Protein AF-A0A6N0L933-F1 (afdb_monomer)

Secondary structure (DSSP, 8-state):
-BPPPTT-EEEEEEHHHIIIIIGGGTEEEGGGSPEETTBSSB-HHHHHHHHHTT-S-TTEEEEEE---TT-SEEEGGGEEEEEESSHHHHHHHHS--BTTB-GGGS-EEEB---S--------EEPPPPPPHHHHHHHHHHHHHHHHHHHHHHHTT--HHHHHHHTTS---HHHHHHHHS-TT-TT-HHHHHHHHHHHHHHHT-TTT---HHHHHHHHHHHS-HHHHT-HHHHHHHHHHHHHHTT-------SSSS-HHHHHHHHHHH--SHHHHHHHHT-TT----HHHHHHHHHHHHHHH-STTS-HHHHHTTGGGHHHHHHHHHHHHTS-GGG---TTGGG------------GGGG-TTEEEEEE-SSEEEEEETT--BPTT---EEEEETTTEEEEEEEETTSTTTGGG--HHHHHHHHHHGGGSPTT-EEEEETTEEEEEE-GGGGG-TTHHHHHHHHHHHTGGG--B-TT----------

Solvent-accessible surface area (backbone atoms only — not comparable to full-atom values): 27540 Å² total; per-residue (Å²): 111,46,72,86,52,86,91,40,29,32,34,44,31,39,43,66,49,43,62,70,60,16,50,38,61,41,27,41,52,49,77,57,27,24,27,50,73,87,28,58,59,40,47,45,70,59,56,50,20,36,56,75,66,65,65,56,48,92,61,41,34,40,36,34,30,72,68,71,93,77,61,61,32,39,31,46,67,32,53,66,35,40,35,29,90,41,67,68,63,44,50,63,53,66,72,52,85,49,74,37,37,62,65,83,79,51,55,68,38,34,63,46,81,72,98,66,93,59,84,61,88,82,47,78,46,75,47,76,87,79,56,64,68,63,49,53,62,72,43,22,56,57,32,13,51,46,26,55,49,50,54,43,54,51,66,70,52,80,53,69,63,65,56,58,52,70,77,45,102,66,53,69,65,56,54,53,55,67,74,45,75,77,90,51,84,85,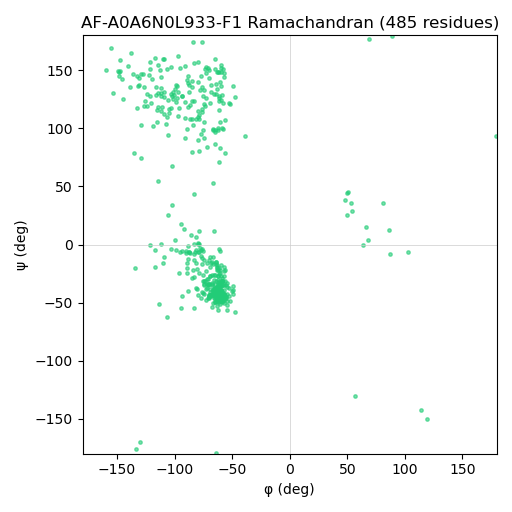40,72,57,51,53,53,48,53,55,50,35,51,51,25,12,65,44,13,68,87,73,39,85,53,56,68,59,52,52,53,52,46,71,70,69,52,55,68,75,54,64,69,30,69,68,51,46,52,46,53,55,50,52,53,38,48,77,72,68,46,96,69,94,78,79,42,46,60,83,68,70,36,54,65,40,14,48,52,50,32,62,78,37,76,44,67,71,54,51,52,52,45,64,72,33,93,92,45,74,61,17,70,63,15,48,56,51,24,50,51,37,44,43,17,20,55,21,40,44,68,38,36,31,71,62,62,55,61,40,53,92,49,44,54,58,47,19,48,49,45,15,50,62,66,58,49,70,63,95,68,54,79,60,88,67,58,85,80,59,79,77,74,82,69,90,59,94,72,80,53,46,57,80,71,40,87,34,50,42,81,74,47,75,60,99,53,36,38,33,26,42,45,42,47,58,42,48,33,96,38,36,53,60,29,41,33,38,36,66,98,73,43,27,33,39,32,45,23,34,48,87,41,101,49,11,60,81,59,74,40,74,69,54,56,52,54,49,62,68,44,49,79,74,46,62,82,83,33,43,79,44,76,48,94,66,19,38,29,32,40,40,50,56,70,46,44,64,41,90,60,40,67,58,57,51,48,55,52,53,59,67,45,50,88,71,63,49,50,40,92,84,40,45,78,46,69,76,90,63,96,122

Mean predicted aligned error: 14.84 Å

pLDDT: mean 81.86, std 14.39, range [25.83, 96.31]

Foldseek 3Di:
DDEDDQPWKKAKAFQVCCQPPCQLLQKDFLLRTKQKVNARIDGRLSVLQCLLVVVQDLRMKMFTFDDDRDFRIHFNLRGQEIEGNDDVSQCVVQPDDDFAANPVVHHYDYYDRDPDDRPPDIDIGGRDDDDPLVSLLLCQQLLLLLLLVLVCLLVPPPCCVLVVPLVDQDALVVSLLVSPDDPCPPDPLSQLLSLLLVLLSNCAQANHADLVVSLVLSLVPGDPVLNPDPVNVVLSVQLVCVSVPHDDDDAQAPPDRLRSSLSSVCNVPLAPVVLVVQCPDPVHDHHPSSSVSNVSSSSSNHGSSNHGNVSLCSSPPCNSVSSVVSSSSSRRDCVRPPSSCPVVDPPPPPPDPPPFCLVVFPQWDFPDDDPFKTKTDGHLWAFDPQFDQIWMDRDPPFIKGGGGFPPDPRNVVLPDPVLVVLQVVLQVVAPPPWHWDQHNRGIMITDDNCLSRDPCVLVNVQSVVVSCVVSVGTDPRRDRDGDPDPD

Structure (mmCIF, N/CA/C/O backbone):
data_AF-A0A6N0L933-F1
#
_entry.id   AF-A0A6N0L933-F1
#
loop_
_atom_site.group_PDB
_atom_site.id
_atom_site.type_symbol
_atom_site.label_atom_id
_atom_site.label_alt_id
_atom_site.label_comp_id
_atom_site.label_asym_id
_atom_site.label_entity_id
_atom_site.label_seq_id
_atom_site.pdbx_PDB_ins_code
_atom_site.Cartn_x
_atom_site.Cartn_y
_atom_site.Cartn_z
_atom_site.occupancy
_atom_site.B_iso_or_equiv
_atom_site.auth_seq_id
_atom_site.auth_comp_id
_atom_site.auth_asym_id
_atom_site.auth_atom_id
_atom_site.pdbx_PDB_model_num
ATOM 1 N N . MET A 1 1 ? 17.736 11.995 -26.654 1.00 62.97 1 MET A N 1
ATOM 2 C CA . MET A 1 1 ? 18.051 10.765 -27.408 1.00 62.97 1 MET A CA 1
ATOM 3 C C . MET A 1 1 ? 19.373 10.238 -26.891 1.00 62.97 1 MET A C 1
ATOM 5 O O . MET A 1 1 ? 20.335 10.993 -26.911 1.00 62.97 1 MET A O 1
ATOM 9 N N . GLU A 1 2 ? 19.410 9.004 -26.397 1.00 71.62 2 GLU A N 1
ATOM 10 C CA . GLU A 1 2 ? 20.607 8.395 -25.794 1.00 71.62 2 GLU A CA 1
ATOM 11 C C . GLU A 1 2 ? 20.855 6.982 -26.347 1.00 71.62 2 GLU A C 1
ATOM 13 O O . GLU A 1 2 ? 19.885 6.275 -26.639 1.00 71.62 2 GLU A O 1
ATOM 18 N N . PRO A 1 3 ? 22.122 6.558 -26.520 1.00 72.44 3 PRO A N 1
ATOM 19 C CA . PRO A 1 3 ? 22.453 5.217 -26.990 1.00 72.44 3 PRO A CA 1
ATOM 20 C C . PRO A 1 3 ? 22.366 4.175 -25.861 1.00 72.44 3 PRO A C 1
ATOM 22 O O . PRO A 1 3 ? 22.538 4.495 -24.688 1.00 72.44 3 PRO A O 1
ATOM 25 N N . LEU A 1 4 ? 22.185 2.904 -26.231 1.00 73.12 4 LEU A N 1
ATOM 26 C CA . LEU A 1 4 ? 22.337 1.763 -25.312 1.00 73.12 4 LEU A CA 1
ATOM 27 C C . LEU A 1 4 ? 23.819 1.519 -24.993 1.00 73.12 4 LEU A C 1
ATOM 29 O O . LEU A 1 4 ? 24.683 1.665 -25.868 1.00 73.12 4 LEU A O 1
ATOM 33 N N . LEU A 1 5 ? 24.117 1.052 -23.784 1.00 71.88 5 LEU A N 1
ATOM 34 C CA . LEU A 1 5 ? 25.457 0.715 -23.301 1.00 71.88 5 LEU A CA 1
ATOM 35 C C . LEU A 1 5 ? 25.728 -0.798 -23.403 1.00 71.88 5 LEU A C 1
ATOM 37 O O . LEU A 1 5 ? 24.869 -1.623 -23.124 1.00 71.88 5 LEU A O 1
ATOM 41 N N . ASN A 1 6 ? 26.929 -1.184 -23.855 1.00 62.22 6 ASN A N 1
ATOM 42 C CA . ASN A 1 6 ? 27.282 -2.603 -24.071 1.00 62.22 6 ASN A CA 1
ATOM 43 C C . ASN A 1 6 ? 27.417 -3.403 -22.768 1.00 62.22 6 ASN A C 1
ATOM 45 O O . ASN A 1 6 ? 27.274 -4.618 -22.793 1.00 62.22 6 ASN A O 1
ATOM 49 N N . SER A 1 7 ? 27.758 -2.737 -21.668 1.00 69.31 7 SER A N 1
ATOM 50 C CA . SER A 1 7 ? 28.000 -3.358 -20.364 1.00 69.31 7 SER A CA 1
ATOM 51 C C . SER A 1 7 ? 26.740 -3.493 -19.512 1.00 69.31 7 SER A C 1
ATOM 53 O O . SER A 1 7 ? 26.842 -3.963 -18.385 1.00 69.31 7 SER A O 1
ATOM 55 N N . SER A 1 8 ? 25.591 -3.033 -20.010 1.00 81.12 8 SER A N 1
ATOM 56 C CA . SER A 1 8 ? 24.359 -2.946 -19.233 1.00 81.12 8 SER A CA 1
ATOM 57 C C . SER A 1 8 ? 23.387 -4.066 -19.589 1.00 81.12 8 SER A C 1
ATOM 59 O O . SER A 1 8 ? 23.364 -4.572 -20.715 1.00 81.12 8 SER A O 1
ATOM 61 N N . SER A 1 9 ? 22.561 -4.404 -18.607 1.00 90.69 9 SER A N 1
ATOM 62 C CA . SER A 1 9 ? 21.447 -5.334 -18.725 1.00 90.69 9 SER A CA 1
ATOM 63 C C . SER A 1 9 ? 20.152 -4.569 -18.997 1.00 90.69 9 SER A C 1
ATOM 65 O O . SER A 1 9 ? 19.999 -3.419 -18.584 1.00 90.69 9 SER A O 1
ATOM 67 N N . TYR A 1 10 ? 19.205 -5.206 -19.680 1.00 92.38 10 TYR A N 1
ATOM 68 C CA . TYR A 1 10 ? 17.941 -4.594 -20.077 1.00 92.38 10 TYR A CA 1
ATOM 69 C C . TYR A 1 10 ? 16.745 -5.449 -19.684 1.00 92.38 10 TYR A C 1
ATOM 71 O O . TYR A 1 10 ? 16.810 -6.676 -19.704 1.00 92.38 10 TYR A O 1
ATOM 79 N N . ILE A 1 11 ? 15.641 -4.783 -19.350 1.00 94.25 11 ILE A N 1
ATOM 80 C CA . ILE A 1 11 ? 14.364 -5.411 -19.001 1.00 94.25 11 ILE A CA 1
ATOM 81 C C . ILE A 1 11 ? 13.244 -4.743 -19.792 1.00 94.25 11 ILE A C 1
ATOM 83 O O . ILE A 1 11 ? 13.188 -3.518 -19.887 1.00 94.25 11 ILE A O 1
ATOM 87 N N . LEU A 1 12 ? 12.322 -5.546 -20.323 1.00 94.31 12 LEU A N 1
ATOM 88 C CA . LEU A 1 12 ? 11.094 -5.076 -20.961 1.00 94.31 12 LEU A CA 1
ATOM 89 C C . LEU A 1 12 ? 9.939 -5.186 -19.961 1.00 94.31 12 LEU A C 1
ATOM 91 O O . LEU A 1 12 ? 9.646 -6.272 -19.460 1.00 94.31 12 LEU A O 1
ATOM 95 N N . VAL A 1 13 ? 9.258 -4.076 -19.682 1.00 95.12 13 VAL A N 1
ATOM 96 C CA . VAL A 1 13 ? 8.141 -4.037 -18.729 1.00 95.12 13 VAL A CA 1
ATOM 97 C C . VAL A 1 13 ? 6.933 -3.310 -19.321 1.00 95.12 13 VAL A C 1
ATOM 99 O O . VAL A 1 13 ? 7.085 -2.231 -19.898 1.00 95.12 13 VAL A O 1
ATOM 102 N N . PRO A 1 14 ? 5.702 -3.825 -19.150 1.00 93.44 14 PRO A N 1
ATOM 103 C CA . PRO A 1 14 ? 4.509 -3.059 -19.483 1.00 93.44 14 PRO A CA 1
ATOM 104 C C . PRO A 1 14 ? 4.429 -1.778 -18.639 1.00 93.44 14 PRO A C 1
ATOM 106 O O . PRO A 1 14 ? 4.406 -1.834 -17.406 1.00 93.44 14 PRO A O 1
ATOM 109 N N . LYS A 1 15 ? 4.295 -0.614 -19.286 1.00 89.94 15 LYS A N 1
ATOM 110 C CA . LYS A 1 15 ? 4.181 0.726 -18.672 1.00 89.94 15 LYS A CA 1
ATOM 111 C C . LYS A 1 15 ? 3.123 0.759 -17.573 1.00 89.94 15 LYS A C 1
ATOM 113 O O . LYS A 1 15 ? 3.324 1.353 -16.519 1.00 89.94 15 LYS A O 1
ATOM 118 N N . LYS A 1 16 ? 1.992 0.081 -17.794 1.00 90.00 16 LYS A N 1
ATOM 119 C CA . LYS A 1 16 ? 0.906 -0.028 -16.810 1.00 90.00 16 LYS A CA 1
ATOM 120 C C . LYS A 1 16 ? 1.340 -0.757 -15.535 1.00 90.00 16 LYS A C 1
ATOM 122 O O . LYS A 1 16 ? 0.927 -0.335 -14.458 1.00 90.00 16 LYS A O 1
ATOM 127 N N . ASN A 1 17 ? 2.133 -1.822 -15.652 1.00 92.56 17 ASN A N 1
ATOM 128 C CA . ASN A 1 17 ? 2.619 -2.573 -14.495 1.00 92.56 17 ASN A CA 1
ATOM 129 C C . ASN A 1 17 ? 3.658 -1.755 -13.732 1.00 92.56 17 ASN A C 1
ATOM 131 O O . ASN A 1 17 ? 3.537 -1.600 -12.521 1.00 92.56 17 ASN A O 1
ATOM 135 N N . PHE A 1 18 ? 4.602 -1.154 -14.460 1.00 93.25 18 PHE A N 1
ATOM 136 C CA . PHE A 1 18 ? 5.626 -0.288 -13.884 1.00 93.25 18 PHE A CA 1
ATOM 137 C C . PHE A 1 18 ? 5.004 0.844 -13.054 1.00 93.25 18 PHE A C 1
ATOM 139 O O . PHE A 1 18 ? 5.272 0.976 -11.864 1.00 93.25 18 PHE A O 1
ATOM 146 N N . VAL A 1 19 ? 4.063 1.584 -13.643 1.00 90.56 19 VAL A N 1
ATOM 147 C CA . VAL A 1 19 ? 3.387 2.706 -12.978 1.00 90.56 19 VAL A CA 1
ATOM 148 C C . VAL A 1 19 ? 2.550 2.277 -11.772 1.00 90.56 19 VAL A C 1
ATOM 150 O O . VAL A 1 19 ? 2.505 2.990 -10.777 1.00 90.56 19 VAL A O 1
ATOM 153 N N . ARG A 1 20 ? 1.833 1.150 -11.855 1.00 88.62 20 ARG A N 1
ATOM 154 C CA . ARG A 1 20 ? 0.856 0.765 -10.819 1.00 88.62 20 ARG A CA 1
ATOM 155 C C . ARG A 1 20 ? 1.438 -0.061 -9.685 1.00 88.62 20 ARG A C 1
ATOM 157 O O . ARG A 1 20 ? 0.824 -0.102 -8.625 1.00 88.62 20 ARG A O 1
ATOM 164 N N . TYR A 1 21 ? 2.540 -0.757 -9.927 1.00 91.69 21 TYR A N 1
ATOM 165 C CA . TYR A 1 21 ? 3.030 -1.780 -9.009 1.00 91.69 21 TYR A CA 1
ATOM 166 C C . TYR A 1 21 ? 4.528 -1.691 -8.736 1.00 91.69 21 TYR A C 1
ATOM 168 O O . TYR A 1 21 ? 4.953 -2.206 -7.711 1.00 91.69 21 TYR A O 1
ATOM 176 N N . ALA A 1 22 ? 5.307 -1.025 -9.595 1.00 94.38 22 ALA A N 1
ATOM 177 C CA . ALA A 1 22 ? 6.721 -0.791 -9.326 1.00 94.38 22 ALA A CA 1
ATOM 178 C C . ALA A 1 22 ? 6.948 0.578 -8.666 1.00 94.38 22 ALA A C 1
ATOM 180 O O . ALA A 1 22 ? 7.472 0.638 -7.559 1.00 94.38 22 ALA A O 1
ATOM 181 N N . LEU A 1 23 ? 6.470 1.672 -9.282 1.00 93.50 23 LEU A N 1
ATOM 182 C CA . LEU A 1 23 ? 6.645 3.034 -8.745 1.00 93.50 23 LEU A CA 1
ATOM 183 C C . LEU A 1 23 ? 6.115 3.202 -7.307 1.00 93.50 23 LEU A C 1
ATOM 185 O O . LEU A 1 23 ? 6.838 3.749 -6.473 1.00 93.50 23 LEU A O 1
ATOM 189 N N . PRO A 1 24 ? 4.904 2.711 -6.953 1.00 93.06 24 PRO A N 1
ATOM 190 C CA . PRO A 1 24 ? 4.398 2.858 -5.593 1.00 93.06 24 PRO A CA 1
ATOM 191 C C . PRO A 1 24 ? 5.298 2.199 -4.558 1.00 93.06 24 PRO A C 1
ATOM 193 O O . PRO A 1 24 ? 5.455 2.746 -3.480 1.00 93.06 24 PRO A O 1
ATOM 196 N N . TYR A 1 25 ? 5.915 1.070 -4.884 1.00 94.94 25 TYR A N 1
ATOM 197 C CA . TYR A 1 25 ? 6.699 0.289 -3.933 1.00 94.94 25 TYR A CA 1
ATOM 198 C C . TYR A 1 25 ? 8.211 0.551 -4.039 1.00 94.94 25 TYR A C 1
ATOM 200 O O . TYR A 1 25 ? 8.955 0.016 -3.230 1.00 94.94 25 TYR A O 1
ATOM 208 N N . GLU A 1 26 ? 8.658 1.356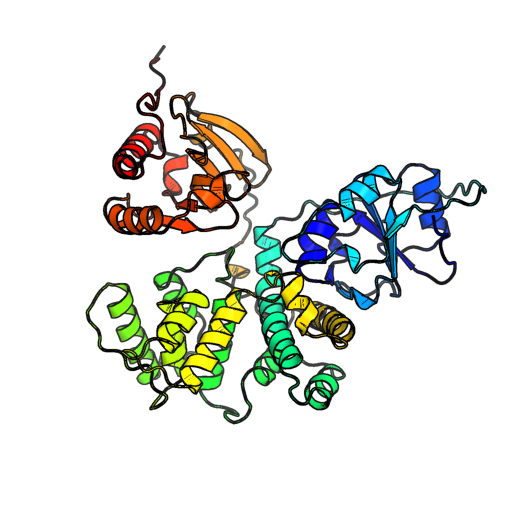 -5.013 1.00 95.12 26 GLU A N 1
ATOM 209 C CA . GLU A 1 26 ? 10.074 1.583 -5.372 1.00 95.12 26 GLU A CA 1
ATOM 210 C C . GLU A 1 26 ? 10.892 0.289 -5.526 1.00 95.12 26 GLU A C 1
ATOM 212 O O . GLU A 1 26 ? 12.065 0.208 -5.166 1.00 95.12 26 GLU A O 1
ATOM 217 N N . VAL A 1 27 ? 10.257 -0.739 -6.090 1.00 95.25 27 VAL A N 1
ATOM 218 C CA . VAL A 1 27 ? 10.870 -2.037 -6.381 1.00 95.25 27 VAL A CA 1
ATOM 219 C C . VAL A 1 27 ? 10.231 -2.632 -7.625 1.00 95.25 27 VAL A C 1
ATOM 221 O O . VAL A 1 27 ? 9.041 -2.436 -7.858 1.00 95.25 27 VAL A O 1
ATOM 224 N N . LEU A 1 28 ? 10.997 -3.346 -8.446 1.00 95.25 28 LEU A N 1
ATOM 225 C CA . LEU A 1 28 ? 10.505 -3.969 -9.673 1.00 95.25 28 LEU A CA 1
ATOM 226 C C . LEU A 1 28 ? 10.417 -5.494 -9.510 1.00 95.25 28 LEU A C 1
ATOM 228 O O . LEU A 1 28 ? 11.445 -6.164 -9.595 1.00 95.25 28 LEU A O 1
ATOM 232 N N . PRO A 1 29 ? 9.218 -6.075 -9.328 1.00 93.75 29 PRO A N 1
ATOM 233 C CA . PRO A 1 29 ? 9.065 -7.524 -9.298 1.00 93.75 29 PRO A CA 1
ATOM 234 C C . PRO A 1 29 ? 9.230 -8.119 -10.703 1.00 93.75 29 PRO A C 1
ATOM 236 O O . PRO A 1 29 ? 8.516 -7.737 -11.635 1.00 93.75 29 PRO A O 1
ATOM 239 N N . THR A 1 30 ? 10.125 -9.089 -10.875 1.00 91.38 30 THR A N 1
ATOM 240 C CA . THR A 1 30 ? 10.481 -9.651 -12.192 1.00 91.38 30 THR A CA 1
ATOM 241 C C . THR A 1 30 ? 9.347 -10.433 -12.849 1.00 91.38 30 THR A C 1
ATOM 243 O O . THR A 1 30 ? 9.239 -10.464 -14.078 1.00 91.38 30 THR A O 1
ATOM 246 N N . PHE A 1 31 ? 8.418 -10.984 -12.061 1.00 90.81 31 PHE A N 1
ATOM 247 C CA . PHE A 1 31 ? 7.204 -11.621 -12.585 1.00 90.81 31 PHE A CA 1
ATOM 248 C C . PHE A 1 31 ? 6.269 -10.636 -13.317 1.00 90.81 31 PHE A C 1
ATOM 250 O O . PHE A 1 31 ? 5.381 -11.065 -14.054 1.00 90.81 31 PHE A O 1
ATOM 257 N N . MET A 1 32 ? 6.458 -9.321 -13.144 1.00 92.62 32 MET A N 1
ATOM 258 C CA . MET A 1 32 ? 5.712 -8.277 -13.861 1.00 92.62 32 MET A CA 1
ATOM 259 C C . MET A 1 32 ? 6.362 -7.844 -15.174 1.00 92.62 32 MET A C 1
ATOM 261 O O . MET A 1 32 ? 5.772 -7.033 -15.895 1.00 92.62 32 MET A O 1
ATOM 265 N N . CYS A 1 33 ? 7.557 -8.353 -15.465 1.00 94.00 33 CYS A N 1
ATOM 266 C CA . CYS A 1 33 ? 8.318 -8.062 -16.670 1.00 94.00 33 CYS A CA 1
ATOM 267 C C . CYS A 1 33 ? 7.987 -9.076 -17.770 1.00 94.00 33 CYS A C 1
ATOM 269 O O . CYS A 1 33 ? 7.603 -10.218 -17.493 1.00 94.00 33 CYS A O 1
ATOM 271 N N . CYS A 1 34 ? 8.145 -8.665 -19.025 1.00 93.50 34 CYS A N 1
ATOM 272 C CA . CYS A 1 34 ? 8.046 -9.566 -20.167 1.00 93.50 34 CYS A CA 1
ATOM 273 C C . CYS A 1 34 ? 9.254 -10.511 -20.203 1.00 93.50 34 CYS A C 1
ATOM 275 O O . CYS A 1 34 ? 10.340 -10.154 -19.750 1.00 93.50 34 CYS A O 1
ATOM 277 N N . GLU A 1 35 ? 9.075 -11.704 -20.763 1.00 93.00 35 GLU A N 1
ATOM 278 C CA . GLU A 1 35 ? 10.208 -12.544 -21.161 1.00 93.00 35 GLU A CA 1
ATOM 279 C C . GLU A 1 35 ? 10.517 -12.268 -22.618 1.00 93.00 35 GLU A C 1
ATOM 281 O O . GLU A 1 35 ? 9.635 -12.340 -23.473 1.00 93.00 35 GLU A O 1
ATOM 286 N N . VAL A 1 36 ? 11.774 -11.958 -22.893 1.00 91.62 36 VAL A N 1
ATOM 287 C CA . VAL A 1 36 ? 12.281 -11.736 -24.237 1.00 91.62 36 VAL A CA 1
ATOM 288 C C . VAL A 1 36 ? 13.221 -12.883 -24.552 1.00 91.62 36 VAL A C 1
ATOM 290 O O . VAL A 1 36 ? 14.231 -13.065 -23.874 1.00 91.62 36 VAL A O 1
ATOM 293 N N . ASN A 1 37 ? 12.863 -13.706 -25.538 1.00 90.56 37 ASN A N 1
ATOM 294 C CA . ASN A 1 37 ? 13.563 -14.958 -25.833 1.00 90.56 37 ASN A CA 1
ATOM 295 C C . ASN A 1 37 ? 13.749 -15.835 -24.573 1.00 90.56 37 ASN A C 1
ATOM 297 O O . ASN A 1 37 ? 14.836 -16.360 -24.333 1.00 90.56 37 ASN A O 1
ATOM 301 N N . GLN A 1 38 ? 12.684 -15.973 -23.769 1.00 89.31 38 GLN A N 1
ATOM 302 C CA . GLN A 1 38 ? 12.641 -16.752 -22.516 1.00 89.31 38 GLN A CA 1
ATOM 303 C C . GLN A 1 38 ? 13.522 -16.210 -21.374 1.00 89.31 38 GLN A C 1
ATOM 305 O O . GLN A 1 38 ? 13.762 -16.917 -20.397 1.00 89.31 38 GLN A O 1
ATOM 310 N N . LYS A 1 39 ? 14.003 -14.964 -21.466 1.00 90.56 39 LYS A N 1
ATOM 311 C CA . LYS A 1 39 ? 14.784 -14.307 -20.408 1.00 90.56 39 LYS A CA 1
ATOM 312 C C . LYS A 1 39 ? 14.101 -13.038 -19.914 1.00 90.56 39 LYS A C 1
ATOM 314 O O . LYS A 1 39 ? 13.521 -12.302 -20.711 1.00 90.56 39 LYS A O 1
ATOM 319 N N . LYS A 1 40 ? 14.181 -12.765 -18.608 1.00 90.62 40 LYS A N 1
ATOM 320 C CA . LYS A 1 40 ? 13.687 -11.510 -18.009 1.00 90.62 40 LYS A CA 1
ATOM 321 C C . LYS A 1 40 ? 14.696 -10.380 -18.177 1.00 90.62 40 LYS A C 1
ATOM 323 O O . LYS A 1 40 ? 14.291 -9.248 -18.440 1.00 90.62 40 LYS A O 1
ATOM 328 N N . VAL A 1 41 ? 15.983 -10.705 -18.066 1.00 91.38 41 VAL A N 1
ATOM 329 C CA . VAL A 1 41 ? 17.094 -9.785 -18.290 1.00 91.38 41 VAL A CA 1
ATOM 330 C C . VAL A 1 41 ? 17.811 -10.159 -19.588 1.00 91.38 41 VAL A C 1
ATOM 332 O O . VAL A 1 41 ? 18.118 -11.323 -19.845 1.00 91.38 41 VAL A O 1
ATOM 335 N N . PHE A 1 42 ? 18.055 -9.177 -20.451 1.00 90.56 42 PHE A N 1
ATOM 336 C CA . PHE A 1 42 ? 18.662 -9.390 -21.764 1.00 90.56 42 PHE A CA 1
ATOM 337 C C . PHE A 1 42 ? 19.708 -8.329 -22.105 1.00 90.56 42 PHE A C 1
ATOM 339 O O . PHE A 1 42 ? 19.811 -7.289 -21.458 1.00 90.56 42 PHE A O 1
ATOM 346 N N . ASP A 1 43 ? 20.519 -8.615 -23.121 1.00 89.25 43 ASP A N 1
ATOM 347 C CA . ASP A 1 43 ? 21.624 -7.755 -23.530 1.00 89.25 43 ASP A CA 1
ATOM 348 C C . ASP A 1 43 ? 21.191 -6.613 -24.465 1.00 89.25 43 ASP A C 1
ATOM 350 O O . ASP A 1 43 ? 20.053 -6.511 -24.938 1.00 89.25 43 ASP A O 1
ATOM 354 N N . LYS A 1 44 ? 22.150 -5.739 -24.764 1.00 87.81 44 LYS A N 1
ATOM 355 C CA . LYS A 1 44 ? 21.970 -4.615 -25.681 1.00 87.81 44 LYS A CA 1
ATOM 356 C C . LYS A 1 44 ? 21.544 -5.028 -27.092 1.00 87.81 44 LYS A C 1
ATOM 358 O O . LYS A 1 44 ? 20.833 -4.265 -27.744 1.00 87.81 44 LYS A O 1
ATOM 363 N N . GLU A 1 45 ? 22.003 -6.164 -27.607 1.00 86.50 45 GLU A N 1
ATOM 364 C CA . GLU A 1 45 ? 21.703 -6.569 -28.984 1.00 86.50 45 GLU A CA 1
ATOM 365 C C . GLU A 1 45 ? 20.236 -7.001 -29.111 1.00 86.50 45 GLU A C 1
ATOM 367 O O . GLU A 1 45 ? 19.561 -6.626 -30.076 1.00 86.50 45 GLU A O 1
ATOM 372 N N . ILE A 1 46 ? 19.700 -7.677 -28.090 1.00 88.69 46 ILE A N 1
ATOM 373 C CA . ILE A 1 46 ? 18.264 -7.956 -27.964 1.00 88.69 46 ILE A CA 1
ATOM 374 C C . ILE A 1 46 ? 17.478 -6.650 -27.779 1.00 88.69 46 ILE A C 1
ATOM 376 O O . ILE A 1 46 ? 16.483 -6.439 -28.475 1.00 88.69 46 ILE A O 1
ATOM 380 N N . ALA A 1 47 ? 17.945 -5.735 -26.921 1.00 87.25 47 ALA A N 1
ATOM 381 C CA . ALA A 1 47 ? 17.300 -4.437 -26.712 1.00 87.25 47 ALA A CA 1
ATOM 382 C C . ALA A 1 47 ? 17.204 -3.612 -28.009 1.00 87.25 47 ALA A C 1
ATOM 384 O O . ALA A 1 47 ? 16.145 -3.073 -28.320 1.00 87.25 47 ALA A O 1
ATOM 385 N N . LYS A 1 48 ? 18.271 -3.554 -28.817 1.00 85.00 48 LYS A N 1
ATOM 386 C CA . LYS A 1 48 ? 18.235 -2.906 -30.139 1.00 85.00 48 LYS A CA 1
ATOM 387 C C . LYS A 1 48 ? 17.248 -3.584 -31.085 1.00 85.00 48 LYS A C 1
ATOM 389 O O . LYS A 1 48 ? 16.509 -2.884 -31.770 1.00 85.00 48 LYS A O 1
ATOM 394 N N . SER A 1 49 ? 17.238 -4.918 -31.107 1.00 84.31 49 SER A N 1
ATOM 395 C CA . SER A 1 49 ? 16.365 -5.708 -31.987 1.00 84.31 49 SER A CA 1
ATOM 396 C C . SER A 1 49 ? 14.881 -5.480 -31.676 1.00 84.31 49 SER A C 1
ATOM 398 O O . SER A 1 49 ? 14.068 -5.374 -32.589 1.00 84.31 49 SER A O 1
ATOM 400 N N . LEU A 1 50 ? 14.527 -5.335 -30.393 1.00 84.44 50 LEU A N 1
ATOM 401 C CA . LEU A 1 50 ? 13.166 -5.008 -29.950 1.00 84.44 50 LEU A CA 1
ATOM 402 C C . LEU A 1 50 ? 12.654 -3.694 -30.555 1.00 84.44 50 LEU A C 1
ATOM 404 O O . LEU A 1 50 ? 11.504 -3.612 -30.988 1.00 84.44 50 LEU A O 1
ATOM 408 N N . PHE A 1 51 ? 13.503 -2.666 -30.583 1.00 78.38 51 PHE A N 1
ATOM 409 C CA . PHE A 1 51 ? 13.140 -1.361 -31.129 1.00 78.38 51 PHE A CA 1
ATOM 410 C C . PHE A 1 51 ? 13.216 -1.313 -32.660 1.00 78.38 51 PHE A C 1
ATOM 412 O O . PHE A 1 51 ? 12.349 -0.696 -33.270 1.00 78.38 51 PHE A O 1
ATOM 419 N N . SER A 1 52 ? 14.201 -1.965 -33.294 1.00 76.81 52 SER A N 1
ATOM 420 C CA . SER A 1 52 ? 14.314 -1.988 -34.763 1.00 76.81 52 SER A CA 1
ATOM 421 C C . SER A 1 52 ? 13.161 -2.736 -35.433 1.00 76.81 52 SER A C 1
ATOM 423 O O . SER A 1 52 ? 12.757 -2.380 -36.534 1.00 76.81 52 SER A O 1
ATOM 425 N N . GLN A 1 53 ? 12.600 -3.743 -34.760 1.00 74.69 53 GLN A N 1
ATOM 426 C CA . GLN A 1 53 ? 11.446 -4.510 -35.238 1.00 74.69 53 GLN A CA 1
ATOM 427 C C . GLN A 1 53 ? 10.099 -3.864 -34.879 1.00 74.69 53 GLN A C 1
ATOM 429 O O . GLN A 1 53 ? 9.072 -4.525 -35.011 1.00 74.69 53 GLN A O 1
ATOM 434 N N . GLU A 1 54 ? 10.090 -2.634 -34.342 1.00 71.62 54 GLU A N 1
ATOM 435 C CA . GLU A 1 54 ? 8.891 -1.963 -33.803 1.00 71.62 54 GLU A CA 1
ATOM 436 C C . GLU A 1 54 ? 8.087 -2.851 -32.828 1.00 71.62 54 GLU A C 1
ATOM 438 O O . GLU A 1 54 ? 6.884 -2.692 -32.634 1.00 71.62 54 GLU A O 1
ATOM 443 N N . SER A 1 55 ? 8.761 -3.815 -32.194 1.00 68.94 55 SER A N 1
ATOM 444 C CA . SER A 1 55 ? 8.135 -4.821 -31.331 1.00 68.94 55 SER A CA 1
ATOM 445 C C . SER A 1 55 ? 7.904 -4.295 -29.911 1.00 68.94 55 SER A C 1
ATOM 447 O O . SER A 1 55 ? 7.148 -4.881 -29.133 1.00 68.94 55 SER A O 1
ATOM 449 N N . VAL A 1 56 ? 8.516 -3.156 -29.571 1.00 69.88 56 VAL A N 1
ATOM 450 C CA . VAL A 1 56 ? 8.178 -2.369 -28.379 1.00 69.88 56 VAL A CA 1
ATOM 451 C C . VAL A 1 56 ? 6.934 -1.544 -28.680 1.00 69.88 56 VAL A C 1
ATOM 453 O O . VAL A 1 56 ? 7.009 -0.405 -29.140 1.00 69.88 56 VAL A O 1
ATOM 456 N N . ALA A 1 57 ? 5.775 -2.127 -28.396 1.00 70.12 57 ALA A N 1
ATOM 457 C CA . ALA A 1 57 ? 4.521 -1.395 -28.442 1.00 70.12 57 ALA A CA 1
ATOM 458 C C . ALA A 1 57 ? 4.537 -0.196 -27.465 1.00 70.12 57 ALA A C 1
ATOM 460 O O . ALA A 1 57 ? 5.252 -0.205 -26.459 1.00 70.12 57 ALA A O 1
ATOM 461 N N . ASN A 1 58 ? 3.737 0.838 -27.750 1.00 75.75 58 ASN A N 1
ATOM 462 C CA . ASN A 1 58 ? 3.668 2.085 -26.966 1.00 75.75 58 ASN A CA 1
ATOM 463 C C . ASN A 1 58 ? 3.340 1.862 -25.476 1.00 75.75 58 ASN A C 1
ATOM 465 O O . ASN A 1 58 ? 3.621 2.702 -24.620 1.00 75.75 58 ASN A O 1
ATOM 469 N N . GLU A 1 59 ? 2.732 0.725 -25.157 1.00 82.50 59 GLU A N 1
ATOM 470 C CA . GLU A 1 59 ? 2.422 0.273 -23.810 1.00 82.50 59 GLU A CA 1
ATOM 471 C C . GLU A 1 59 ? 3.610 -0.305 -23.026 1.00 82.50 59 GLU A C 1
ATOM 473 O O . GLU A 1 59 ? 3.419 -0.622 -21.852 1.00 82.50 59 GLU A O 1
ATOM 478 N N . ASN A 1 60 ? 4.808 -0.422 -23.605 1.00 89.75 60 ASN A N 1
ATOM 479 C CA . ASN A 1 60 ? 5.987 -1.008 -22.962 1.00 89.75 60 ASN A CA 1
ATOM 480 C C . ASN A 1 60 ? 7.111 0.013 -22.731 1.00 89.75 60 ASN A C 1
ATOM 482 O O . ASN A 1 60 ? 7.237 1.008 -23.440 1.00 89.75 60 ASN A O 1
ATOM 486 N N . LEU A 1 61 ? 7.942 -0.268 -21.729 1.00 92.38 61 LEU A N 1
ATOM 487 C CA . LEU A 1 61 ? 9.155 0.470 -21.385 1.00 92.38 61 LEU A CA 1
ATOM 488 C C . LEU A 1 61 ? 10.344 -0.487 -21.420 1.00 92.38 61 LEU A C 1
ATOM 490 O O . LEU A 1 61 ? 10.207 -1.648 -21.023 1.00 92.38 61 LEU A O 1
ATOM 494 N N . ILE A 1 62 ? 11.509 0.011 -21.832 1.00 93.25 62 ILE A N 1
ATOM 495 C CA . ILE A 1 62 ? 12.776 -0.704 -21.650 1.00 93.25 62 ILE A CA 1
ATOM 496 C C . ILE A 1 62 ? 13.567 -0.027 -20.540 1.00 93.25 62 ILE A C 1
ATOM 498 O O . ILE A 1 62 ? 13.820 1.172 -20.591 1.00 93.25 62 ILE A O 1
ATOM 502 N N . LEU A 1 63 ? 13.946 -0.802 -19.533 1.00 94.38 63 LEU A N 1
ATOM 503 C CA . LEU A 1 63 ? 14.733 -0.346 -18.397 1.00 94.38 63 LEU A CA 1
ATOM 504 C C . LEU A 1 63 ? 16.174 -0.802 -18.585 1.00 94.38 63 LEU A C 1
ATOM 506 O O . LEU A 1 63 ? 16.407 -1.987 -18.812 1.00 94.38 63 LEU A O 1
ATOM 510 N N . GLU A 1 64 ? 17.125 0.120 -18.478 1.00 93.62 64 GLU A N 1
ATOM 511 C CA . GLU A 1 64 ? 18.532 -0.227 -18.283 1.00 93.62 64 GLU A CA 1
ATOM 512 C C . GLU A 1 64 ? 18.778 -0.481 -16.806 1.00 93.62 64 GLU A C 1
ATOM 514 O O . GLU A 1 64 ? 18.512 0.390 -15.975 1.00 93.62 64 GLU A O 1
ATOM 519 N N . VAL A 1 65 ? 19.288 -1.665 -16.489 1.00 91.88 65 VAL A N 1
ATOM 520 C CA . VAL A 1 65 ? 19.492 -2.114 -15.119 1.00 91.88 65 VAL A CA 1
ATOM 521 C C . VAL A 1 65 ? 20.922 -2.583 -14.881 1.00 91.88 65 VAL A C 1
ATOM 523 O O . VAL A 1 65 ? 21.571 -3.150 -15.761 1.00 91.88 65 VAL A O 1
ATOM 526 N N . ASN A 1 66 ? 21.404 -2.366 -13.661 1.00 87.62 66 ASN A N 1
ATOM 527 C CA . ASN A 1 66 ? 22.668 -2.901 -13.167 1.00 87.62 66 ASN A CA 1
ATOM 528 C C . ASN A 1 66 ? 22.407 -4.108 -12.253 1.00 87.62 66 ASN A C 1
ATOM 530 O O . ASN A 1 66 ? 22.573 -4.016 -11.041 1.00 87.62 66 ASN A O 1
ATOM 534 N N . THR A 1 67 ? 21.909 -5.206 -12.820 1.00 78.12 67 THR A N 1
ATOM 535 C CA . THR A 1 67 ? 21.643 -6.443 -12.070 1.00 78.12 67 THR A CA 1
ATOM 536 C C . THR A 1 67 ? 21.859 -7.691 -12.927 1.00 78.12 67 THR A C 1
ATOM 538 O O . THR A 1 67 ? 21.836 -7.625 -14.163 1.00 78.12 67 THR A O 1
ATOM 541 N N . GLU A 1 68 ? 22.078 -8.817 -12.249 1.00 64.88 68 GLU A N 1
ATOM 542 C CA . GLU A 1 68 ? 22.152 -10.164 -12.817 1.00 64.88 68 GLU A CA 1
ATOM 543 C C . GLU A 1 68 ? 20.795 -10.891 -12.675 1.00 64.88 68 GLU A C 1
ATOM 545 O O . GLU A 1 68 ? 19.934 -10.489 -11.898 1.00 64.88 68 GLU A O 1
ATOM 550 N N . ASP A 1 69 ? 20.593 -11.961 -13.450 1.00 62.25 69 ASP A N 1
ATOM 551 C CA . ASP A 1 69 ? 19.306 -12.634 -13.754 1.00 62.25 69 ASP A CA 1
ATOM 552 C C . ASP A 1 69 ? 18.587 -13.321 -12.554 1.00 62.25 69 ASP A C 1
ATOM 554 O O . ASP A 1 69 ? 17.659 -14.098 -12.769 1.00 62.25 69 ASP A O 1
ATOM 558 N N . ASN A 1 70 ? 19.000 -13.086 -11.298 1.00 65.19 70 ASN A N 1
ATOM 559 C CA . ASN A 1 70 ? 18.640 -13.943 -10.152 1.00 65.19 70 ASN A CA 1
ATOM 560 C C . ASN A 1 70 ? 17.674 -13.343 -9.110 1.00 65.19 70 ASN A C 1
ATOM 562 O O . ASN A 1 70 ? 17.120 -14.112 -8.327 1.00 65.19 70 ASN A O 1
ATOM 566 N N . ASP A 1 71 ? 17.452 -12.025 -9.070 1.00 77.25 71 ASP A N 1
ATOM 567 C CA . ASP A 1 71 ? 16.581 -11.421 -8.046 1.00 77.25 71 ASP A CA 1
ATOM 568 C C . ASP A 1 71 ? 15.096 -11.454 -8.457 1.00 77.25 71 ASP A C 1
ATOM 570 O O . ASP A 1 71 ? 14.738 -11.088 -9.579 1.00 77.25 71 ASP A O 1
ATOM 574 N N . GLU A 1 72 ? 14.195 -11.832 -7.542 1.00 88.44 72 GLU A N 1
ATOM 575 C CA . GLU A 1 72 ? 12.743 -11.760 -7.784 1.00 88.44 72 GLU A CA 1
ATOM 576 C C . GLU A 1 72 ? 12.223 -10.318 -7.753 1.00 88.44 72 GLU A C 1
ATOM 578 O O . GLU A 1 72 ? 11.273 -9.967 -8.458 1.00 88.44 72 GLU A O 1
ATOM 583 N N . TYR A 1 73 ? 12.853 -9.473 -6.942 1.00 92.31 73 TYR A N 1
ATOM 584 C CA . TYR A 1 73 ? 12.526 -8.066 -6.773 1.00 92.31 73 TYR A CA 1
ATOM 585 C C . TYR A 1 73 ? 13.785 -7.235 -7.004 1.00 92.31 73 TYR A C 1
ATOM 587 O O . TYR A 1 73 ? 14.773 -7.400 -6.304 1.00 92.31 73 TYR A O 1
ATOM 595 N N . ILE A 1 74 ? 13.765 -6.349 -7.995 1.00 93.06 74 ILE A N 1
ATOM 596 C CA . ILE A 1 74 ? 14.922 -5.536 -8.381 1.00 93.06 74 ILE A CA 1
ATOM 597 C C . ILE A 1 74 ? 14.824 -4.158 -7.724 1.00 93.06 74 ILE A C 1
ATOM 599 O O . ILE A 1 74 ? 13.792 -3.486 -7.823 1.00 93.06 74 ILE A O 1
ATOM 603 N N . SER A 1 75 ? 15.918 -3.719 -7.097 1.00 92.50 75 SER A N 1
ATOM 604 C CA . SER A 1 75 ? 16.041 -2.381 -6.506 1.00 92.50 75 SER A CA 1
ATOM 605 C C . SER A 1 75 ? 15.886 -1.276 -7.550 1.00 92.50 75 SER A C 1
ATOM 607 O O . SER A 1 75 ? 16.429 -1.364 -8.653 1.00 92.50 75 SER A O 1
ATOM 609 N N . PHE A 1 76 ? 15.196 -0.193 -7.191 1.00 93.75 76 PHE A N 1
ATOM 610 C CA . PHE A 1 76 ? 15.117 0.997 -8.041 1.00 93.75 76 PHE A CA 1
ATOM 611 C C . PHE A 1 76 ? 16.469 1.702 -8.214 1.00 93.75 76 PHE A C 1
ATOM 613 O O . PHE A 1 76 ? 16.692 2.280 -9.274 1.00 93.75 76 PHE A O 1
ATOM 620 N N . SER A 1 77 ? 17.404 1.572 -7.265 1.00 91.25 77 SER A N 1
ATOM 621 C CA . SER A 1 77 ? 18.783 2.083 -7.402 1.00 91.25 77 SER A CA 1
ATOM 622 C C . SER A 1 77 ? 19.540 1.439 -8.580 1.00 91.25 77 SER A C 1
ATOM 624 O O . SER A 1 77 ? 20.461 2.025 -9.171 1.00 91.25 77 SER A O 1
ATOM 626 N N . ASN A 1 78 ? 19.126 0.224 -8.961 1.00 91.88 78 ASN A N 1
ATOM 627 C CA . ASN A 1 78 ? 19.687 -0.508 -10.085 1.00 91.88 78 ASN A CA 1
ATOM 628 C C . ASN A 1 78 ? 19.111 -0.050 -11.424 1.00 91.88 78 ASN A C 1
ATOM 630 O O . ASN A 1 78 ? 19.727 -0.351 -12.442 1.00 91.88 78 ASN A O 1
ATOM 634 N N . ILE A 1 79 ? 17.992 0.684 -11.458 1.00 93.31 79 ILE A N 1
ATOM 635 C CA . ILE A 1 79 ? 17.425 1.245 -12.690 1.00 93.31 79 ILE A CA 1
ATOM 636 C C . ILE A 1 79 ? 18.216 2.501 -13.049 1.00 93.31 79 ILE A C 1
ATOM 638 O O . ILE A 1 79 ? 18.108 3.530 -12.392 1.00 93.31 79 ILE A O 1
ATOM 642 N N . LYS A 1 80 ? 19.025 2.416 -14.106 1.00 92.19 80 LYS A N 1
ATOM 643 C CA . LYS A 1 80 ? 19.861 3.531 -14.564 1.00 92.19 80 LYS A CA 1
ATOM 644 C C . LYS A 1 80 ? 19.137 4.435 -15.541 1.00 92.19 80 LYS A C 1
ATOM 646 O O . LYS A 1 80 ? 19.335 5.638 -15.487 1.00 92.19 80 LYS A O 1
ATOM 651 N N . LYS A 1 81 ? 18.345 3.866 -16.453 1.00 93.56 81 LYS A N 1
ATOM 652 C CA . LYS A 1 81 ? 17.641 4.627 -17.495 1.00 93.56 81 LYS A CA 1
ATOM 653 C C . LYS A 1 81 ? 16.315 3.982 -17.855 1.00 93.56 81 LYS A C 1
ATOM 655 O O . LYS A 1 81 ? 16.195 2.757 -17.854 1.00 93.56 81 LYS A O 1
ATOM 660 N N . VAL A 1 82 ? 15.347 4.810 -18.231 1.00 94.12 82 VAL A N 1
ATOM 661 C CA . VAL A 1 82 ? 14.046 4.385 -18.757 1.00 94.12 82 VAL A CA 1
ATOM 662 C C . VAL A 1 82 ? 13.924 4.846 -20.203 1.00 94.12 82 VAL A C 1
ATOM 664 O O . VAL A 1 82 ? 13.901 6.042 -20.492 1.00 94.12 82 VAL A O 1
ATOM 667 N N . TYR A 1 83 ? 13.837 3.893 -21.122 1.00 92.38 83 TYR A N 1
ATOM 668 C CA . TYR A 1 83 ? 13.762 4.145 -22.552 1.00 92.38 83 TYR A CA 1
ATOM 669 C C . TYR A 1 83 ? 12.330 4.066 -23.081 1.00 92.38 83 TYR A C 1
ATOM 671 O O . TYR A 1 83 ? 11.595 3.109 -22.818 1.00 92.38 83 TYR A O 1
ATOM 679 N N . PHE A 1 84 ? 11.979 5.063 -23.893 1.00 90.12 84 PHE A N 1
ATOM 680 C CA . PHE A 1 84 ? 10.701 5.193 -24.588 1.00 90.12 84 PHE A CA 1
ATOM 681 C C . PHE A 1 84 ? 10.882 5.062 -26.104 1.00 90.12 84 PHE A C 1
ATOM 683 O O . PHE A 1 84 ? 11.920 5.435 -26.657 1.00 90.12 84 PHE A O 1
ATOM 690 N N . SER A 1 85 ? 9.841 4.563 -26.776 1.00 84.94 85 SER A N 1
ATOM 691 C CA . SER A 1 85 ? 9.805 4.382 -28.234 1.00 84.94 85 SER A CA 1
ATOM 692 C C . SER A 1 85 ? 9.717 5.691 -29.016 1.00 84.94 85 SER A C 1
ATOM 694 O O . SER A 1 85 ? 10.215 5.768 -30.135 1.00 84.94 85 SER A O 1
ATOM 696 N N . ASN A 1 86 ? 9.097 6.727 -28.449 1.00 86.00 86 ASN A N 1
ATOM 697 C CA . ASN A 1 86 ? 8.924 8.025 -29.095 1.00 86.00 86 ASN A CA 1
ATOM 698 C C . ASN A 1 86 ? 8.744 9.152 -28.062 1.00 86.00 86 ASN A C 1
ATOM 700 O O . ASN A 1 86 ? 8.556 8.898 -26.870 1.00 86.00 86 ASN A O 1
ATOM 704 N N . GLN A 1 87 ? 8.810 10.397 -28.544 1.00 89.81 87 GLN A N 1
ATOM 705 C CA . GLN A 1 87 ? 8.711 11.608 -27.720 1.00 89.81 87 GLN A CA 1
ATOM 706 C C . GLN A 1 87 ? 7.334 11.772 -27.083 1.00 89.81 87 GLN A C 1
ATOM 708 O O . GLN A 1 87 ? 7.257 12.053 -25.896 1.00 89.81 87 GLN A O 1
ATOM 713 N N . GLU A 1 88 ? 6.258 11.510 -27.825 1.00 88.88 88 GLU A N 1
ATOM 714 C CA . GLU A 1 88 ? 4.889 11.645 -27.315 1.00 88.88 88 GLU A CA 1
ATOM 715 C C . GLU A 1 88 ? 4.657 10.775 -26.067 1.00 88.88 88 GLU A C 1
ATOM 717 O O . GLU A 1 88 ? 4.104 11.227 -25.069 1.00 88.88 88 GLU A O 1
ATOM 722 N N . ASN A 1 89 ? 5.139 9.531 -26.076 1.00 86.38 89 ASN A N 1
ATOM 723 C CA . ASN A 1 89 ? 5.008 8.619 -24.941 1.00 86.38 89 ASN A CA 1
ATOM 724 C C . ASN A 1 89 ? 5.822 9.039 -23.715 1.00 86.38 89 ASN A C 1
ATOM 726 O O . ASN A 1 89 ? 5.387 8.752 -22.589 1.00 86.38 89 ASN A O 1
ATOM 730 N N . LEU A 1 90 ? 6.998 9.630 -23.947 1.00 91.44 90 LEU A N 1
ATOM 731 C CA . LEU A 1 90 ? 7.856 10.192 -22.910 1.00 91.44 90 LEU A CA 1
ATOM 732 C C . LEU A 1 90 ? 7.170 11.407 -22.278 1.00 91.44 90 LEU A C 1
ATOM 734 O O . LEU A 1 90 ? 6.984 11.428 -21.065 1.00 91.44 90 LEU A O 1
ATOM 738 N N . ASP A 1 91 ? 6.700 12.346 -23.096 1.00 90.56 91 ASP A N 1
ATOM 739 C CA . ASP A 1 91 ? 6.006 13.552 -22.638 1.00 90.56 91 ASP A CA 1
ATOM 740 C C . ASP A 1 91 ? 4.756 13.177 -21.832 1.00 90.56 91 ASP A C 1
ATOM 742 O O . ASP A 1 91 ? 4.620 13.564 -20.675 1.00 90.56 91 ASP A O 1
ATOM 746 N N . LEU A 1 92 ? 3.912 12.280 -22.359 1.00 87.94 92 LEU A N 1
ATOM 747 C CA . LEU A 1 92 ? 2.734 11.765 -21.649 1.00 87.94 92 LEU A CA 1
ATOM 748 C C . LEU A 1 92 ? 3.069 11.033 -20.343 1.00 87.94 92 LEU A C 1
ATOM 750 O O . LEU A 1 92 ? 2.191 10.854 -19.495 1.00 87.94 92 LEU A O 1
ATOM 754 N N . PHE A 1 93 ? 4.280 10.494 -20.201 1.00 89.31 93 PHE A N 1
ATOM 755 C CA . PHE A 1 93 ? 4.713 9.866 -18.957 1.00 89.31 93 PHE A CA 1
ATOM 756 C C . PHE A 1 93 ? 5.148 10.905 -17.923 1.00 89.31 93 PHE A C 1
ATOM 758 O O . PHE A 1 93 ? 4.744 10.771 -16.771 1.00 89.31 93 PHE A O 1
ATOM 765 N N . LEU A 1 94 ? 5.905 11.923 -18.341 1.00 89.06 94 LEU A N 1
ATOM 766 C CA . LEU A 1 94 ? 6.426 12.986 -17.477 1.00 89.06 94 LEU A CA 1
ATOM 767 C C . LEU A 1 94 ? 5.347 13.999 -17.065 1.00 89.06 94 LEU A C 1
ATOM 769 O O . LEU A 1 94 ? 5.353 14.482 -15.938 1.00 89.06 94 LEU A O 1
ATOM 773 N N . GLU A 1 95 ? 4.381 14.285 -17.940 1.00 85.88 95 GLU A N 1
ATOM 774 C CA . GLU A 1 95 ? 3.251 15.178 -17.641 1.00 85.88 95 GLU A CA 1
ATOM 775 C C . GLU A 1 95 ? 2.271 14.583 -16.620 1.00 85.88 95 GLU A C 1
ATOM 777 O O . GLU A 1 95 ? 1.480 15.301 -16.004 1.00 85.88 95 GLU A O 1
ATOM 782 N N . ARG A 1 96 ? 2.287 13.259 -16.430 1.00 80.94 96 ARG A N 1
ATOM 783 C CA . ARG A 1 96 ? 1.429 12.607 -15.441 1.00 80.94 96 ARG A CA 1
ATOM 784 C C . ARG A 1 96 ? 1.988 12.829 -14.044 1.00 80.94 96 ARG A C 1
ATOM 786 O O . ARG A 1 96 ? 3.012 12.266 -13.677 1.00 80.94 96 ARG A O 1
ATOM 793 N N . SER A 1 97 ? 1.246 13.570 -13.229 1.00 73.69 97 SER A N 1
ATOM 794 C CA . SER A 1 97 ? 1.488 13.631 -11.790 1.00 73.69 97 SER A CA 1
ATOM 795 C C . SER A 1 97 ? 1.012 12.339 -11.123 1.00 73.69 97 SER A C 1
ATOM 797 O O . SER A 1 97 ? -0.172 11.997 -11.195 1.00 73.69 97 SER A O 1
ATOM 799 N N . TYR A 1 98 ? 1.925 11.631 -10.462 1.00 82.31 98 TYR A N 1
ATOM 800 C CA . TYR A 1 98 ? 1.603 10.480 -9.623 1.00 82.31 98 TYR A CA 1
ATOM 801 C C . TYR A 1 98 ? 1.678 10.904 -8.156 1.00 82.31 98 TYR A C 1
ATOM 803 O O . TYR A 1 98 ? 2.662 11.498 -7.730 1.00 82.31 98 TYR A O 1
ATOM 811 N N . GLU A 1 99 ? 0.632 10.603 -7.384 1.00 81.50 99 GLU A N 1
ATOM 812 C CA . GLU A 1 99 ? 0.499 11.033 -5.980 1.00 81.50 99 GLU A CA 1
ATOM 813 C C . GLU A 1 99 ? 1.673 10.554 -5.112 1.00 81.50 99 GLU A C 1
ATOM 815 O O . GLU A 1 99 ? 2.133 11.263 -4.220 1.00 81.50 99 GLU A O 1
ATOM 820 N N . ASN A 1 100 ? 2.185 9.363 -5.410 1.00 85.06 100 ASN A N 1
ATOM 821 C CA . ASN A 1 100 ? 3.146 8.655 -4.581 1.00 85.06 100 ASN A CA 1
ATOM 822 C C . ASN A 1 100 ? 4.544 8.529 -5.192 1.00 85.06 100 ASN A C 1
ATOM 824 O O . ASN A 1 100 ? 5.407 7.931 -4.569 1.00 85.06 100 ASN A O 1
ATOM 828 N N . TYR A 1 101 ? 4.814 9.057 -6.385 1.00 88.38 101 TYR A N 1
ATOM 829 C CA . TYR A 1 101 ? 6.161 8.976 -6.952 1.00 88.38 101 TYR A CA 1
ATOM 830 C C . TYR A 1 101 ? 6.437 10.126 -7.917 1.00 88.38 101 TYR A C 1
ATOM 832 O O . TYR A 1 101 ? 5.667 10.362 -8.846 1.00 88.38 101 TYR A O 1
ATOM 840 N N . ASP A 1 102 ? 7.568 10.806 -7.740 1.00 88.50 102 ASP A N 1
ATOM 841 C CA . ASP A 1 102 ? 8.024 11.810 -8.699 1.00 88.50 102 ASP A CA 1
ATOM 842 C C . ASP A 1 102 ? 8.794 11.144 -9.844 1.00 88.50 102 ASP A C 1
ATOM 844 O O . ASP A 1 102 ? 9.960 10.767 -9.704 1.00 88.50 102 ASP A O 1
ATOM 848 N N . VAL A 1 103 ? 8.145 11.007 -11.001 1.00 89.06 103 VAL A N 1
ATOM 849 C CA . VAL A 1 103 ? 8.762 10.424 -12.203 1.00 89.06 103 VAL A CA 1
ATOM 850 C C . VAL A 1 103 ? 9.894 11.268 -12.777 1.00 89.06 103 VAL A C 1
ATOM 852 O O . VAL A 1 103 ? 10.704 10.727 -13.522 1.00 89.06 103 VAL A O 1
ATOM 855 N N . ASN A 1 104 ? 10.010 12.545 -12.397 1.00 86.75 104 ASN A N 1
ATOM 856 C CA . ASN A 1 104 ? 11.148 13.376 -12.794 1.00 86.75 104 ASN A CA 1
ATOM 857 C C . ASN A 1 104 ? 12.448 12.957 -12.098 1.00 86.75 104 ASN A C 1
ATOM 859 O O . ASN A 1 104 ? 13.523 13.363 -12.528 1.00 86.75 104 ASN A O 1
ATOM 863 N N . SER A 1 105 ? 12.366 12.128 -11.051 1.00 87.50 105 SER A N 1
ATOM 864 C CA . SER A 1 105 ? 13.547 11.517 -10.433 1.00 87.50 105 SER A CA 1
ATOM 865 C C . SER A 1 105 ? 14.128 10.342 -11.232 1.00 87.50 105 SER A C 1
ATOM 867 O O . SER A 1 105 ? 15.175 9.823 -10.856 1.00 87.50 105 SER A O 1
ATOM 869 N N . LEU A 1 106 ? 13.478 9.926 -12.328 1.00 91.12 106 LEU A N 1
ATOM 870 C CA . LEU A 1 106 ? 13.971 8.887 -13.232 1.00 91.12 106 LEU A CA 1
ATOM 871 C C . LEU A 1 106 ? 14.664 9.497 -14.451 1.00 91.12 106 LEU A C 1
ATOM 873 O O . LEU A 1 106 ? 14.111 10.363 -15.131 1.00 91.12 106 LEU A O 1
ATOM 877 N N . ASP A 1 107 ? 15.810 8.930 -14.812 1.00 92.75 107 ASP A N 1
ATOM 878 C CA . ASP A 1 107 ? 16.526 9.269 -16.038 1.00 92.75 107 ASP A CA 1
ATOM 879 C C . ASP A 1 107 ? 15.813 8.677 -17.269 1.00 92.75 107 ASP A C 1
ATOM 881 O O . ASP A 1 107 ? 16.024 7.527 -17.671 1.00 92.75 107 ASP A O 1
ATOM 885 N N . CYS A 1 108 ? 14.911 9.466 -17.858 1.00 93.38 108 CYS A N 1
ATOM 886 C CA . CYS A 1 108 ? 14.049 9.053 -18.965 1.00 93.38 108 CYS A CA 1
ATOM 887 C C . CYS A 1 108 ? 14.550 9.571 -20.321 1.00 93.38 108 CYS A C 1
ATOM 889 O O . CYS A 1 108 ? 14.792 10.765 -20.497 1.00 93.38 108 CYS A O 1
ATOM 891 N N . TYR A 1 109 ? 14.629 8.693 -21.326 1.00 91.75 109 TYR A N 1
ATOM 892 C CA . TYR A 1 109 ? 15.137 9.044 -22.654 1.00 91.75 109 TYR A CA 1
ATOM 893 C C . TYR A 1 109 ? 14.356 8.385 -23.790 1.00 91.75 109 TYR A C 1
ATOM 895 O O . TYR A 1 109 ? 13.827 7.283 -23.670 1.00 91.75 109 TYR A O 1
ATOM 903 N N . ILE A 1 110 ? 14.371 9.026 -24.958 1.00 88.69 110 ILE A N 1
ATOM 904 C CA . ILE A 1 110 ? 14.093 8.334 -26.222 1.00 88.69 110 ILE A CA 1
ATOM 905 C C . ILE A 1 110 ? 15.333 7.550 -26.622 1.00 88.69 110 ILE A C 1
ATOM 907 O O . ILE A 1 110 ? 16.441 8.109 -26.631 1.00 88.69 110 ILE A O 1
ATOM 911 N N . LEU A 1 111 ? 15.143 6.290 -27.001 1.00 79.25 111 LEU A N 1
ATOM 912 C CA . LEU A 1 111 ? 16.239 5.494 -27.521 1.00 79.25 111 LEU A CA 1
ATOM 913 C C . LEU A 1 111 ? 16.741 6.042 -28.869 1.00 79.25 111 LEU A C 1
ATOM 915 O O . LEU A 1 111 ? 15.970 6.221 -29.808 1.00 79.25 111 LEU A O 1
ATOM 919 N N . ALA A 1 112 ? 18.056 6.234 -28.991 1.00 71.38 112 ALA A N 1
ATOM 920 C CA . ALA A 1 112 ? 18.710 6.476 -30.272 1.00 71.38 112 ALA A CA 1
ATOM 921 C C . ALA A 1 112 ? 19.161 5.150 -30.910 1.00 71.38 112 ALA A C 1
ATOM 923 O O . ALA A 1 112 ? 20.132 4.535 -30.458 1.00 71.38 112 ALA A O 1
ATOM 924 N N . LEU A 1 113 ? 18.495 4.715 -31.983 1.00 68.81 113 LEU A N 1
ATOM 925 C CA . LEU A 1 113 ? 18.986 3.610 -32.807 1.00 68.81 113 LEU A CA 1
ATOM 926 C C . LEU A 1 113 ? 20.077 4.128 -33.755 1.00 68.81 113 LEU A C 1
ATOM 928 O O . LEU A 1 113 ? 19.808 4.883 -34.686 1.00 68.81 113 LEU A O 1
ATOM 932 N N . GLY A 1 114 ? 21.329 3.733 -33.516 1.00 58.03 114 GLY A N 1
ATOM 933 C CA . GLY A 1 114 ? 22.386 3.871 -34.520 1.00 58.03 114 GLY A CA 1
ATOM 934 C C . GLY A 1 114 ? 22.103 2.912 -35.679 1.00 58.03 114 GLY A C 1
ATOM 935 O O . GLY A 1 114 ? 21.813 1.749 -35.420 1.00 58.03 114 GLY A O 1
ATOM 936 N N . GLY A 1 115 ? 22.155 3.404 -36.921 1.00 49.06 115 GLY A N 1
ATOM 937 C CA . GLY A 1 115 ? 21.606 2.777 -38.136 1.00 49.06 115 GLY A CA 1
ATOM 938 C C . GLY A 1 115 ? 22.237 1.469 -38.629 1.00 49.06 115 GLY A C 1
ATOM 939 O O . GLY A 1 115 ? 22.585 1.379 -39.800 1.00 49.06 115 GLY A O 1
ATOM 940 N N . ASN A 1 116 ? 22.350 0.455 -37.773 1.00 55.09 116 ASN A N 1
ATOM 941 C CA . ASN A 1 116 ? 22.658 -0.914 -38.173 1.00 55.09 116 ASN A CA 1
AT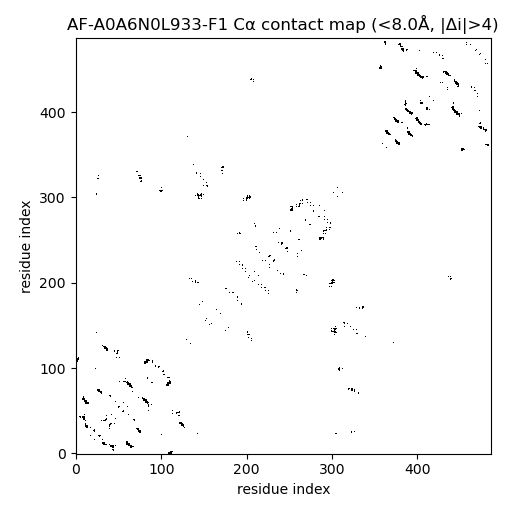OM 942 C C . ASN A 1 116 ? 21.459 -1.818 -37.869 1.00 55.09 116 ASN A C 1
ATOM 944 O O . ASN A 1 116 ? 21.090 -1.990 -36.705 1.00 55.09 116 ASN A O 1
ATOM 948 N N . ASP A 1 117 ? 20.895 -2.415 -38.918 1.00 54.81 117 ASP A N 1
ATOM 949 C CA . ASP A 1 117 ? 19.825 -3.408 -38.835 1.00 54.81 117 ASP A CA 1
ATOM 950 C C . ASP A 1 117 ? 20.345 -4.689 -38.174 1.00 54.81 117 ASP A C 1
ATOM 952 O O . ASP A 1 117 ? 20.996 -5.529 -38.800 1.00 54.81 117 ASP A O 1
ATOM 956 N N . ILE A 1 118 ? 20.076 -4.843 -36.879 1.00 60.72 118 ILE A N 1
ATOM 957 C CA . ILE A 1 118 ? 20.307 -6.102 -36.172 1.00 60.72 118 ILE A CA 1
ATOM 958 C C . ILE A 1 118 ? 19.047 -6.949 -36.323 1.00 60.72 118 ILE A C 1
ATOM 960 O O . ILE A 1 118 ? 17.957 -6.564 -35.904 1.00 60.72 118 ILE A O 1
ATOM 964 N N . ASN A 1 119 ? 19.222 -8.107 -36.958 1.00 61.44 119 ASN A N 1
ATOM 965 C CA . ASN A 1 119 ? 18.155 -9.008 -37.391 1.00 61.44 119 ASN A CA 1
ATOM 966 C C . ASN A 1 119 ? 18.006 -10.222 -36.451 1.00 61.44 119 ASN A C 1
ATOM 968 O O . ASN A 1 119 ? 17.731 -11.341 -36.890 1.00 61.44 119 ASN A O 1
ATOM 972 N N . THR A 1 120 ? 18.238 -10.036 -35.149 1.00 73.38 120 THR A N 1
ATOM 973 C CA . THR A 1 120 ? 18.023 -11.105 -34.167 1.00 73.38 120 THR A CA 1
ATOM 974 C C . THR A 1 120 ? 16.525 -11.287 -33.980 1.00 73.38 120 THR A C 1
ATOM 976 O O . THR A 1 120 ? 15.845 -10.355 -33.565 1.00 73.38 120 THR A O 1
ATOM 979 N N . LYS A 1 121 ? 15.983 -12.472 -34.277 1.00 80.00 121 LYS A N 1
ATOM 980 C CA . LYS A 1 121 ? 14.561 -12.753 -34.042 1.00 80.00 121 LYS A CA 1
ATOM 981 C C . LYS A 1 121 ? 14.241 -12.570 -32.555 1.00 80.00 121 LYS A C 1
ATOM 983 O O . LYS A 1 121 ? 14.921 -13.153 -31.707 1.00 80.00 121 LYS A O 1
ATOM 988 N N . VAL A 1 122 ? 13.209 -11.784 -32.266 1.00 84.50 122 VAL A N 1
ATOM 989 C CA . VAL A 1 122 ? 12.736 -11.557 -30.903 1.00 84.50 122 VAL A CA 1
ATOM 990 C C . VAL A 1 122 ? 11.368 -12.200 -30.711 1.00 84.50 122 VAL A C 1
ATOM 992 O O . VAL A 1 122 ? 10.466 -12.017 -31.525 1.00 84.50 122 VAL A O 1
ATOM 995 N N . ASP A 1 123 ? 11.230 -12.972 -29.640 1.00 89.19 123 ASP A N 1
ATOM 996 C CA . ASP A 1 123 ? 9.964 -13.486 -29.128 1.00 89.19 123 ASP A CA 1
ATOM 997 C C . ASP A 1 123 ? 9.663 -12.826 -27.779 1.00 89.19 123 ASP A C 1
ATOM 999 O O . ASP A 1 123 ? 10.564 -12.699 -26.945 1.00 89.19 123 ASP A O 1
ATOM 1003 N N . ILE A 1 124 ? 8.420 -12.382 -27.577 1.00 91.25 124 ILE A N 1
ATOM 1004 C CA . ILE A 1 124 ? 7.999 -11.655 -26.373 1.00 91.25 124 ILE A CA 1
ATOM 1005 C C . ILE A 1 124 ? 6.830 -12.389 -25.727 1.00 91.25 124 ILE A C 1
ATOM 1007 O O . ILE A 1 124 ? 5.746 -12.484 -26.302 1.00 91.25 124 ILE A O 1
ATOM 1011 N N . ILE A 1 125 ? 7.024 -12.821 -24.484 1.00 92.25 125 ILE A N 1
ATOM 1012 C CA . ILE A 1 125 ? 5.969 -13.381 -23.642 1.00 92.25 125 ILE A CA 1
ATOM 1013 C C . ILE A 1 125 ? 5.585 -12.328 -22.605 1.00 92.25 125 ILE A C 1
ATOM 1015 O O . ILE A 1 125 ? 6.387 -11.926 -21.760 1.00 92.25 125 ILE A O 1
ATOM 1019 N N . TYR A 1 126 ? 4.338 -11.868 -22.676 1.00 91.81 126 TYR A N 1
ATOM 1020 C CA . TYR A 1 126 ? 3.804 -10.888 -21.736 1.00 91.81 126 TYR A CA 1
ATOM 1021 C C . TYR A 1 126 ? 3.456 -11.535 -20.388 1.00 91.81 126 TYR A C 1
ATOM 1023 O O . TYR A 1 126 ? 2.968 -12.667 -20.355 1.00 91.81 126 TYR A O 1
ATOM 1031 N N . PRO A 1 127 ? 3.645 -10.813 -19.269 1.00 91.69 127 PRO A N 1
ATOM 1032 C CA . PRO A 1 127 ? 3.265 -11.302 -17.950 1.00 91.69 127 PRO A CA 1
ATOM 1033 C C . PRO A 1 127 ? 1.744 -11.475 -17.844 1.00 91.69 127 PRO A C 1
ATOM 1035 O O . PRO A 1 127 ? 0.960 -10.734 -18.446 1.00 91.69 127 PRO A O 1
ATOM 1038 N N . SER A 1 128 ? 1.313 -12.423 -17.011 1.00 89.00 128 SER A N 1
ATOM 1039 C CA . SER A 1 128 ? -0.103 -12.612 -16.691 1.00 89.00 128 SER A CA 1
ATOM 1040 C C . SER A 1 128 ? -0.713 -11.362 -16.049 1.00 89.00 128 SER A C 1
ATOM 1042 O O . SER A 1 128 ? -0.051 -10.639 -15.300 1.00 89.00 128 SER A O 1
ATOM 1044 N N . LYS A 1 129 ? -2.009 -11.127 -16.283 1.00 87.81 129 LYS A N 1
ATOM 1045 C CA . LYS A 1 129 ? -2.733 -10.006 -15.670 1.00 87.81 129 LYS A CA 1
ATOM 1046 C C . LYS A 1 129 ? -2.707 -10.113 -14.140 1.00 87.81 129 LYS A C 1
ATOM 1048 O O . LYS A 1 129 ? -3.178 -11.092 -13.569 1.00 87.81 129 LYS A O 1
ATOM 1053 N N . ILE A 1 130 ? -2.225 -9.058 -13.490 1.00 85.44 130 ILE A N 1
ATOM 1054 C CA . ILE A 1 130 ? -2.097 -8.976 -12.031 1.00 85.44 130 ILE A CA 1
ATOM 1055 C C . ILE A 1 130 ? -3.477 -8.747 -11.394 1.00 85.44 130 ILE A C 1
ATOM 1057 O O . ILE A 1 130 ? -4.196 -7.812 -11.764 1.00 85.44 130 ILE A O 1
ATOM 1061 N N . ASN A 1 131 ? -3.845 -9.581 -10.416 1.00 84.81 131 ASN A N 1
ATOM 1062 C CA . ASN A 1 131 ? -4.951 -9.287 -9.503 1.00 84.81 131 ASN A CA 1
ATOM 1063 C C . ASN A 1 131 ? -4.467 -8.256 -8.474 1.00 84.81 131 ASN A C 1
ATOM 1065 O O . ASN A 1 131 ? -3.559 -8.543 -7.697 1.00 84.81 131 ASN A O 1
ATOM 1069 N N . LYS A 1 132 ? -5.070 -7.059 -8.478 1.00 83.25 132 LYS A N 1
ATOM 1070 C CA . LYS A 1 132 ? -4.673 -5.960 -7.587 1.00 83.25 132 LYS A CA 1
ATOM 1071 C C . LYS A 1 132 ? -4.816 -6.342 -6.109 1.00 83.25 132 LYS A C 1
ATOM 1073 O O . LYS A 1 132 ? -3.865 -6.123 -5.375 1.00 83.25 132 LYS A O 1
ATOM 1078 N N . SER A 1 133 ? -5.949 -6.920 -5.704 1.00 80.62 133 SER A N 1
ATOM 1079 C CA . SER A 1 133 ? -6.205 -7.308 -4.306 1.00 80.62 133 SER A CA 1
ATOM 1080 C C . SER A 1 133 ? -5.178 -8.338 -3.833 1.00 80.62 133 SER A C 1
ATOM 1082 O O . SER A 1 133 ? -4.463 -8.114 -2.858 1.00 80.62 133 SER A O 1
ATOM 1084 N N . LEU A 1 134 ? -4.986 -9.412 -4.610 1.00 83.38 134 LEU A N 1
ATOM 1085 C CA . LEU A 1 134 ? -4.013 -10.450 -4.265 1.00 83.38 134 LEU A CA 1
ATOM 1086 C C . LEU A 1 134 ? -2.582 -9.903 -4.188 1.00 83.38 134 LEU A C 1
ATOM 1088 O O . LEU A 1 134 ? -1.836 -10.268 -3.280 1.00 83.38 134 LEU A O 1
ATOM 1092 N N . PHE A 1 135 ? -2.203 -9.031 -5.126 1.00 86.81 135 PHE A N 1
ATOM 1093 C CA . PHE A 1 135 ? -0.895 -8.388 -5.121 1.00 86.81 135 PHE A CA 1
ATOM 1094 C C . PHE A 1 135 ? -0.710 -7.509 -3.883 1.00 86.81 135 PHE A C 1
ATOM 1096 O O . PHE A 1 135 ? 0.248 -7.705 -3.144 1.00 86.81 135 PHE A O 1
ATOM 1103 N N . THR A 1 136 ? -1.643 -6.594 -3.609 1.00 86.44 136 THR A N 1
ATOM 1104 C CA . THR A 1 136 ? -1.578 -5.716 -2.434 1.00 86.44 136 THR A CA 1
ATOM 1105 C C . THR A 1 136 ? -1.491 -6.531 -1.146 1.00 86.44 136 THR A C 1
ATOM 1107 O O . THR A 1 136 ? -0.638 -6.244 -0.311 1.00 86.44 136 THR A O 1
ATOM 1110 N N . ARG A 1 137 ? -2.274 -7.609 -1.021 1.00 84.69 137 ARG A N 1
ATOM 1111 C CA . ARG A 1 137 ? -2.209 -8.526 0.122 1.00 84.69 137 ARG A CA 1
ATOM 1112 C C . ARG A 1 137 ? -0.850 -9.221 0.251 1.00 84.69 137 ARG A C 1
ATOM 1114 O O . ARG A 1 137 ? -0.342 -9.334 1.361 1.00 84.69 137 ARG A O 1
ATOM 1121 N N . LYS A 1 138 ? -0.243 -9.656 -0.861 1.00 87.19 138 LYS A N 1
ATOM 1122 C CA . LYS A 1 138 ? 1.099 -10.273 -0.868 1.00 87.19 138 LYS A CA 1
ATOM 1123 C C . LYS A 1 138 ? 2.188 -9.285 -0.426 1.00 87.19 138 LYS A C 1
ATOM 1125 O O . LYS A 1 138 ? 3.124 -9.674 0.268 1.00 87.19 138 LYS A O 1
ATOM 1130 N N . MET A 1 139 ? 2.069 -8.017 -0.819 1.00 90.56 139 MET A N 1
ATOM 1131 C CA . MET A 1 139 ? 3.074 -6.992 -0.514 1.00 90.56 139 MET A CA 1
ATOM 1132 C C . MET A 1 139 ? 2.896 -6.365 0.876 1.00 90.56 139 MET A C 1
ATOM 1134 O O . MET A 1 139 ? 3.861 -5.850 1.432 1.00 90.56 139 MET A O 1
ATOM 1138 N N . ALA A 1 140 ? 1.690 -6.433 1.446 1.00 92.69 140 ALA A N 1
ATOM 1139 C CA . ALA A 1 140 ? 1.255 -5.670 2.614 1.00 92.69 140 ALA A CA 1
ATOM 1140 C C . ALA A 1 140 ? 2.243 -5.670 3.791 1.00 92.69 140 ALA A C 1
ATOM 1142 O O . ALA A 1 140 ? 2.726 -4.611 4.180 1.00 92.69 140 ALA A O 1
ATOM 1143 N N . LEU A 1 141 ? 2.600 -6.843 4.326 1.00 94.56 141 LEU A N 1
ATOM 1144 C CA . LEU A 1 141 ? 3.475 -6.926 5.502 1.00 94.56 141 LEU A CA 1
ATOM 1145 C C . LEU A 1 141 ? 4.850 -6.295 5.250 1.00 94.56 141 LEU A C 1
ATOM 1147 O O . LEU A 1 141 ? 5.379 -5.577 6.099 1.00 94.56 141 LEU A O 1
ATOM 1151 N N . ARG A 1 142 ? 5.430 -6.552 4.076 1.00 94.25 142 ARG A N 1
ATOM 1152 C CA . ARG A 1 142 ? 6.735 -6.004 3.700 1.00 94.25 142 ARG A CA 1
ATOM 1153 C C . ARG A 1 142 ? 6.646 -4.498 3.491 1.00 94.25 142 ARG A C 1
ATOM 1155 O O . ARG A 1 142 ? 7.488 -3.778 4.012 1.00 94.25 142 ARG A O 1
ATOM 1162 N N . ASP A 1 143 ? 5.593 -4.015 2.839 1.00 96.19 143 ASP A N 1
ATOM 1163 C CA . ASP A 1 143 ? 5.336 -2.585 2.660 1.00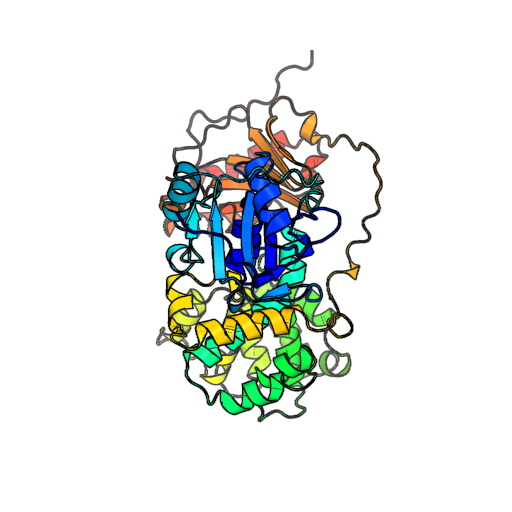 96.19 143 ASP A CA 1
ATOM 1164 C C . ASP A 1 143 ? 5.194 -1.842 4.002 1.00 96.19 143 ASP A C 1
ATOM 1166 O O . ASP A 1 143 ? 5.752 -0.757 4.180 1.00 96.19 143 ASP A O 1
ATOM 1170 N N . SER A 1 144 ? 4.531 -2.452 4.988 1.00 96.31 144 SER A N 1
ATOM 1171 C CA . SER A 1 144 ? 4.440 -1.937 6.361 1.00 96.31 144 SER A CA 1
ATOM 1172 C C . SER A 1 144 ? 5.796 -1.886 7.064 1.00 96.31 144 SER A C 1
ATOM 1174 O O . SER A 1 144 ? 6.105 -0.910 7.751 1.00 96.31 144 SER A O 1
ATOM 1176 N N . VAL A 1 145 ? 6.623 -2.923 6.891 1.00 94.56 145 VAL A N 1
ATOM 1177 C CA . VAL A 1 145 ? 7.992 -2.971 7.430 1.00 94.56 145 VAL A CA 1
ATOM 1178 C C . VAL A 1 145 ? 8.848 -1.866 6.819 1.00 94.56 145 VAL A C 1
ATOM 1180 O O . VAL A 1 145 ? 9.500 -1.130 7.561 1.00 94.56 145 VAL A O 1
ATOM 1183 N N . ILE A 1 146 ? 8.794 -1.688 5.497 1.00 94.81 146 ILE A N 1
ATOM 1184 C CA . ILE A 1 146 ? 9.482 -0.591 4.809 1.00 94.81 146 ILE A CA 1
ATOM 1185 C C . ILE A 1 146 ? 8.995 0.764 5.318 1.00 94.81 146 ILE A C 1
ATOM 1187 O O . ILE A 1 146 ? 9.824 1.631 5.580 1.00 94.81 146 ILE A O 1
ATOM 1191 N N . GLY A 1 147 ? 7.689 0.947 5.534 1.00 94.62 147 GLY A N 1
ATOM 1192 C CA . GLY A 1 147 ? 7.145 2.191 6.083 1.00 94.62 147 GLY A CA 1
ATOM 1193 C C . GLY A 1 147 ? 7.777 2.565 7.429 1.00 94.62 147 GLY A C 1
ATOM 1194 O O . GLY A 1 147 ? 8.185 3.708 7.638 1.00 94.62 147 GLY A O 1
ATOM 1195 N N . LEU A 1 148 ? 7.951 1.592 8.331 1.00 92.25 148 LEU A N 1
ATOM 1196 C CA . LEU A 1 148 ? 8.634 1.823 9.609 1.00 92.25 148 LEU A CA 1
ATOM 1197 C C . LEU A 1 148 ? 10.147 2.055 9.460 1.00 92.25 148 LEU A C 1
ATOM 1199 O O . LEU A 1 148 ? 10.716 2.841 10.221 1.00 92.25 148 LEU A O 1
ATOM 1203 N N . ILE A 1 149 ? 10.805 1.399 8.500 1.00 90.75 149 ILE A N 1
ATOM 1204 C CA . ILE A 1 149 ? 12.224 1.638 8.192 1.00 90.75 149 ILE A CA 1
ATOM 1205 C C . ILE A 1 149 ? 12.420 3.063 7.662 1.00 90.75 149 ILE A C 1
ATOM 1207 O O . ILE A 1 149 ? 13.288 3.781 8.161 1.00 90.75 149 ILE A O 1
ATOM 1211 N N . TYR A 1 150 ? 11.580 3.496 6.719 1.00 92.62 150 TYR A N 1
ATOM 1212 C CA . TYR A 1 150 ? 11.556 4.860 6.191 1.00 92.62 150 TYR A CA 1
ATOM 1213 C C . TYR A 1 150 ? 11.444 5.892 7.323 1.00 92.62 150 TYR A C 1
ATOM 1215 O O . TYR A 1 150 ? 12.208 6.852 7.361 1.00 92.62 150 TYR A O 1
ATOM 1223 N N . GLU A 1 151 ? 10.570 5.669 8.305 1.00 89.38 151 GLU A N 1
ATOM 1224 C CA . GLU A 1 151 ? 10.425 6.579 9.446 1.00 89.38 151 GLU A CA 1
ATOM 1225 C C . GLU A 1 151 ? 11.672 6.651 10.334 1.00 89.38 151 GLU A C 1
ATOM 1227 O O . GLU A 1 151 ? 12.028 7.727 10.820 1.00 89.38 151 GLU A O 1
ATOM 1232 N N . LYS A 1 152 ? 12.367 5.527 10.550 1.00 86.00 152 LYS A N 1
ATOM 1233 C CA . LYS A 1 152 ? 13.644 5.536 11.281 1.00 86.00 152 LYS A CA 1
ATOM 1234 C C . LYS A 1 152 ? 14.732 6.284 10.502 1.00 86.00 152 LYS A C 1
ATOM 1236 O O . LYS A 1 152 ? 15.502 7.028 11.114 1.00 86.00 152 LYS A O 1
ATOM 1241 N N . LEU A 1 153 ? 14.762 6.124 9.175 1.00 85.12 153 LEU A N 1
ATOM 1242 C CA . LEU A 1 153 ? 15.689 6.818 8.273 1.00 85.12 153 LEU A CA 1
ATOM 1243 C C . LEU A 1 153 ? 15.456 8.325 8.263 1.00 85.12 153 LEU A C 1
ATOM 1245 O O . LEU A 1 153 ? 16.389 9.090 8.492 1.00 85.12 153 LEU A O 1
ATOM 1249 N N . LYS A 1 154 ? 14.202 8.744 8.082 1.00 86.94 154 LYS A N 1
ATOM 1250 C CA . LYS A 1 154 ? 13.778 10.149 8.091 1.00 86.94 154 LYS A CA 1
ATOM 1251 C C . LYS A 1 154 ? 14.199 10.878 9.370 1.00 86.94 154 LYS A C 1
ATOM 1253 O O . LYS A 1 154 ? 14.570 12.045 9.326 1.00 86.94 154 LYS A O 1
ATOM 1258 N N . ASN A 1 155 ? 14.170 10.189 10.511 1.00 81.19 155 ASN A N 1
ATOM 1259 C CA . ASN A 1 155 ? 14.497 10.764 11.817 1.00 81.19 155 ASN A CA 1
ATOM 1260 C C . ASN A 1 155 ? 15.984 10.620 12.221 1.00 81.19 155 ASN A C 1
ATOM 1262 O O . ASN A 1 155 ? 16.312 10.839 13.386 1.00 81.19 155 ASN A O 1
ATOM 1266 N N . ASN A 1 156 ? 16.891 10.263 11.297 1.00 67.25 156 ASN A N 1
ATOM 1267 C CA . ASN A 1 156 ? 18.350 10.187 11.511 1.00 67.25 156 ASN A CA 1
ATOM 1268 C C . ASN A 1 156 ? 18.796 9.326 12.718 1.00 67.25 156 ASN A C 1
ATOM 1270 O O . ASN A 1 156 ? 19.774 9.638 13.400 1.00 67.25 156 ASN A O 1
ATOM 1274 N N . THR A 1 157 ? 18.093 8.228 13.010 1.00 63.03 157 THR A N 1
ATOM 1275 C CA . THR A 1 157 ? 18.477 7.322 14.113 1.00 63.03 157 THR A CA 1
ATOM 1276 C C . THR A 1 157 ? 19.691 6.487 13.701 1.00 63.03 157 THR A C 1
ATOM 1278 O O . THR A 1 157 ? 19.658 5.949 12.609 1.00 63.03 157 THR A O 1
ATOM 1281 N N . ASN A 1 158 ? 20.737 6.356 14.536 1.00 58.50 158 ASN A N 1
ATOM 1282 C CA . ASN A 1 158 ? 22.047 5.754 14.199 1.00 58.50 158 ASN A CA 1
ATOM 1283 C C . ASN A 1 158 ? 21.966 4.502 13.289 1.00 58.50 158 ASN A C 1
ATOM 1285 O O . ASN A 1 158 ? 21.794 3.366 13.734 1.00 58.50 158 ASN A O 1
ATOM 1289 N N . LEU A 1 159 ? 22.086 4.762 11.988 1.00 59.22 159 LEU A N 1
ATOM 1290 C CA . LEU A 1 159 ? 21.713 3.870 10.896 1.00 59.22 159 LEU A CA 1
ATOM 1291 C C . LEU A 1 159 ? 22.698 2.713 10.711 1.00 59.22 159 LEU A C 1
ATOM 1293 O O . LEU A 1 159 ? 22.309 1.603 10.352 1.00 59.22 159 LEU A O 1
ATOM 1297 N N . GLN A 1 160 ? 23.974 2.943 11.022 1.00 56.25 160 GLN A N 1
ATOM 1298 C CA . GLN A 1 160 ? 25.063 1.998 10.764 1.00 56.25 160 GLN A CA 1
ATOM 1299 C C . GLN A 1 160 ? 24.864 0.635 11.446 1.00 56.25 160 GLN A C 1
ATOM 1301 O O . GLN A 1 160 ? 25.258 -0.386 10.886 1.00 56.25 160 GLN A O 1
ATOM 1306 N N . TYR A 1 161 ? 24.214 0.597 12.614 1.00 58.75 161 TYR A N 1
ATOM 1307 C CA . TYR A 1 161 ? 23.900 -0.653 13.310 1.00 58.75 161 TYR A CA 1
ATOM 1308 C C . TYR A 1 161 ? 22.775 -1.437 12.620 1.00 58.75 161 TYR A C 1
ATOM 1310 O O . TYR A 1 161 ? 22.930 -2.626 12.353 1.00 58.75 161 TYR A O 1
ATOM 1318 N N . PHE A 1 162 ? 21.671 -0.768 12.268 1.00 62.00 162 PHE A N 1
ATOM 1319 C CA . PHE A 1 162 ? 20.539 -1.397 11.578 1.00 62.00 162 PHE A CA 1
ATOM 1320 C C . PHE A 1 162 ? 20.962 -1.944 10.205 1.00 62.00 162 PHE A C 1
ATOM 1322 O O . PHE A 1 162 ? 20.615 -3.062 9.839 1.00 62.00 162 PHE A O 1
ATOM 1329 N N . PHE A 1 163 ? 21.813 -1.204 9.491 1.00 62.59 163 PHE A N 1
ATOM 1330 C CA . PHE A 1 163 ? 22.359 -1.608 8.196 1.00 62.59 163 PHE A CA 1
ATOM 1331 C C . PHE A 1 163 ? 23.447 -2.675 8.268 1.00 62.59 163 PHE A C 1
ATOM 1333 O O . PHE A 1 163 ? 23.556 -3.499 7.362 1.00 62.59 163 PHE A O 1
ATOM 1340 N N . GLY A 1 164 ? 24.240 -2.694 9.342 1.00 62.47 164 GLY A N 1
ATOM 1341 C CA . GLY A 1 164 ? 25.184 -3.779 9.605 1.00 62.47 164 GLY A CA 1
ATOM 1342 C C . GLY A 1 164 ? 24.483 -5.133 9.757 1.00 62.47 164 GLY A C 1
ATOM 1343 O O . GLY A 1 164 ? 25.026 -6.145 9.324 1.00 62.47 164 GLY A O 1
ATOM 1344 N N . LEU A 1 165 ? 23.259 -5.143 10.299 1.00 55.41 165 LEU A N 1
ATOM 1345 C CA . LEU A 1 165 ? 22.449 -6.351 10.487 1.00 55.41 165 LEU A CA 1
ATOM 1346 C C . LEU A 1 165 ? 21.848 -6.882 9.175 1.00 55.41 165 LEU A C 1
ATOM 1348 O O . LEU A 1 165 ? 21.803 -8.095 8.983 1.00 55.41 165 LEU A O 1
ATOM 1352 N N . LEU A 1 166 ? 21.478 -6.005 8.235 1.00 59.84 166 LEU A N 1
ATOM 1353 C CA . LEU A 1 166 ? 20.955 -6.401 6.913 1.00 59.84 166 LEU A CA 1
ATOM 1354 C C . LEU A 1 166 ? 22.014 -7.057 6.000 1.00 59.84 166 LEU A C 1
ATOM 1356 O O . LEU A 1 166 ? 21.673 -7.644 4.979 1.00 59.84 166 LEU A O 1
ATOM 1360 N N . LYS A 1 167 ? 23.303 -7.007 6.371 1.00 57.62 167 LYS A N 1
ATOM 1361 C CA . LYS A 1 167 ? 24.393 -7.724 5.676 1.00 57.62 167 LYS A CA 1
ATOM 1362 C C . LYS A 1 167 ? 24.527 -9.194 6.094 1.00 57.62 167 LYS A C 1
ATOM 1364 O O . LYS A 1 167 ? 25.340 -9.916 5.523 1.00 57.62 167 LYS A O 1
ATOM 1369 N N . SER A 1 168 ? 23.763 -9.630 7.094 1.00 63.69 168 SER A N 1
ATOM 1370 C CA . SER A 1 168 ? 23.664 -11.029 7.521 1.00 63.69 168 SER A CA 1
ATOM 1371 C C . SER A 1 168 ? 22.317 -11.618 7.087 1.00 63.69 168 SER A C 1
ATOM 1373 O O . SER A 1 168 ? 21.359 -10.858 6.955 1.00 63.69 168 SER A O 1
ATOM 1375 N N . PRO A 1 169 ? 22.209 -12.936 6.837 1.00 68.81 169 PRO A N 1
ATOM 1376 C CA . PRO A 1 169 ? 20.928 -13.562 6.522 1.00 68.81 169 PRO A CA 1
ATOM 1377 C C . PRO A 1 169 ? 20.000 -13.463 7.741 1.00 68.81 169 PRO A C 1
ATOM 1379 O O . PRO A 1 169 ? 20.127 -14.235 8.690 1.00 68.81 169 PRO A O 1
ATOM 1382 N N . ILE A 1 170 ? 19.104 -12.477 7.719 1.00 77.94 170 ILE A N 1
ATOM 1383 C CA . ILE A 1 170 ? 18.150 -12.163 8.785 1.00 77.94 170 ILE A CA 1
ATOM 1384 C C . ILE A 1 170 ? 16.731 -12.472 8.299 1.00 77.94 170 ILE A C 1
ATOM 1386 O O . ILE A 1 170 ? 16.406 -12.276 7.128 1.00 77.94 170 ILE A O 1
ATOM 1390 N N . LYS A 1 171 ? 15.861 -12.962 9.182 1.00 83.81 171 LYS A N 1
ATOM 1391 C CA . LYS A 1 171 ? 14.455 -13.230 8.833 1.00 83.81 171 LYS A CA 1
ATOM 1392 C C . LYS A 1 171 ? 13.606 -11.966 8.939 1.00 83.81 171 LYS A C 1
ATOM 1394 O O . LYS A 1 171 ? 13.887 -11.085 9.750 1.00 83.81 171 LYS A O 1
ATOM 1399 N N . LEU A 1 172 ? 12.479 -11.911 8.221 1.00 85.94 172 LEU A N 1
ATOM 1400 C CA . LEU A 1 172 ? 11.570 -10.757 8.298 1.00 85.94 172 LEU A CA 1
ATOM 1401 C C . LEU A 1 172 ? 11.086 -10.494 9.735 1.00 85.94 172 LEU A C 1
ATOM 1403 O O . LEU A 1 172 ? 11.087 -9.353 10.191 1.00 85.94 172 LEU A O 1
ATOM 1407 N N . ASN A 1 173 ? 10.740 -11.546 10.485 1.00 84.12 173 ASN A N 1
ATOM 1408 C CA . ASN A 1 173 ? 10.339 -11.415 11.891 1.00 84.12 173 ASN A CA 1
ATOM 1409 C C . ASN A 1 173 ? 11.449 -10.820 12.773 1.00 84.12 173 ASN A C 1
ATOM 1411 O O . ASN A 1 173 ? 11.152 -10.127 13.742 1.00 84.12 173 ASN A O 1
ATOM 1415 N N . GLU A 1 174 ? 12.722 -11.056 12.465 1.00 82.94 174 GLU A N 1
ATOM 1416 C CA . GLU A 1 174 ? 13.845 -10.463 13.200 1.00 82.94 174 GLU A CA 1
ATOM 1417 C C . GLU A 1 174 ? 13.985 -8.969 12.872 1.00 82.94 174 GLU A C 1
ATOM 1419 O O . GLU A 1 174 ? 14.174 -8.167 13.784 1.00 82.94 174 GLU A O 1
ATOM 1424 N N . ILE A 1 175 ? 13.770 -8.566 11.613 1.00 85.81 175 ILE A N 1
ATOM 1425 C CA . ILE A 1 175 ? 13.680 -7.145 11.231 1.00 85.81 175 ILE A CA 1
ATOM 1426 C C . ILE A 1 175 ? 12.532 -6.463 11.978 1.00 85.81 175 ILE A C 1
ATOM 1428 O O . ILE A 1 175 ? 12.738 -5.416 12.591 1.00 85.81 175 ILE A O 1
ATOM 1432 N N . ILE A 1 176 ? 11.341 -7.070 11.990 1.00 88.50 176 ILE A N 1
ATOM 1433 C CA . ILE A 1 176 ? 10.191 -6.545 12.739 1.00 88.50 176 ILE A CA 1
ATOM 1434 C C . ILE A 1 176 ? 10.565 -6.390 14.219 1.00 88.50 176 ILE A C 1
ATOM 1436 O O . ILE A 1 176 ? 10.385 -5.318 14.790 1.00 88.50 176 ILE A O 1
ATOM 1440 N N . ASN A 1 177 ? 11.186 -7.404 14.826 1.00 84.62 177 ASN A N 1
ATOM 1441 C CA . ASN A 1 177 ? 11.652 -7.349 16.213 1.00 84.62 177 ASN A CA 1
ATOM 1442 C C . ASN A 1 177 ? 12.617 -6.186 16.507 1.00 84.62 177 ASN A C 1
ATOM 1444 O O . ASN A 1 177 ? 12.617 -5.704 17.639 1.00 84.62 177 ASN A O 1
ATOM 1448 N N . LEU A 1 178 ? 13.430 -5.756 15.537 1.00 81.88 178 LEU A N 1
ATOM 1449 C CA . LEU A 1 178 ? 14.353 -4.616 15.650 1.00 81.88 178 LEU A CA 1
ATOM 1450 C C . LEU A 1 178 ? 13.659 -3.257 15.444 1.00 81.88 178 LEU A C 1
ATOM 1452 O O . LEU A 1 178 ? 14.174 -2.207 15.847 1.00 81.88 178 LEU A O 1
ATOM 1456 N N . LEU A 1 179 ? 12.496 -3.239 14.789 1.00 85.56 179 LEU A N 1
ATOM 1457 C CA . LEU A 1 179 ? 11.694 -2.028 14.599 1.00 85.56 179 LEU A CA 1
ATOM 1458 C C . LEU A 1 179 ? 10.949 -1.616 15.878 1.00 85.56 179 LEU A C 1
ATOM 1460 O O . LEU A 1 179 ? 10.722 -0.419 16.097 1.00 85.56 179 LEU A O 1
ATOM 1464 N N . PHE A 1 180 ? 10.657 -2.578 16.753 1.00 84.38 180 PHE A N 1
ATOM 1465 C CA . PHE A 1 180 ? 10.125 -2.358 18.098 1.00 84.38 180 PHE A CA 1
ATOM 1466 C C . PHE A 1 180 ? 11.276 -2.302 19.119 1.00 84.38 180 PHE A C 1
ATOM 1468 O O . PHE A 1 180 ? 12.140 -3.177 19.133 1.00 84.38 180 PHE A O 1
ATOM 1475 N N . ASP A 1 181 ? 11.323 -1.239 19.930 1.00 67.75 181 ASP A N 1
ATOM 1476 C CA . ASP A 1 181 ? 12.480 -0.898 20.770 1.00 67.75 181 ASP A CA 1
ATOM 1477 C C . ASP A 1 181 ? 12.882 -2.035 21.738 1.00 67.75 181 ASP A C 1
ATOM 1479 O O . ASP A 1 181 ? 12.060 -2.814 22.227 1.00 67.75 181 ASP A O 1
ATOM 1483 N N . SER A 1 182 ? 14.194 -2.165 21.952 1.00 50.12 182 SER A N 1
ATOM 1484 C CA . SER A 1 182 ? 14.888 -3.352 22.478 1.00 50.12 182 SER A CA 1
ATOM 1485 C C . SER A 1 182 ? 14.818 -3.568 23.992 1.00 50.12 182 SER A C 1
ATOM 1487 O O . SER A 1 182 ? 15.355 -4.565 24.475 1.00 50.12 182 SER A O 1
ATOM 1489 N N . ASP A 1 183 ? 14.148 -2.697 24.747 1.00 48.41 183 ASP A N 1
ATOM 1490 C CA . ASP A 1 183 ? 14.080 -2.824 26.214 1.00 48.41 183 ASP A CA 1
ATOM 1491 C C . ASP A 1 183 ? 13.129 -3.940 26.687 1.00 48.41 183 ASP A C 1
ATOM 1493 O O . ASP A 1 183 ? 13.092 -4.290 27.864 1.00 48.41 183 ASP A O 1
ATOM 1497 N N . LEU A 1 184 ? 12.412 -4.574 25.755 1.00 50.25 184 LEU A N 1
ATOM 1498 C CA . LEU A 1 184 ? 11.504 -5.693 25.998 1.00 50.25 184 LEU A CA 1
ATOM 1499 C C . LEU A 1 184 ? 12.016 -6.978 25.333 1.00 50.25 184 LEU A C 1
ATOM 1501 O O . LEU A 1 184 ? 11.325 -7.622 24.543 1.00 50.25 184 LEU A O 1
ATOM 1505 N N . ASN A 1 185 ? 13.255 -7.374 25.622 1.00 43.03 185 ASN A N 1
ATOM 1506 C CA . ASN A 1 185 ? 13.736 -8.701 25.240 1.00 43.03 185 ASN A CA 1
ATOM 1507 C C . ASN A 1 185 ? 12.955 -9.770 26.032 1.00 43.03 185 ASN A C 1
ATOM 1509 O O . ASN A 1 185 ? 13.286 -10.059 27.179 1.00 43.03 185 ASN A O 1
ATOM 1513 N N . LYS A 1 186 ? 11.937 -10.366 25.385 1.00 53.81 186 LYS A N 1
ATOM 1514 C CA . LYS A 1 186 ? 11.032 -11.434 25.874 1.00 53.81 186 LYS A CA 1
ATOM 1515 C C . LYS A 1 186 ? 9.853 -11.000 26.764 1.00 53.81 186 LYS A C 1
ATOM 1517 O O . LYS A 1 186 ? 9.479 -11.747 27.667 1.00 53.81 186 LYS A O 1
ATOM 1522 N N . SER A 1 187 ? 9.236 -9.840 26.525 1.00 73.44 187 SER A N 1
ATOM 1523 C CA . SER A 1 187 ? 7.942 -9.538 27.162 1.00 73.44 187 SER A CA 1
ATOM 1524 C C . SER A 1 187 ? 6.765 -10.049 26.323 1.00 73.44 187 SER A C 1
ATOM 1526 O O . SER A 1 187 ? 6.801 -9.993 25.094 1.00 73.44 187 SER A O 1
ATOM 1528 N N . ILE A 1 188 ? 5.700 -10.495 26.998 1.00 79.88 188 ILE A N 1
ATOM 1529 C CA . ILE A 1 188 ? 4.391 -10.788 26.387 1.00 79.88 188 ILE A CA 1
ATOM 1530 C C . ILE A 1 188 ? 3.894 -9.584 25.568 1.00 79.88 188 ILE A C 1
ATOM 1532 O O . ILE A 1 188 ? 3.367 -9.751 24.475 1.00 79.88 188 ILE A O 1
ATOM 1536 N N . GLU A 1 189 ? 4.132 -8.359 26.046 1.00 84.69 189 GLU A N 1
ATOM 1537 C CA . GLU A 1 189 ? 3.782 -7.136 25.318 1.00 84.69 189 GLU A CA 1
ATOM 1538 C C . GLU A 1 189 ? 4.453 -7.027 23.948 1.00 84.69 189 GLU A C 1
ATOM 1540 O O . GLU A 1 189 ? 3.802 -6.615 22.994 1.00 84.69 189 GLU A O 1
ATOM 1545 N N . LYS A 1 190 ? 5.723 -7.420 23.809 1.00 86.12 190 LYS A N 1
ATOM 1546 C CA . LYS A 1 190 ? 6.408 -7.358 22.513 1.00 86.12 190 LYS A CA 1
ATOM 1547 C C . LYS A 1 190 ? 5.793 -8.324 21.499 1.00 86.12 190 LYS A C 1
ATOM 1549 O O . LYS A 1 190 ? 5.662 -7.973 20.330 1.00 86.12 190 LYS A O 1
ATOM 1554 N N . GLU A 1 191 ? 5.392 -9.510 21.942 1.00 87.25 191 GLU A N 1
ATOM 1555 C CA . GLU A 1 191 ? 4.684 -10.475 21.094 1.00 87.25 191 GLU A CA 1
ATOM 1556 C C . GLU A 1 191 ? 3.326 -9.909 20.642 1.00 87.25 191 GLU A C 1
ATOM 1558 O O . GLU A 1 191 ? 3.066 -9.849 19.442 1.00 87.25 191 GLU A O 1
ATOM 1563 N N . ILE A 1 192 ? 2.542 -9.339 21.571 1.00 91.44 192 ILE A N 1
ATOM 1564 C CA . ILE A 1 192 ? 1.286 -8.630 21.262 1.00 91.44 192 ILE A CA 1
ATOM 1565 C C . ILE A 1 192 ? 1.522 -7.509 20.232 1.00 91.44 192 ILE A C 1
ATOM 1567 O O . ILE A 1 192 ? 0.759 -7.383 19.275 1.00 91.44 192 ILE A O 1
ATOM 1571 N N . GLN A 1 193 ? 2.574 -6.696 20.402 1.00 91.88 193 GLN A N 1
ATOM 1572 C CA . GLN A 1 193 ? 2.910 -5.606 19.475 1.00 91.88 193 GLN A CA 1
ATOM 1573 C C . GLN A 1 193 ? 3.163 -6.121 18.059 1.00 91.88 193 GLN A C 1
ATOM 1575 O O . GLN A 1 193 ? 2.650 -5.554 17.097 1.00 91.88 193 GLN A O 1
ATOM 1580 N N . ILE A 1 194 ? 3.960 -7.179 17.927 1.00 91.19 194 ILE A N 1
ATOM 1581 C CA . ILE A 1 194 ? 4.352 -7.732 16.629 1.00 91.19 194 ILE A CA 1
ATOM 1582 C C . ILE A 1 194 ? 3.156 -8.361 15.924 1.00 91.19 194 ILE A C 1
ATOM 1584 O O . ILE A 1 194 ? 2.948 -8.110 14.735 1.00 91.19 194 ILE A O 1
ATOM 1588 N N . ASP A 1 195 ? 2.345 -9.128 16.646 1.00 92.25 195 ASP A N 1
ATOM 1589 C CA . ASP A 1 195 ? 1.160 -9.753 16.069 1.00 92.25 195 ASP A CA 1
ATOM 1590 C C . ASP A 1 195 ? 0.124 -8.699 15.667 1.00 92.25 195 ASP A C 1
ATOM 1592 O O . ASP A 1 195 ? -0.473 -8.786 14.591 1.00 92.25 195 ASP A O 1
ATOM 1596 N N . PHE A 1 196 ? -0.048 -7.642 16.467 1.00 95.12 196 PHE A N 1
ATOM 1597 C CA . PHE A 1 196 ? -0.986 -6.578 16.122 1.00 95.12 196 PHE A CA 1
ATOM 1598 C C . PHE A 1 196 ? -0.471 -5.719 14.964 1.00 95.12 196 PHE A C 1
ATOM 1600 O O . PHE A 1 196 ? -1.252 -5.299 14.114 1.00 95.12 196 PHE A O 1
ATOM 1607 N N . PHE A 1 197 ? 0.844 -5.506 14.865 1.00 95.31 197 PHE A N 1
ATOM 1608 C CA . PHE A 1 197 ? 1.472 -4.877 13.703 1.00 95.31 197 PHE A CA 1
ATOM 1609 C C . PHE A 1 197 ? 1.192 -5.659 12.413 1.00 95.31 197 PHE A C 1
ATOM 1611 O O . PHE A 1 197 ? 0.814 -5.057 11.407 1.00 95.31 197 PHE A O 1
ATOM 1618 N N . LYS A 1 198 ? 1.310 -6.993 12.450 1.00 93.50 198 LYS A N 1
ATOM 1619 C CA . LYS A 1 198 ? 0.965 -7.859 11.313 1.00 93.50 198 LYS A CA 1
ATOM 1620 C C . LYS A 1 198 ? -0.514 -7.728 10.946 1.00 93.50 198 LYS A C 1
ATOM 1622 O O . LYS A 1 198 ? -0.825 -7.499 9.781 1.00 93.50 198 LYS A O 1
ATOM 1627 N N . ILE A 1 199 ? -1.415 -7.751 11.930 1.00 94.38 199 ILE A N 1
ATOM 1628 C CA . ILE A 1 199 ? -2.844 -7.483 11.702 1.00 94.38 199 ILE A CA 1
ATOM 1629 C C . ILE A 1 199 ? -3.066 -6.111 11.048 1.00 94.38 199 ILE A C 1
ATOM 1631 O O . ILE A 1 199 ? -3.806 -6.017 10.073 1.00 94.38 199 ILE A O 1
ATOM 1635 N N . CYS A 1 200 ? -2.397 -5.055 11.519 1.00 95.00 200 CYS A N 1
ATOM 1636 C CA . CYS A 1 200 ? -2.516 -3.721 10.924 1.00 95.00 200 CYS A CA 1
ATOM 1637 C C . CYS A 1 200 ? -2.043 -3.690 9.464 1.00 95.00 200 CYS A C 1
ATOM 1639 O O . CYS A 1 200 ? -2.652 -2.995 8.655 1.00 95.00 200 CYS A O 1
ATOM 1641 N N . SER A 1 201 ? -0.991 -4.444 9.121 1.00 94.62 201 SER A N 1
ATOM 1642 C CA . SER A 1 201 ? -0.518 -4.556 7.735 1.00 94.62 201 SER A CA 1
ATOM 1643 C C . SER A 1 201 ? -1.538 -5.234 6.818 1.00 94.62 201 SER A C 1
ATOM 1645 O O . SER A 1 201 ? -1.741 -4.804 5.685 1.00 94.62 201 SER A O 1
ATOM 1647 N N . GLU A 1 202 ? -2.226 -6.263 7.314 1.00 89.81 202 GLU A N 1
ATOM 1648 C CA . GLU A 1 202 ? -3.255 -6.976 6.557 1.00 89.81 202 GLU A CA 1
ATOM 1649 C C . GLU A 1 202 ? -4.497 -6.108 6.355 1.00 89.81 202 GLU A C 1
ATOM 1651 O O . GLU A 1 202 ? -4.985 -5.984 5.238 1.00 89.81 202 GLU A O 1
ATOM 1656 N N . TYR A 1 203 ? -4.959 -5.438 7.412 1.00 90.00 203 TYR A N 1
ATOM 1657 C CA . TYR A 1 203 ? -6.103 -4.522 7.392 1.00 90.00 203 TYR A CA 1
ATOM 1658 C C . TYR A 1 203 ? -5.714 -3.108 6.923 1.00 90.00 203 TYR A C 1
ATOM 1660 O O . TYR A 1 203 ? -6.120 -2.096 7.508 1.00 90.00 203 TYR A O 1
ATOM 1668 N N . ASN A 1 204 ? -4.904 -3.039 5.861 1.00 85.50 204 ASN A N 1
ATOM 1669 C CA . ASN A 1 204 ? -4.438 -1.793 5.255 1.00 85.50 204 ASN A CA 1
ATOM 1670 C C . ASN A 1 204 ? -5.590 -0.957 4.657 1.00 85.50 204 ASN A C 1
ATOM 1672 O O . ASN A 1 204 ? -6.770 -1.316 4.712 1.00 85.50 204 ASN A O 1
ATOM 1676 N N . LEU A 1 205 ? -5.262 0.193 4.066 1.00 83.56 205 LEU A N 1
ATOM 1677 C CA . LEU A 1 205 ? -6.262 1.082 3.461 1.00 83.56 205 LEU A CA 1
ATOM 1678 C C . LEU A 1 205 ? -7.125 0.425 2.369 1.00 83.56 205 LEU A C 1
ATOM 1680 O O . LEU A 1 205 ? -8.256 0.856 2.166 1.00 83.56 205 LEU A O 1
ATOM 1684 N N . THR A 1 206 ? -6.617 -0.594 1.670 1.00 80.31 206 THR A N 1
ATOM 1685 C CA . THR A 1 206 ? -7.378 -1.321 0.639 1.00 80.31 206 THR A CA 1
ATOM 1686 C C . THR A 1 206 ? -8.387 -2.291 1.253 1.00 80.31 206 THR A C 1
ATOM 1688 O O . THR A 1 206 ? -9.523 -2.359 0.784 1.00 80.31 206 THR A O 1
ATOM 1691 N N . GLU A 1 207 ? -8.008 -3.003 2.316 1.00 79.25 207 GLU A N 1
ATOM 1692 C CA . GLU A 1 207 ? -8.870 -4.006 2.961 1.00 79.25 207 GLU A CA 1
ATOM 1693 C C . GLU A 1 207 ? -9.939 -3.383 3.879 1.00 79.25 207 GLU A C 1
ATOM 1695 O O . GLU A 1 207 ? -11.012 -3.961 4.078 1.00 79.25 207 GLU A O 1
ATOM 1700 N N . GLY A 1 208 ? -9.688 -2.170 4.382 1.00 81.44 208 GLY A N 1
ATOM 1701 C CA . GLY A 1 208 ? -10.589 -1.446 5.281 1.00 81.44 208 GLY A CA 1
ATOM 1702 C C . GLY A 1 208 ? -10.338 -1.756 6.761 1.00 81.44 208 GLY A C 1
ATOM 1703 O O . GLY A 1 208 ? -9.436 -2.509 7.114 1.00 81.44 208 GLY A O 1
ATOM 1704 N N . TRP A 1 209 ? -11.114 -1.132 7.653 1.00 86.50 209 TRP A N 1
ATOM 1705 C CA . TRP A 1 209 ? -10.938 -1.268 9.105 1.00 86.50 209 TRP A CA 1
ATOM 1706 C C . TRP A 1 209 ? -12.256 -1.627 9.791 1.00 86.50 209 TRP A C 1
ATOM 1708 O O . TRP A 1 209 ? -13.120 -0.772 9.980 1.00 86.50 209 TRP A O 1
ATOM 1718 N N . ASN A 1 210 ? -12.417 -2.901 10.161 1.00 84.81 210 ASN A N 1
ATOM 1719 C CA . ASN A 1 210 ? -13.554 -3.375 10.949 1.00 84.81 210 ASN A CA 1
ATOM 1720 C C . ASN A 1 210 ? -13.060 -3.882 12.315 1.00 84.81 210 ASN A C 1
ATOM 1722 O O . ASN A 1 210 ? -12.520 -4.990 12.379 1.00 84.81 210 ASN A O 1
ATOM 1726 N N . PRO A 1 211 ? -13.284 -3.127 13.407 1.00 83.50 211 PRO A N 1
ATOM 1727 C CA . PRO A 1 211 ? -12.820 -3.502 14.739 1.00 83.50 211 PRO A CA 1
ATOM 1728 C C . PRO A 1 211 ? -13.280 -4.890 15.207 1.00 83.50 211 PRO A C 1
ATOM 1730 O O . PRO A 1 211 ? -12.511 -5.579 15.867 1.00 83.50 211 PRO A O 1
ATOM 1733 N N . ILE A 1 212 ? -14.490 -5.338 14.842 1.00 84.75 212 ILE A N 1
ATOM 1734 C CA . ILE A 1 212 ? -15.008 -6.664 15.231 1.00 84.75 212 ILE A CA 1
ATOM 1735 C C . ILE A 1 212 ? -14.165 -7.769 14.590 1.00 84.75 212 ILE A C 1
ATOM 1737 O O . ILE A 1 212 ? -13.705 -8.682 15.277 1.00 84.75 212 ILE A O 1
ATOM 1741 N N . ASN A 1 213 ? -13.942 -7.666 13.278 1.00 88.81 213 ASN A N 1
ATOM 1742 C CA . ASN A 1 213 ? -13.170 -8.655 12.527 1.00 88.81 213 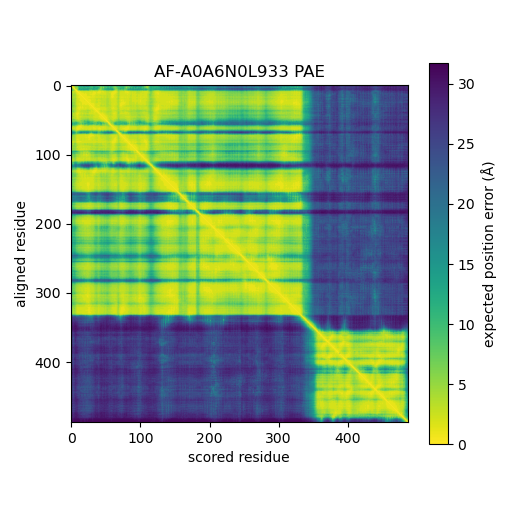ASN A CA 1
ATOM 1743 C C . ASN A 1 213 ? -11.707 -8.654 12.971 1.00 88.81 213 ASN A C 1
ATOM 1745 O O . ASN A 1 213 ? -11.138 -9.715 13.190 1.00 88.81 213 ASN A O 1
ATOM 1749 N N . ILE A 1 214 ? -11.132 -7.468 13.178 1.00 91.25 214 ILE A N 1
ATOM 1750 C CA . ILE A 1 214 ? -9.746 -7.290 13.621 1.00 91.25 214 ILE A CA 1
ATOM 1751 C C . ILE A 1 214 ? -9.525 -7.938 14.986 1.00 91.25 214 ILE A C 1
ATOM 1753 O O . ILE A 1 214 ? -8.569 -8.688 15.161 1.00 91.25 214 ILE A O 1
ATOM 1757 N N . VAL A 1 215 ? -10.413 -7.681 15.950 1.00 91.31 215 VAL A N 1
ATOM 1758 C CA . VAL A 1 215 ? -10.322 -8.278 17.289 1.00 91.31 215 VAL A CA 1
ATOM 1759 C C . VAL A 1 215 ? -10.487 -9.794 17.213 1.00 91.31 215 VAL A C 1
ATOM 1761 O O . VAL A 1 215 ? -9.697 -10.517 17.814 1.00 91.31 215 VAL A O 1
ATOM 1764 N N . SER A 1 216 ? -11.453 -10.284 16.431 1.00 89.31 216 SER A N 1
ATOM 1765 C CA . SER A 1 216 ? -11.653 -11.722 16.231 1.00 89.31 216 SER A CA 1
ATOM 1766 C C . SER A 1 216 ? -10.435 -12.396 15.595 1.00 89.31 216 SER A C 1
ATOM 1768 O O . SER A 1 216 ? -10.029 -13.471 16.031 1.00 89.31 216 SER A O 1
ATOM 1770 N N . ASP A 1 217 ? -9.849 -11.796 14.563 1.00 90.69 217 ASP A N 1
ATOM 1771 C CA . ASP A 1 217 ? -8.675 -12.346 13.886 1.00 90.69 217 ASP A CA 1
ATOM 1772 C C . ASP A 1 217 ? -7.441 -12.292 14.785 1.00 90.69 217 ASP A C 1
ATOM 1774 O O . ASP A 1 217 ? -6.676 -13.254 14.829 1.00 90.69 217 ASP A O 1
ATOM 1778 N N . PHE A 1 218 ? -7.279 -11.221 15.562 1.00 93.31 218 PHE A N 1
ATOM 1779 C CA . PHE A 1 218 ? -6.202 -11.112 16.537 1.00 93.31 218 PHE A CA 1
ATOM 1780 C C . PHE A 1 218 ? -6.311 -12.183 17.634 1.00 93.31 218 PHE A C 1
ATOM 1782 O O . PHE A 1 218 ? -5.343 -12.893 17.894 1.00 93.31 218 PHE A O 1
ATOM 1789 N N . GLU A 1 219 ? -7.501 -12.384 18.215 1.00 91.50 219 GLU A N 1
ATOM 1790 C CA . GLU A 1 219 ? -7.771 -13.451 19.198 1.00 91.50 219 GLU A CA 1
ATOM 1791 C C . GLU A 1 219 ? -7.492 -14.864 18.656 1.00 91.50 219 GLU A C 1
ATOM 1793 O O . GLU A 1 219 ? -7.187 -15.783 19.425 1.00 91.50 219 GLU A O 1
ATOM 1798 N N . ASN A 1 220 ? -7.636 -15.062 17.346 1.00 88.75 220 ASN A N 1
ATOM 1799 C CA . ASN A 1 220 ? -7.397 -16.346 16.693 1.00 88.75 220 ASN A CA 1
ATOM 1800 C C . ASN A 1 220 ? -5.920 -16.597 16.377 1.00 88.75 220 ASN A C 1
ATOM 1802 O O . ASN A 1 220 ? -5.523 -17.758 16.307 1.00 88.75 220 ASN A O 1
ATOM 1806 N N . LYS A 1 221 ? -5.125 -15.542 16.173 1.00 84.94 221 LYS A N 1
ATOM 1807 C CA . LYS A 1 221 ? -3.715 -15.653 15.766 1.00 84.94 221 LYS A CA 1
ATOM 1808 C C . LYS A 1 221 ? -2.731 -15.583 16.928 1.00 84.94 221 LYS A C 1
ATOM 1810 O O . LYS A 1 221 ? -1.624 -16.095 16.802 1.00 84.94 221 LYS A O 1
ATOM 1815 N N . ILE A 1 222 ? -3.120 -14.957 18.034 1.00 90.31 222 ILE A N 1
ATOM 1816 C CA . ILE A 1 222 ? -2.227 -14.786 19.176 1.00 90.31 222 ILE A CA 1
ATOM 1817 C C . ILE A 1 222 ? -1.948 -16.113 19.891 1.00 90.31 222 ILE A C 1
ATOM 1819 O O . ILE A 1 222 ? -2.795 -17.011 19.915 1.00 90.31 222 ILE A O 1
ATOM 1823 N N . SER A 1 223 ? -0.768 -16.243 20.502 1.00 89.44 223 SER A N 1
ATOM 1824 C CA . SER A 1 223 ? -0.386 -17.475 21.194 1.00 89.44 223 SER A CA 1
ATOM 1825 C C . SER A 1 223 ? -1.293 -17.800 22.386 1.00 89.44 223 SER A C 1
ATOM 1827 O O . SER A 1 223 ? -1.797 -16.921 23.092 1.00 89.44 223 SER A O 1
ATOM 1829 N N . GLU A 1 224 ? -1.465 -19.097 22.657 1.00 88.88 224 GLU A N 1
ATOM 1830 C CA . GLU A 1 224 ? -2.338 -19.588 23.735 1.00 88.88 224 GLU A CA 1
ATOM 1831 C C . GLU A 1 224 ? -1.921 -19.058 25.121 1.00 88.88 224 GLU A C 1
ATOM 1833 O O . GLU A 1 224 ? -2.759 -18.800 25.987 1.00 88.88 224 GLU A O 1
ATOM 1838 N N . ASN A 1 225 ? -0.619 -18.825 25.318 1.00 88.00 225 ASN A N 1
ATOM 1839 C CA . ASN A 1 225 ? -0.078 -18.217 26.533 1.00 88.00 225 ASN A CA 1
ATOM 1840 C C . ASN A 1 225 ? -0.647 -16.806 26.768 1.00 88.00 225 ASN A C 1
ATOM 1842 O O . ASN A 1 225 ? -1.062 -16.467 27.873 1.00 88.00 225 ASN A O 1
ATOM 1846 N N . ILE A 1 226 ? -0.722 -15.984 25.719 1.00 89.75 226 ILE A N 1
ATOM 1847 C CA . ILE A 1 226 ? -1.274 -14.631 25.827 1.00 89.75 226 ILE A CA 1
ATOM 1848 C C . ILE A 1 226 ? -2.795 -14.688 25.920 1.00 89.75 226 ILE A C 1
ATOM 1850 O O . ILE A 1 226 ? -3.389 -13.999 26.750 1.00 89.75 226 ILE A O 1
ATOM 1854 N N . LYS A 1 227 ? -3.425 -15.553 25.119 1.00 89.81 227 LYS A N 1
ATOM 1855 C CA . LYS A 1 227 ? -4.880 -15.732 25.069 1.00 89.81 227 LYS A CA 1
ATOM 1856 C C . LYS A 1 227 ? -5.490 -16.102 26.424 1.00 89.81 227 LYS A C 1
ATOM 1858 O O . LYS A 1 227 ? -6.600 -15.678 26.751 1.00 89.81 227 LYS A O 1
ATOM 1863 N N . THR A 1 228 ? -4.757 -16.872 27.226 1.00 88.62 228 THR A N 1
ATOM 1864 C CA . THR A 1 228 ? -5.164 -17.288 28.576 1.00 88.62 228 THR A CA 1
ATOM 1865 C C . THR A 1 228 ? -4.767 -16.294 29.671 1.00 88.62 228 THR A C 1
ATOM 1867 O O . THR A 1 228 ? -5.192 -16.453 30.817 1.00 88.62 228 THR A O 1
ATOM 1870 N N . SER A 1 229 ? -4.005 -15.242 29.348 1.00 90.31 229 SER A N 1
ATOM 1871 C CA . SER A 1 229 ? -3.631 -14.216 30.321 1.00 90.31 229 SER A CA 1
ATOM 1872 C C . SER A 1 229 ? -4.845 -13.382 30.750 1.00 90.31 229 SER A C 1
ATOM 1874 O O . SER A 1 229 ? -5.675 -12.968 29.934 1.00 90.31 229 SER A O 1
ATOM 1876 N N . SER A 1 230 ? -4.948 -13.113 32.054 1.00 89.88 230 SER A N 1
ATOM 1877 C CA . SER A 1 230 ? -6.065 -12.352 32.630 1.00 89.88 230 SER A CA 1
ATOM 1878 C C . SER A 1 230 ? -6.155 -10.934 32.068 1.00 89.88 230 SER A C 1
ATOM 1880 O O . SER A 1 230 ? -7.251 -10.423 31.845 1.00 89.88 230 SER A O 1
ATOM 1882 N N . GLU A 1 231 ? -5.007 -10.311 31.807 1.00 89.06 231 GLU A N 1
ATOM 1883 C CA . GLU A 1 231 ? -4.923 -8.970 31.238 1.00 89.06 231 GLU A CA 1
ATOM 1884 C C . GLU A 1 231 ? -5.467 -8.922 29.803 1.00 89.06 231 GLU A C 1
ATOM 1886 O O . GLU A 1 231 ? -6.299 -8.068 29.491 1.00 89.06 231 GLU A O 1
ATOM 1891 N N . PHE A 1 232 ? -5.079 -9.875 28.949 1.00 91.62 232 PHE A N 1
ATOM 1892 C CA . PHE A 1 232 ? -5.581 -9.950 27.578 1.00 91.62 232 PHE A CA 1
ATOM 1893 C C . PHE A 1 232 ? -7.088 -10.232 27.534 1.00 91.62 232 PHE A C 1
ATOM 1895 O O . PHE A 1 232 ? -7.821 -9.561 26.810 1.00 91.62 232 PHE A O 1
ATOM 1902 N N . GLN A 1 233 ? -7.584 -11.165 28.352 1.00 92.94 233 GLN A N 1
ATOM 1903 C CA . GLN A 1 233 ? -9.020 -11.455 28.430 1.00 92.94 233 GLN A CA 1
ATOM 1904 C C . GLN A 1 233 ? -9.830 -10.238 28.895 1.00 92.94 233 GLN A C 1
ATOM 1906 O O . GLN A 1 233 ? -10.887 -9.939 28.333 1.00 92.94 233 GLN A O 1
ATOM 1911 N N . ALA A 1 234 ? -9.328 -9.498 29.889 1.00 91.12 234 ALA A N 1
ATOM 1912 C CA . ALA A 1 234 ? -9.954 -8.263 30.351 1.00 91.12 234 ALA A CA 1
ATOM 1913 C C . ALA A 1 234 ? -9.973 -7.184 29.255 1.00 91.12 234 ALA A C 1
ATOM 1915 O O . ALA A 1 234 ? -10.981 -6.486 29.091 1.00 91.12 234 ALA A O 1
ATOM 1916 N N . TRP A 1 235 ? -8.894 -7.073 28.477 1.00 93.00 235 TRP A N 1
ATOM 1917 C CA . TRP A 1 235 ? -8.827 -6.180 27.323 1.00 93.00 235 TRP A CA 1
ATOM 1918 C C . TRP A 1 235 ? -9.836 -6.568 26.238 1.00 93.00 235 TRP A C 1
ATOM 1920 O O . TRP A 1 235 ? -10.614 -5.712 25.825 1.00 93.00 235 TRP A O 1
ATOM 1930 N N . VAL A 1 236 ? -9.914 -7.845 25.849 1.00 93.06 236 VAL A N 1
ATOM 1931 C CA . VAL A 1 236 ? -10.894 -8.344 24.866 1.00 93.06 236 VAL A CA 1
ATOM 1932 C C . VAL A 1 236 ? -12.321 -7.982 25.279 1.00 93.06 236 VAL A C 1
ATOM 1934 O O . VAL A 1 236 ? -13.091 -7.448 24.479 1.00 93.06 236 VAL A O 1
ATOM 1937 N N . LEU A 1 237 ? -12.682 -8.240 26.540 1.00 90.44 237 LEU A N 1
ATOM 1938 C CA . LEU A 1 237 ? -14.007 -7.906 27.067 1.00 90.44 237 LEU A CA 1
ATOM 1939 C C . LEU A 1 237 ? -14.274 -6.399 27.011 1.00 90.44 237 LEU A C 1
ATOM 1941 O O . LEU A 1 237 ? -15.366 -5.978 26.638 1.00 90.44 237 LEU A O 1
ATOM 1945 N N . THR A 1 238 ? -13.278 -5.593 27.370 1.00 88.94 238 THR A N 1
ATOM 1946 C CA . THR A 1 238 ? -13.363 -4.129 27.342 1.00 88.94 238 THR A CA 1
ATOM 1947 C C . THR A 1 238 ? -13.565 -3.614 25.922 1.00 88.94 238 THR A C 1
ATOM 1949 O O . THR A 1 238 ? -14.495 -2.852 25.671 1.00 88.94 238 THR A O 1
ATOM 1952 N N . VAL A 1 239 ? -12.752 -4.076 24.975 1.00 88.62 239 VAL A N 1
ATOM 1953 C CA . VAL A 1 239 ? -12.830 -3.684 23.565 1.00 88.62 239 VAL A CA 1
ATOM 1954 C C . VAL A 1 239 ? -14.162 -4.092 22.944 1.00 88.62 239 VAL A C 1
ATOM 1956 O O . VAL A 1 239 ? -14.794 -3.267 22.293 1.00 88.62 239 VAL A O 1
ATOM 1959 N N . LYS A 1 240 ? -14.654 -5.310 23.205 1.00 87.06 240 LYS A N 1
ATOM 1960 C CA . LYS A 1 240 ? -15.971 -5.754 22.716 1.00 87.06 240 LYS A CA 1
ATOM 1961 C C . LYS A 1 240 ? -17.110 -4.875 23.240 1.00 87.06 240 LYS A C 1
ATOM 1963 O O . LYS A 1 240 ? -17.999 -4.528 22.471 1.00 87.06 240 LYS A O 1
ATOM 1968 N N . LYS A 1 241 ? -17.063 -4.465 24.512 1.00 81.75 241 LYS A N 1
ATOM 1969 C CA . LYS A 1 241 ? -18.028 -3.509 25.083 1.00 81.75 241 LYS A CA 1
ATOM 1970 C C . LYS A 1 241 ? -18.004 -2.170 24.348 1.00 81.75 241 LYS A C 1
ATOM 1972 O O . LYS A 1 241 ? -19.049 -1.690 23.925 1.00 81.75 241 LYS A O 1
ATOM 1977 N N . ILE A 1 242 ? -16.814 -1.605 24.136 1.00 78.38 242 ILE A N 1
ATOM 1978 C CA . ILE A 1 242 ? -16.655 -0.317 23.444 1.00 78.38 242 ILE A CA 1
ATOM 1979 C C . ILE A 1 242 ? -17.174 -0.402 22.005 1.00 78.38 242 ILE A C 1
ATOM 1981 O O . ILE A 1 242 ? -17.916 0.471 21.567 1.00 78.38 242 ILE A O 1
ATOM 1985 N N . ILE A 1 243 ? -16.822 -1.469 21.282 1.00 77.50 243 ILE A N 1
ATOM 1986 C CA . ILE A 1 243 ? -17.278 -1.697 19.905 1.00 77.50 243 ILE A CA 1
ATOM 1987 C C . ILE A 1 243 ? -18.808 -1.821 19.838 1.00 77.50 243 ILE A C 1
ATOM 1989 O O . ILE A 1 243 ? -19.418 -1.334 18.890 1.00 77.50 243 ILE A O 1
ATOM 1993 N N . ASN A 1 244 ? -19.433 -2.411 20.858 1.00 78.44 244 ASN A N 1
ATOM 1994 C CA . ASN A 1 244 ? -20.889 -2.524 20.968 1.00 78.44 244 ASN A CA 1
ATOM 1995 C C . ASN A 1 244 ? -21.579 -1.238 21.469 1.00 78.44 244 ASN A C 1
ATOM 1997 O O . ASN A 1 244 ? -22.800 -1.225 21.610 1.00 78.44 244 ASN A O 1
ATOM 2001 N N . GLY A 1 245 ? -20.829 -0.160 21.722 1.00 68.44 245 GLY A N 1
ATOM 2002 C CA . GLY A 1 245 ? -21.367 1.137 22.141 1.00 68.44 245 GLY A CA 1
ATOM 2003 C C . GLY A 1 245 ? -21.585 1.294 23.648 1.00 68.44 245 GLY A C 1
ATOM 2004 O O . GLY A 1 245 ? -22.221 2.263 24.069 1.00 68.44 245 GLY A O 1
ATOM 2005 N N . ASP A 1 246 ? -21.059 0.385 24.472 1.00 71.31 246 ASP A N 1
ATOM 2006 C CA . ASP A 1 246 ? -21.121 0.529 25.925 1.00 71.31 246 ASP A CA 1
ATOM 2007 C C . ASP A 1 246 ? -20.212 1.670 26.400 1.00 71.31 246 ASP A C 1
ATOM 2009 O O . ASP A 1 246 ? -19.090 1.858 25.921 1.00 71.31 246 ASP A O 1
ATOM 2013 N N . ASN A 1 247 ? -20.664 2.400 27.420 1.00 74.44 247 ASN A N 1
ATOM 2014 C CA . ASN A 1 247 ? -19.847 3.425 28.055 1.00 74.44 247 ASN A CA 1
ATOM 2015 C C . ASN A 1 247 ? -18.769 2.773 28.934 1.00 74.44 247 ASN A C 1
ATOM 2017 O O . ASN A 1 247 ? -19.056 2.282 30.030 1.00 74.44 247 ASN A O 1
ATOM 2021 N N . VAL A 1 248 ? -17.527 2.783 28.455 1.00 78.19 248 VAL A N 1
ATOM 2022 C CA . VAL A 1 248 ? -16.361 2.301 29.195 1.00 78.19 248 VAL A CA 1
ATOM 2023 C C . VAL A 1 248 ? -15.355 3.434 29.340 1.00 78.19 248 VAL A C 1
ATOM 2025 O O . VAL A 1 248 ? -14.955 4.052 28.357 1.00 78.19 248 VAL A O 1
ATOM 2028 N N . ASN A 1 249 ? -14.918 3.694 30.572 1.00 76.44 249 ASN A N 1
ATOM 2029 C CA . ASN A 1 249 ? -13.858 4.662 30.821 1.00 76.44 249 ASN A CA 1
ATOM 2030 C C . ASN A 1 249 ? -12.495 4.019 30.526 1.00 76.44 249 ASN A C 1
ATOM 2032 O O . ASN A 1 249 ? -12.096 3.079 31.216 1.00 76.44 249 ASN A O 1
ATOM 2036 N N . ILE A 1 250 ? -11.795 4.521 29.510 1.00 76.94 250 ILE A N 1
ATOM 2037 C CA . ILE A 1 250 ? -10.478 4.028 29.097 1.00 76.94 250 ILE A CA 1
ATOM 2038 C C . ILE A 1 250 ? -9.456 5.126 29.347 1.00 76.94 250 ILE A C 1
ATOM 2040 O O . ILE A 1 250 ? -9.628 6.263 28.912 1.00 76.94 250 ILE A O 1
ATOM 2044 N N . VAL A 1 251 ? -8.364 4.762 30.011 1.00 83.50 251 VAL A N 1
ATOM 2045 C CA . VAL A 1 251 ? -7.228 5.652 30.238 1.00 83.50 251 VAL A CA 1
ATOM 2046 C C . VAL A 1 251 ? -6.129 5.301 29.237 1.00 83.50 251 VAL A C 1
ATOM 2048 O O . VAL A 1 251 ? -5.708 4.148 29.160 1.00 83.50 251 VAL A O 1
ATOM 2051 N N . PHE A 1 252 ? -5.665 6.294 28.475 1.00 87.19 252 PHE A N 1
ATOM 2052 C CA . PHE A 1 252 ? -4.610 6.146 27.463 1.00 87.19 252 PHE A CA 1
ATOM 2053 C C . PHE A 1 252 ? -3.269 6.750 27.909 1.00 87.19 252 PHE A C 1
ATOM 2055 O O . PHE A 1 252 ? -2.458 7.143 27.074 1.00 87.19 252 PHE A O 1
ATOM 2062 N N . ASP A 1 253 ? -3.030 6.843 29.220 1.00 87.06 253 ASP A N 1
ATOM 2063 C CA . ASP A 1 253 ? -1.730 7.242 29.769 1.00 87.06 253 ASP A CA 1
ATOM 2064 C C . ASP A 1 25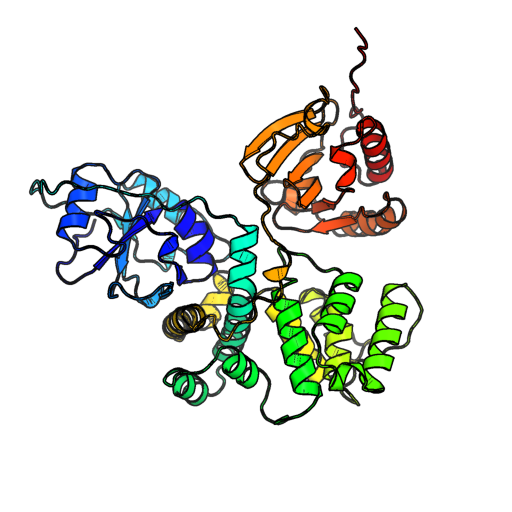3 ? -0.700 6.094 29.679 1.00 87.06 253 ASP A C 1
ATOM 2066 O O . ASP A 1 253 ? -1.028 4.971 29.284 1.00 87.06 253 ASP A O 1
ATOM 2070 N N . ASP A 1 254 ? 0.553 6.367 30.044 1.00 87.81 254 ASP A N 1
ATOM 2071 C CA . ASP A 1 254 ? 1.636 5.373 30.010 1.00 87.81 254 ASP A CA 1
ATOM 2072 C C . ASP A 1 254 ? 1.653 4.444 31.249 1.00 87.81 254 ASP A C 1
ATOM 2074 O O . ASP A 1 254 ? 2.574 3.643 31.406 1.00 87.81 254 ASP A O 1
ATOM 2078 N N . ASN A 1 255 ? 0.655 4.520 32.143 1.00 84.19 255 ASN A N 1
ATOM 2079 C CA . ASN A 1 255 ? 0.603 3.717 33.368 1.00 84.19 255 ASN A CA 1
ATOM 2080 C C . ASN A 1 255 ? -0.099 2.372 33.136 1.00 84.19 255 ASN A C 1
ATOM 2082 O O . ASN A 1 255 ? -1.324 2.293 33.197 1.00 84.19 255 ASN A O 1
ATOM 2086 N N . GLY A 1 256 ? 0.653 1.289 32.955 1.00 84.62 256 GLY A N 1
ATOM 2087 C CA . GLY A 1 256 ? 0.121 -0.066 32.757 1.00 84.62 256 GLY A CA 1
ATOM 2088 C C . GLY A 1 256 ? 0.545 -0.635 31.407 1.00 84.62 256 GLY A C 1
ATOM 2089 O O . GLY A 1 256 ? 1.609 -0.281 30.908 1.00 84.62 256 GLY A O 1
ATOM 2090 N N . ASN A 1 257 ? -0.275 -1.503 30.811 1.00 87.62 257 ASN A N 1
ATOM 2091 C CA . ASN A 1 257 ? 0.053 -2.127 29.529 1.00 87.62 257 ASN A CA 1
ATOM 2092 C C . ASN A 1 257 ? -0.130 -1.140 28.366 1.00 87.62 257 ASN A C 1
ATOM 2094 O O . ASN A 1 257 ? -1.240 -0.887 27.881 1.00 87.62 257 ASN A O 1
ATOM 2098 N N . ILE A 1 258 ? 0.995 -0.561 27.945 1.00 90.75 258 ILE A N 1
ATOM 2099 C CA . ILE A 1 258 ? 1.096 0.438 26.876 1.00 90.75 258 ILE A CA 1
ATOM 2100 C C . ILE A 1 258 ? 0.596 -0.154 25.557 1.00 90.75 258 ILE A C 1
ATOM 2102 O O . ILE A 1 258 ? -0.095 0.521 24.790 1.00 90.75 258 ILE A O 1
ATOM 2106 N N . THR A 1 259 ? 0.904 -1.429 25.315 1.00 92.75 259 THR A N 1
ATOM 2107 C CA . THR A 1 259 ? 0.562 -2.131 24.079 1.00 92.75 259 THR A CA 1
ATOM 2108 C C . THR A 1 259 ? -0.942 -2.227 23.870 1.00 92.75 259 THR A C 1
ATOM 2110 O O . THR A 1 259 ? -1.460 -1.735 22.868 1.00 92.75 259 THR A O 1
ATOM 2113 N N . LEU A 1 260 ? -1.661 -2.799 24.835 1.00 92.25 260 LEU A N 1
ATOM 2114 C CA . LEU A 1 260 ? -3.108 -2.994 24.748 1.00 92.25 260 LEU A CA 1
ATOM 2115 C C . LEU A 1 260 ? -3.860 -1.658 24.655 1.00 92.25 260 LEU A C 1
ATOM 2117 O O . LEU A 1 260 ? -4.879 -1.554 23.974 1.00 92.25 260 LEU A O 1
ATOM 2121 N N . ARG A 1 261 ? -3.340 -0.599 25.285 1.00 90.69 261 ARG A N 1
ATOM 2122 C CA . ARG A 1 261 ? -3.899 0.758 25.175 1.00 90.69 261 ARG A CA 1
ATOM 2123 C C . ARG A 1 261 ? -3.686 1.368 23.801 1.00 90.69 261 ARG A C 1
ATOM 2125 O O . ARG A 1 261 ? -4.632 1.920 23.242 1.00 90.69 261 ARG A O 1
ATOM 2132 N N . ALA A 1 262 ? -2.484 1.238 23.244 1.00 93.94 262 ALA A N 1
ATOM 2133 C CA . ALA A 1 262 ? -2.193 1.680 21.886 1.00 93.94 262 ALA A CA 1
ATOM 2134 C C . ALA A 1 262 ? -3.075 0.944 20.866 1.00 93.94 262 ALA A C 1
ATOM 2136 O O . ALA A 1 262 ? -3.648 1.579 19.985 1.00 93.94 262 ALA A O 1
ATOM 2137 N N . MET A 1 263 ? -3.265 -0.368 21.034 1.00 94.94 263 MET A N 1
ATOM 2138 C CA . MET A 1 263 ? -4.179 -1.158 20.206 1.00 94.94 263 MET A CA 1
ATOM 2139 C C . MET A 1 263 ? -5.618 -0.652 20.294 1.00 94.94 263 MET A C 1
ATOM 2141 O O . MET A 1 263 ? -6.248 -0.428 19.266 1.00 94.94 263 MET A O 1
ATOM 2145 N N . THR A 1 264 ? -6.137 -0.426 21.505 1.00 91.75 264 THR A N 1
ATOM 2146 C CA . THR A 1 264 ? -7.486 0.130 21.697 1.00 91.75 264 THR A CA 1
ATOM 2147 C C . THR A 1 264 ? -7.625 1.486 21.012 1.00 91.75 264 THR A C 1
ATOM 2149 O O . THR A 1 264 ? -8.629 1.745 20.357 1.00 91.75 264 THR A O 1
ATOM 2152 N N . LEU A 1 265 ? -6.612 2.347 21.115 1.00 90.25 265 LEU A N 1
ATOM 2153 C CA . LEU A 1 265 ? -6.642 3.673 20.507 1.00 90.25 265 LEU A CA 1
ATOM 2154 C C . LEU A 1 265 ? -6.734 3.594 18.978 1.00 90.25 265 LEU A C 1
ATOM 2156 O O . LEU A 1 265 ? -7.527 4.319 18.382 1.00 90.25 265 LEU A O 1
ATOM 2160 N N . VAL A 1 266 ? -5.976 2.677 18.375 1.00 93.38 266 VAL A N 1
ATOM 2161 C CA . VAL A 1 266 ? -5.953 2.404 16.929 1.00 93.38 266 VAL A CA 1
ATOM 2162 C C . VAL A 1 266 ? -7.250 1.754 16.450 1.00 93.38 266 VAL A C 1
ATOM 2164 O O . VAL A 1 266 ? -7.779 2.138 15.413 1.00 93.38 266 VAL A O 1
ATOM 2167 N N . LEU A 1 267 ? -7.809 0.819 17.225 1.00 90.75 267 LEU A N 1
ATOM 2168 C CA . LEU A 1 267 ? -9.113 0.214 16.940 1.00 90.75 267 LEU A CA 1
ATOM 2169 C C . LEU A 1 267 ? -10.220 1.265 16.827 1.00 90.75 267 LEU A C 1
ATOM 2171 O O . LEU A 1 267 ? -11.072 1.144 15.950 1.00 90.75 267 LEU A O 1
ATOM 2175 N N . LEU A 1 268 ? -10.182 2.286 17.685 1.00 85.12 268 LEU A N 1
ATOM 2176 C CA . LEU A 1 268 ? -11.172 3.363 17.716 1.00 85.12 268 LEU A CA 1
ATOM 2177 C C . LEU A 1 268 ? -10.868 4.496 16.729 1.00 85.12 268 LEU A C 1
ATOM 2179 O O . LEU A 1 268 ? -11.794 5.157 16.270 1.00 85.12 268 LEU A O 1
ATOM 2183 N N . ASN A 1 269 ? -9.592 4.725 16.412 1.00 86.00 269 ASN A N 1
ATOM 2184 C CA . ASN A 1 269 ? -9.130 5.834 15.578 1.00 86.00 269 ASN A CA 1
ATOM 2185 C C . ASN A 1 269 ? -8.101 5.324 14.555 1.00 86.00 269 ASN A C 1
ATOM 2187 O O . ASN A 1 269 ? -6.896 5.494 14.757 1.00 86.00 269 ASN A O 1
ATOM 2191 N N . PRO A 1 270 ? -8.550 4.689 13.457 1.00 86.50 270 PRO A N 1
ATOM 2192 C CA . PRO A 1 270 ? -7.670 4.017 12.497 1.00 86.50 270 PRO A CA 1
ATOM 2193 C C . PRO A 1 270 ? -6.957 4.957 11.515 1.00 86.50 270 PRO A C 1
ATOM 2195 O O . PRO A 1 270 ? -6.365 4.489 10.540 1.00 86.50 270 PRO A O 1
ATOM 2198 N N . GLU A 1 271 ? -7.005 6.269 11.757 1.00 85.38 271 GLU A N 1
ATOM 2199 C CA . GLU A 1 271 ? -6.458 7.304 10.883 1.00 85.38 271 GLU A CA 1
ATOM 2200 C C . GLU A 1 271 ? -5.503 8.232 11.647 1.00 85.38 271 GLU A C 1
ATOM 2202 O O . GLU A 1 271 ? -5.812 8.708 12.743 1.00 85.38 271 GLU A O 1
ATOM 2207 N N . ILE A 1 272 ? -4.345 8.539 11.048 1.00 87.50 272 ILE A N 1
ATOM 2208 C CA . ILE A 1 272 ? -3.276 9.323 11.700 1.00 87.50 272 ILE A CA 1
ATOM 2209 C C . ILE A 1 272 ? -3.772 10.703 12.141 1.00 87.50 272 ILE A C 1
ATOM 2211 O O . ILE A 1 272 ? -3.529 11.105 13.277 1.00 87.50 272 ILE A O 1
ATOM 2215 N N . PHE A 1 273 ? -4.529 11.403 11.290 1.00 84.31 273 PHE A N 1
ATOM 2216 C CA . PHE A 1 273 ? -5.017 12.750 11.604 1.00 84.31 273 PHE A CA 1
ATOM 2217 C C . PHE A 1 273 ? -5.946 12.776 12.831 1.00 84.31 273 PHE A C 1
ATOM 2219 O O . PHE A 1 273 ? -5.982 13.767 13.560 1.00 84.31 273 PHE A O 1
ATOM 2226 N N . GLN A 1 274 ? -6.699 11.696 13.081 1.00 83.38 274 GLN A N 1
ATOM 2227 C CA . GLN A 1 274 ? -7.561 11.585 14.262 1.00 83.38 274 GLN A CA 1
ATOM 2228 C C . GLN A 1 274 ? -6.705 11.435 15.515 1.00 83.38 274 GLN A C 1
ATOM 2230 O O . GLN A 1 274 ? -6.912 12.154 16.491 1.00 83.38 274 GLN A O 1
ATOM 2235 N N . LEU A 1 275 ? -5.700 10.558 15.461 1.00 86.62 275 LEU A N 1
ATOM 2236 C CA . LEU A 1 275 ? -4.758 10.355 16.557 1.00 86.62 275 LEU A CA 1
ATOM 2237 C C . LEU A 1 275 ? -4.010 11.653 16.909 1.00 86.62 275 LEU A C 1
ATOM 2239 O O . LEU A 1 275 ? -3.918 12.015 18.083 1.00 86.62 275 LEU A O 1
ATOM 2243 N N . GLU A 1 276 ? -3.529 12.384 15.902 1.00 87.12 276 GLU A N 1
ATOM 2244 C CA . GLU A 1 276 ? -2.887 13.693 16.074 1.00 87.12 276 GLU A CA 1
ATOM 2245 C C . GLU A 1 276 ? -3.850 14.729 16.666 1.00 87.12 276 GLU A C 1
ATOM 2247 O O . GLU A 1 276 ? -3.493 15.460 17.591 1.00 87.12 276 GLU A O 1
ATOM 2252 N N . SER A 1 277 ? -5.099 14.766 16.190 1.00 82.62 277 SER A N 1
ATOM 2253 C CA . SER A 1 277 ? -6.124 15.662 16.731 1.00 82.62 277 SER A CA 1
ATOM 2254 C C . SER A 1 277 ? -6.426 15.373 18.201 1.00 82.62 277 SER A C 1
ATOM 2256 O O . SER A 1 277 ? -6.664 16.315 18.956 1.00 82.62 277 SER A O 1
ATOM 2258 N N . ILE A 1 278 ? -6.433 14.103 18.617 1.00 82.00 278 ILE A N 1
ATOM 2259 C CA . ILE A 1 278 ? -6.648 13.736 20.022 1.00 82.00 278 ILE A CA 1
ATOM 2260 C C . ILE A 1 278 ? -5.428 14.139 20.854 1.00 82.00 278 ILE A C 1
ATOM 2262 O O . ILE A 1 278 ? -5.598 14.733 21.914 1.00 82.00 278 ILE A O 1
ATOM 2266 N N . LYS A 1 279 ? -4.204 13.892 20.363 1.00 85.31 279 LYS A N 1
ATOM 2267 C CA . LYS A 1 279 ? -2.963 14.263 21.066 1.00 85.31 279 LYS A CA 1
ATOM 2268 C C . LYS A 1 279 ? -2.836 15.774 21.284 1.00 85.31 279 LYS A C 1
ATOM 2270 O O . LYS A 1 279 ? -2.310 16.196 22.310 1.00 85.31 279 LYS A O 1
ATOM 2275 N N . ASN A 1 280 ? -3.336 16.574 20.345 1.00 81.31 280 ASN A N 1
ATOM 2276 C CA . ASN A 1 280 ? -3.319 18.035 20.422 1.00 81.31 280 ASN A CA 1
ATOM 2277 C C . ASN A 1 280 ? -4.477 18.628 21.249 1.00 81.31 280 ASN A C 1
ATOM 2279 O O . ASN A 1 280 ? -4.497 19.834 21.497 1.00 81.31 280 ASN A O 1
ATOM 2283 N N . ASN A 1 281 ? -5.453 17.819 21.670 1.00 78.38 281 ASN A N 1
ATOM 2284 C CA . ASN A 1 281 ? -6.595 18.286 22.447 1.00 78.38 281 ASN A CA 1
ATOM 2285 C C . ASN A 1 281 ? -6.254 18.325 23.945 1.00 78.38 281 ASN A C 1
ATOM 2287 O O . ASN A 1 281 ? -5.933 17.305 24.545 1.00 78.38 281 ASN A O 1
ATOM 2291 N N . SER A 1 282 ? -6.401 19.488 24.586 1.00 62.41 282 SER A N 1
ATOM 2292 C CA . SER A 1 282 ? -6.090 19.667 26.013 1.00 62.41 282 SER A CA 1
ATOM 2293 C C . SER A 1 282 ? -6.958 18.833 26.962 1.00 62.41 282 SER A C 1
ATOM 2295 O O . SER A 1 282 ? -6.580 18.634 28.113 1.00 62.41 282 SER A O 1
ATOM 2297 N N . ASN A 1 283 ? -8.125 18.368 26.510 1.00 71.50 283 ASN A N 1
ATOM 2298 C CA . ASN A 1 283 ? -9.079 17.642 27.350 1.00 71.50 283 ASN A CA 1
ATOM 2299 C C . ASN A 1 283 ? -8.818 16.131 27.394 1.00 71.50 283 ASN A C 1
ATOM 2301 O O . ASN A 1 283 ? -9.495 15.429 28.145 1.00 71.50 283 ASN A O 1
ATOM 2305 N N . PHE A 1 284 ? -7.875 15.621 26.597 1.00 72.12 284 PHE A N 1
ATOM 2306 C CA . PHE A 1 284 ? -7.580 14.195 26.524 1.00 72.12 284 PHE A CA 1
ATOM 2307 C C . PHE A 1 284 ? -6.074 13.952 26.607 1.00 72.12 284 PHE A C 1
ATOM 2309 O O . PHE A 1 284 ? -5.311 14.385 25.749 1.00 72.12 284 PHE A O 1
ATOM 2316 N N . VAL A 1 285 ? -5.632 13.255 27.653 1.00 81.81 285 VAL A N 1
ATOM 2317 C CA . VAL A 1 285 ? -4.207 12.984 27.872 1.00 81.81 285 VAL A CA 1
ATOM 2318 C C . VAL A 1 285 ? -3.875 11.593 27.345 1.00 81.81 285 VAL A C 1
ATOM 2320 O O . VAL A 1 285 ? -4.292 10.590 27.920 1.00 81.81 285 VAL A O 1
ATOM 2323 N N . ILE A 1 286 ? -3.108 11.541 26.253 1.00 87.25 286 ILE A N 1
ATOM 2324 C CA . ILE A 1 286 ? -2.472 10.311 25.766 1.00 87.25 286 ILE A CA 1
ATOM 2325 C C . ILE A 1 286 ? -1.007 10.325 26.208 1.00 87.25 286 ILE A C 1
ATOM 2327 O O . ILE A 1 286 ? -0.290 11.295 25.935 1.00 87.25 286 ILE A O 1
ATOM 2331 N N . GLY A 1 287 ? -0.568 9.241 26.846 1.00 90.00 287 GLY A N 1
ATOM 2332 C CA . GLY A 1 287 ? 0.833 8.994 27.179 1.00 90.00 287 GLY A CA 1
ATOM 2333 C C . GLY A 1 287 ? 1.726 8.993 25.935 1.00 90.00 287 GLY A C 1
ATOM 2334 O O . GLY A 1 287 ? 1.283 8.699 24.823 1.00 90.00 287 GLY A O 1
ATOM 2335 N N . ASP A 1 288 ? 2.990 9.372 26.086 1.00 90.62 288 ASP A N 1
ATOM 2336 C CA . ASP A 1 288 ? 3.893 9.517 24.944 1.00 90.62 288 ASP A CA 1
ATOM 2337 C C . ASP A 1 288 ? 4.269 8.162 24.341 1.00 90.62 288 ASP A C 1
ATOM 2339 O O . ASP A 1 288 ? 4.413 8.056 23.119 1.00 90.62 288 ASP A O 1
ATOM 2343 N N . ASN A 1 289 ? 4.390 7.119 25.165 1.00 91.19 289 ASN A N 1
ATOM 2344 C CA . ASN A 1 289 ? 4.705 5.777 24.683 1.00 91.19 289 ASN A CA 1
ATOM 2345 C C . ASN A 1 289 ? 3.487 5.135 24.012 1.00 91.19 289 ASN A C 1
ATOM 2347 O O . ASN A 1 289 ? 3.626 4.577 22.921 1.00 91.19 289 ASN A O 1
ATOM 2351 N N . VAL A 1 290 ? 2.293 5.290 24.599 1.00 91.88 290 VAL A N 1
ATOM 2352 C CA . VAL A 1 290 ? 1.027 4.857 23.978 1.00 91.88 290 VAL A CA 1
ATOM 2353 C C . VAL A 1 290 ? 0.836 5.531 22.621 1.00 91.88 290 VAL A C 1
ATOM 2355 O O . VAL A 1 290 ? 0.571 4.852 21.629 1.00 91.88 290 VAL A O 1
ATOM 2358 N N . TYR A 1 291 ? 1.031 6.851 22.547 1.00 93.12 291 TYR A N 1
ATOM 2359 C CA . TYR A 1 291 ? 0.906 7.609 21.302 1.00 93.12 291 TYR A CA 1
ATOM 2360 C C . TYR A 1 291 ? 1.902 7.142 20.233 1.00 93.12 291 TYR A C 1
ATOM 2362 O O . TYR A 1 291 ? 1.507 6.857 19.103 1.00 93.12 291 TYR A O 1
ATOM 2370 N N . LYS A 1 292 ? 3.193 7.023 20.578 1.00 91.75 292 LYS A N 1
ATOM 2371 C CA . LYS A 1 292 ? 4.235 6.581 19.636 1.00 91.75 292 LYS A CA 1
ATOM 2372 C C . LYS A 1 292 ? 3.957 5.180 19.098 1.00 91.75 292 LYS A C 1
ATOM 2374 O O . LYS A 1 292 ? 4.148 4.941 17.907 1.00 91.75 292 LYS A O 1
ATOM 2379 N N . LEU A 1 293 ? 3.508 4.262 19.954 1.00 94.06 293 LEU A N 1
ATOM 2380 C CA . LEU A 1 293 ? 3.190 2.897 19.549 1.00 94.06 293 LEU A CA 1
ATOM 2381 C C . LEU A 1 293 ? 1.926 2.838 18.678 1.00 94.06 293 LEU A C 1
ATOM 2383 O O . LEU A 1 293 ? 1.946 2.193 17.632 1.00 94.06 293 LEU A O 1
ATOM 2387 N N . ALA A 1 294 ? 0.870 3.572 19.042 1.00 95.12 294 ALA A N 1
ATOM 2388 C CA . ALA A 1 294 ? -0.332 3.702 18.219 1.00 95.12 294 ALA A CA 1
ATOM 2389 C C . ALA A 1 294 ? 0.004 4.263 16.829 1.00 95.12 294 ALA A C 1
ATOM 2391 O O . ALA A 1 294 ? -0.430 3.721 15.815 1.00 95.12 294 ALA A O 1
ATOM 2392 N N . LEU A 1 295 ? 0.862 5.285 16.763 1.00 94.19 295 LEU A N 1
ATOM 2393 C CA . LEU A 1 295 ? 1.321 5.853 15.500 1.00 94.19 295 LEU A CA 1
ATOM 2394 C C . LEU A 1 295 ? 2.099 4.832 14.653 1.00 94.19 295 LEU A C 1
ATOM 2396 O O . LEU A 1 295 ? 1.910 4.798 13.439 1.00 94.19 295 LEU A O 1
ATOM 2400 N N . LYS A 1 296 ? 2.931 3.968 15.260 1.00 94.12 296 LYS A N 1
ATOM 2401 C CA . LYS A 1 296 ? 3.603 2.866 14.539 1.00 94.12 296 LYS A CA 1
ATOM 2402 C C . LYS A 1 296 ? 2.583 1.897 13.921 1.00 94.12 296 LYS A C 1
ATOM 2404 O O . LYS A 1 296 ? 2.750 1.519 12.765 1.00 94.12 296 LYS A O 1
ATOM 2409 N N . PHE A 1 297 ? 1.517 1.534 14.637 1.00 96.12 297 PHE A N 1
ATOM 2410 C CA . PHE A 1 297 ? 0.452 0.668 14.107 1.00 96.12 297 PHE A CA 1
ATOM 2411 C C . PHE A 1 297 ? -0.341 1.326 12.969 1.00 96.12 297 PHE A C 1
ATOM 2413 O O . PHE A 1 297 ? -0.570 0.695 11.940 1.00 96.12 297 PHE A O 1
ATOM 2420 N N . LEU A 1 298 ? -0.692 2.610 13.095 1.00 94.44 298 LEU A N 1
ATOM 2421 C CA . LEU A 1 298 ? -1.356 3.344 12.011 1.00 94.44 298 LEU A CA 1
ATOM 2422 C C . LEU A 1 298 ? -0.472 3.453 10.767 1.00 94.44 298 LEU A C 1
ATOM 2424 O O . LEU A 1 298 ? -0.943 3.269 9.649 1.00 94.44 298 LEU A O 1
ATOM 2428 N N . LYS A 1 299 ? 0.831 3.685 10.947 1.00 93.00 299 LYS A N 1
ATOM 2429 C CA . LYS A 1 299 ? 1.791 3.698 9.837 1.00 93.00 299 LYS A CA 1
ATOM 2430 C C . LYS A 1 299 ? 1.976 2.322 9.206 1.00 93.00 299 LYS A C 1
ATOM 2432 O O . LYS A 1 299 ? 2.149 2.248 7.996 1.00 93.00 299 LYS A O 1
ATOM 2437 N N . ALA A 1 300 ? 1.877 1.242 9.980 1.00 94.19 300 ALA A N 1
ATOM 2438 C CA . ALA A 1 300 ? 1.849 -0.111 9.431 1.00 94.19 300 ALA A CA 1
ATOM 2439 C C . ALA A 1 300 ? 0.663 -0.300 8.477 1.00 94.19 300 ALA A C 1
ATOM 2441 O O . ALA A 1 300 ? 0.824 -0.879 7.409 1.00 94.19 300 ALA A O 1
ATOM 2442 N N . ARG A 1 301 ? -0.504 0.248 8.827 1.00 91.69 301 ARG A N 1
ATOM 2443 C CA . ARG A 1 301 ? -1.711 0.200 7.995 1.00 91.69 301 ARG A CA 1
ATOM 2444 C C . ARG A 1 301 ? -1.570 0.957 6.670 1.00 91.69 301 ARG A C 1
ATOM 2446 O O . ARG A 1 301 ? -2.163 0.560 5.669 1.00 91.69 301 ARG A O 1
ATOM 2453 N N . LEU A 1 302 ? -0.810 2.051 6.671 1.00 90.38 302 LEU A N 1
ATOM 2454 C CA . LEU A 1 302 ? -0.502 2.811 5.460 1.00 90.38 302 LEU A CA 1
ATOM 2455 C C . LEU A 1 302 ? 0.572 2.122 4.618 1.00 90.38 302 LEU A C 1
ATOM 2457 O O . LEU A 1 302 ? 0.405 2.006 3.415 1.00 90.38 302 LEU A O 1
ATOM 2461 N N . GLY A 1 303 ? 1.660 1.666 5.237 1.00 93.81 303 GLY A N 1
ATOM 2462 C CA . GLY A 1 303 ? 2.832 1.181 4.515 1.00 93.81 303 GLY A CA 1
ATOM 2463 C C . GLY A 1 303 ? 3.594 2.290 3.784 1.00 93.81 303 GLY A C 1
ATOM 2464 O O . GLY A 1 303 ? 3.229 3.468 3.813 1.00 93.81 303 GLY A O 1
ATOM 2465 N N . TYR A 1 304 ? 4.705 1.917 3.154 1.00 95.69 304 TYR A N 1
ATOM 2466 C CA . TYR A 1 304 ? 5.531 2.842 2.379 1.00 95.69 304 TYR A CA 1
ATOM 2467 C C . TYR A 1 304 ? 4.849 3.271 1.073 1.00 95.69 304 TYR A C 1
ATOM 2469 O O . TYR A 1 304 ? 4.952 4.429 0.661 1.00 95.69 304 TYR A O 1
ATOM 2477 N N . SER A 1 305 ? 4.097 2.365 0.443 1.00 93.69 305 SER A N 1
ATOM 2478 C CA . SER A 1 305 ? 3.514 2.589 -0.882 1.00 93.69 305 SER A CA 1
ATOM 2479 C C . SER A 1 305 ? 2.497 3.732 -0.973 1.00 93.69 305 SER A C 1
ATOM 2481 O O . SER A 1 305 ? 2.268 4.270 -2.063 1.00 93.69 305 SER A O 1
ATOM 2483 N N . TYR A 1 306 ? 1.947 4.148 0.170 1.00 91.19 306 TYR A N 1
ATOM 2484 C CA . TYR A 1 306 ? 1.001 5.256 0.300 1.00 91.19 306 TYR A CA 1
ATOM 2485 C C . TYR A 1 306 ? 1.647 6.603 0.641 1.00 91.19 306 TYR A C 1
ATOM 2487 O O . TYR A 1 306 ? 0.946 7.613 0.657 1.00 91.19 306 TYR A O 1
ATOM 2495 N N . LEU A 1 307 ? 2.958 6.651 0.895 1.00 91.75 307 LEU A N 1
ATOM 2496 C CA . LEU A 1 307 ? 3.658 7.922 1.081 1.00 91.75 307 LEU A CA 1
ATOM 2497 C C . LEU A 1 307 ? 3.620 8.744 -0.204 1.00 91.75 307 LEU A C 1
ATOM 2499 O O . LEU A 1 307 ? 3.841 8.201 -1.293 1.00 91.75 307 LEU A O 1
ATOM 2503 N N . SER A 1 308 ? 3.395 10.050 -0.055 1.00 91.00 308 SER A N 1
ATOM 2504 C CA . SER A 1 308 ? 3.431 10.992 -1.170 1.00 91.00 308 SER A CA 1
ATOM 2505 C C . SER A 1 308 ? 4.837 11.098 -1.770 1.00 91.00 308 SER A C 1
ATOM 2507 O O . SER A 1 308 ? 5.832 10.771 -1.116 1.00 91.00 308 SER A O 1
ATOM 2509 N N . ALA A 1 309 ? 4.930 11.580 -3.011 1.00 89.31 309 ALA A N 1
ATOM 2510 C CA . ALA A 1 309 ? 6.224 11.861 -3.633 1.00 89.31 309 ALA A CA 1
ATOM 2511 C C . ALA A 1 309 ? 7.083 12.806 -2.765 1.00 89.31 309 ALA A C 1
ATOM 2513 O O . ALA A 1 309 ? 8.262 12.531 -2.543 1.00 89.31 309 ALA A O 1
ATOM 2514 N N . ASP A 1 310 ? 6.473 13.854 -2.201 1.00 90.31 310 ASP A N 1
ATOM 2515 C CA . ASP A 1 310 ? 7.150 14.829 -1.339 1.00 90.31 310 ASP A CA 1
ATOM 2516 C C . ASP A 1 310 ? 7.645 14.197 -0.032 1.00 90.31 310 ASP A C 1
ATOM 2518 O O . ASP A 1 310 ? 8.787 14.419 0.374 1.00 90.31 310 ASP A O 1
ATOM 2522 N N . ASP A 1 311 ? 6.827 13.353 0.608 1.00 91.94 311 ASP A N 1
ATOM 2523 C CA . ASP A 1 311 ? 7.232 12.651 1.828 1.00 91.94 311 ASP A CA 1
ATOM 2524 C C . ASP A 1 311 ? 8.445 11.759 1.571 1.00 91.94 311 ASP A C 1
ATOM 2526 O O . ASP A 1 311 ? 9.397 11.745 2.355 1.00 91.94 311 ASP A O 1
ATOM 2530 N N . ARG A 1 312 ? 8.468 11.032 0.453 1.00 92.06 312 ARG A N 1
ATOM 2531 C CA . ARG A 1 312 ? 9.590 10.143 0.115 1.00 92.06 312 ARG A CA 1
ATOM 2532 C C . ARG A 1 312 ? 10.903 10.895 -0.065 1.00 92.06 312 ARG A C 1
ATOM 2534 O O . ARG A 1 312 ? 11.952 10.332 0.225 1.00 92.06 312 ARG A O 1
ATOM 2541 N N . MET A 1 313 ? 10.869 12.166 -0.456 1.00 89.25 313 MET A N 1
ATOM 2542 C CA . MET A 1 313 ? 12.077 12.988 -0.574 1.00 89.25 313 MET A CA 1
ATOM 2543 C C . MET A 1 313 ? 12.681 13.375 0.785 1.00 89.25 313 MET A C 1
ATOM 2545 O O . MET A 1 313 ? 13.856 13.735 0.853 1.00 89.25 313 MET A O 1
ATOM 2549 N N . LEU A 1 314 ? 11.934 13.241 1.888 1.00 91.25 314 LEU A N 1
ATOM 2550 C CA . LEU A 1 314 ? 12.395 13.619 3.232 1.00 91.25 314 LEU A CA 1
ATOM 2551 C C . LEU A 1 314 ? 13.522 12.732 3.785 1.00 91.25 314 LEU A C 1
ATOM 2553 O O . LEU A 1 314 ? 14.180 13.139 4.740 1.00 91.25 314 LEU A O 1
ATOM 2557 N N . VAL A 1 315 ? 13.779 11.550 3.208 1.00 88.25 315 VAL A N 1
ATOM 2558 C CA . VAL A 1 315 ? 14.961 10.737 3.573 1.00 88.25 315 VAL A CA 1
ATOM 2559 C C . VAL A 1 315 ? 16.265 11.252 2.951 1.00 88.25 315 VAL A C 1
ATOM 2561 O O . VAL A 1 315 ? 17.342 10.801 3.348 1.00 88.25 315 VAL A O 1
ATOM 2564 N N . GLY A 1 316 ? 16.188 12.206 2.014 1.00 87.00 316 GLY A N 1
ATOM 2565 C CA . GLY A 1 316 ? 17.343 12.859 1.400 1.00 87.00 316 GLY A CA 1
ATOM 2566 C C . GLY A 1 316 ? 18.312 11.869 0.750 1.00 87.00 316 GLY A C 1
ATOM 2567 O O . GLY A 1 316 ? 17.905 10.977 0.007 1.00 87.00 316 GLY A O 1
ATOM 2568 N N . GLU A 1 317 ? 19.601 12.007 1.067 1.00 84.50 317 GLU A N 1
ATOM 2569 C CA . GLU A 1 317 ? 20.690 11.172 0.532 1.00 84.50 317 GLU A CA 1
ATOM 2570 C C . GLU A 1 317 ? 20.530 9.673 0.851 1.00 84.50 317 GLU A C 1
ATOM 2572 O O . GLU A 1 317 ? 21.106 8.830 0.171 1.00 84.50 317 GLU A O 1
ATOM 2577 N N . ASN A 1 318 ? 19.698 9.310 1.836 1.00 85.31 318 ASN A N 1
ATOM 2578 C CA . ASN A 1 318 ? 19.442 7.911 2.184 1.00 85.31 318 ASN A CA 1
ATOM 2579 C C . ASN A 1 318 ? 18.438 7.213 1.246 1.00 85.31 318 ASN A C 1
ATOM 2581 O O . ASN A 1 318 ? 18.119 6.048 1.480 1.00 85.31 318 ASN A O 1
ATOM 2585 N N . ARG A 1 319 ? 17.898 7.888 0.220 1.00 88.06 319 ARG A N 1
ATOM 2586 C CA . ARG A 1 319 ? 16.877 7.302 -0.667 1.00 88.06 319 ARG A CA 1
ATOM 2587 C C . ARG A 1 319 ? 17.394 6.098 -1.458 1.00 88.06 319 ARG A C 1
ATOM 2589 O O . ARG A 1 319 ? 16.701 5.090 -1.510 1.00 88.06 319 ARG A O 1
ATOM 2596 N N . GLU A 1 320 ? 18.600 6.176 -2.017 1.00 87.94 320 GLU A N 1
ATOM 2597 C CA . GLU A 1 320 ? 19.208 5.057 -2.760 1.00 87.94 320 GLU A CA 1
ATOM 2598 C C . GLU A 1 320 ? 19.397 3.836 -1.847 1.00 87.94 320 GLU A C 1
ATOM 2600 O O . GLU A 1 320 ? 18.973 2.728 -2.165 1.00 87.94 320 GLU A O 1
ATOM 2605 N N . LEU A 1 321 ? 19.909 4.072 -0.636 1.00 86.31 321 LEU A N 1
ATOM 2606 C CA . LEU A 1 321 ? 20.038 3.040 0.387 1.00 86.31 321 LEU A CA 1
ATOM 2607 C C . LEU A 1 321 ? 18.681 2.438 0.780 1.00 86.31 321 LEU A C 1
ATOM 2609 O O . LEU A 1 321 ? 18.576 1.228 0.962 1.00 86.31 321 LEU A O 1
ATOM 2613 N N . LEU A 1 322 ? 17.632 3.256 0.914 1.00 90.31 322 LEU A N 1
ATOM 2614 C CA . LEU A 1 322 ? 16.279 2.767 1.177 1.00 90.31 322 LEU A CA 1
ATOM 2615 C C . LEU A 1 322 ? 15.786 1.855 0.047 1.00 90.31 322 LEU A C 1
ATOM 2617 O O . LEU A 1 322 ? 15.233 0.803 0.345 1.00 90.31 322 LEU A O 1
ATOM 2621 N N . GLN A 1 323 ? 16.020 2.202 -1.218 1.00 91.56 323 GLN A N 1
ATOM 2622 C CA . GLN A 1 323 ? 15.639 1.363 -2.362 1.00 91.56 323 GLN A CA 1
ATOM 2623 C C . GLN A 1 323 ? 16.316 -0.015 -2.312 1.00 91.56 323 GLN A C 1
ATOM 2625 O O . GLN A 1 323 ? 15.661 -1.036 -2.538 1.00 91.56 323 GLN A O 1
ATOM 2630 N N . ASP A 1 324 ? 17.583 -0.067 -1.897 1.00 89.06 324 ASP A N 1
ATOM 2631 C CA . ASP A 1 324 ? 18.292 -1.334 -1.696 1.00 89.06 324 ASP A CA 1
ATOM 2632 C C . ASP A 1 324 ? 17.694 -2.165 -0.556 1.00 89.06 324 ASP A C 1
ATOM 2634 O O . ASP A 1 324 ? 17.515 -3.377 -0.701 1.00 89.06 324 ASP A O 1
ATOM 2638 N N . ILE A 1 325 ? 17.318 -1.530 0.563 1.00 89.06 325 ILE A N 1
ATOM 2639 C CA . ILE A 1 325 ? 16.610 -2.219 1.656 1.00 89.06 325 ILE A CA 1
ATOM 2640 C C . ILE A 1 325 ? 15.271 -2.760 1.177 1.00 89.06 325 ILE A C 1
ATOM 2642 O O . ILE A 1 325 ? 14.903 -3.872 1.547 1.00 89.06 325 ILE A O 1
ATOM 2646 N N . ILE A 1 326 ? 14.523 -1.966 0.409 1.00 92.88 326 ILE A N 1
ATOM 2647 C CA . ILE A 1 326 ? 13.220 -2.362 -0.118 1.00 92.88 326 ILE A CA 1
ATOM 2648 C C . ILE A 1 326 ? 13.389 -3.671 -0.880 1.00 92.88 326 ILE A C 1
ATOM 2650 O O . ILE A 1 326 ? 12.784 -4.677 -0.509 1.00 92.88 326 ILE A O 1
ATOM 2654 N N . SER A 1 327 ? 14.276 -3.680 -1.875 1.00 91.12 327 SER A N 1
ATOM 2655 C CA . SER A 1 327 ? 14.608 -4.876 -2.648 1.00 91.12 327 SER A CA 1
ATOM 2656 C C . SER A 1 327 ? 14.992 -6.055 -1.752 1.00 91.12 327 SER A C 1
ATOM 2658 O O . SER A 1 327 ? 14.436 -7.146 -1.877 1.00 91.12 327 SER A O 1
ATOM 2660 N N . TYR A 1 328 ? 15.884 -5.831 -0.786 1.00 89.00 328 TYR A N 1
ATOM 2661 C CA . TYR A 1 328 ? 16.319 -6.857 0.158 1.00 89.00 328 TYR A CA 1
ATOM 2662 C C . TYR A 1 328 ? 15.152 -7.473 0.945 1.00 89.00 328 TYR A C 1
ATOM 2664 O O . TYR A 1 328 ? 15.005 -8.691 0.971 1.00 89.00 328 TYR A O 1
ATOM 2672 N N . VAL A 1 329 ? 14.288 -6.649 1.548 1.00 90.38 329 VAL A N 1
ATOM 2673 C CA . VAL A 1 329 ? 13.132 -7.100 2.345 1.00 90.38 329 VAL A CA 1
ATOM 2674 C C . VAL A 1 329 ? 12.133 -7.883 1.489 1.00 90.38 329 VAL A C 1
ATOM 2676 O O . VAL A 1 329 ? 11.545 -8.861 1.964 1.00 90.38 329 VAL A O 1
ATOM 2679 N N . TYR A 1 330 ? 11.942 -7.483 0.230 1.00 91.19 330 TYR A N 1
ATOM 2680 C CA . TYR A 1 330 ? 11.087 -8.207 -0.709 1.00 91.19 330 TYR A CA 1
ATOM 2681 C C . TYR A 1 330 ? 11.658 -9.558 -1.146 1.00 91.19 330 TYR A C 1
ATOM 2683 O O . TYR A 1 330 ? 10.884 -10.506 -1.253 1.00 91.19 330 TYR A O 1
ATOM 2691 N N . ASN A 1 331 ? 12.981 -9.680 -1.273 1.00 88.38 331 ASN A N 1
ATOM 2692 C CA . ASN A 1 331 ? 13.661 -10.937 -1.605 1.00 88.38 331 ASN A CA 1
ATOM 2693 C C . ASN A 1 331 ? 13.919 -11.866 -0.399 1.00 88.38 331 ASN A C 1
ATOM 2695 O O . ASN A 1 331 ? 14.488 -12.941 -0.575 1.00 88.38 331 ASN A O 1
ATOM 2699 N N . LEU A 1 332 ? 13.527 -11.500 0.829 1.00 86.31 332 LEU A N 1
ATOM 2700 C CA . LEU A 1 332 ? 13.629 -12.418 1.972 1.00 86.31 332 LEU A CA 1
ATOM 2701 C C . LEU A 1 332 ? 12.727 -13.644 1.775 1.00 86.31 332 LEU A C 1
ATOM 2703 O O . LEU A 1 332 ? 11.520 -13.488 1.554 1.00 86.31 332 LEU A O 1
ATOM 2707 N N . ASP A 1 333 ? 13.303 -14.840 1.945 1.00 70.62 333 ASP A N 1
ATOM 2708 C CA . ASP A 1 333 ? 12.629 -16.133 1.782 1.00 70.62 333 ASP A CA 1
ATOM 2709 C C . ASP A 1 333 ? 11.268 -16.200 2.503 1.00 70.62 333 ASP A C 1
ATOM 2711 O O . ASP A 1 333 ? 11.148 -15.995 3.722 1.00 70.62 333 ASP A O 1
ATOM 2715 N N . GLU A 1 334 ? 10.232 -16.578 1.744 1.00 57.69 334 GLU A N 1
ATOM 2716 C CA . GLU A 1 334 ? 8.848 -16.715 2.222 1.00 57.69 334 GLU A CA 1
ATOM 2717 C C . GLU A 1 334 ? 8.675 -17.814 3.285 1.00 57.69 334 GLU A C 1
ATOM 2719 O O . GLU A 1 334 ? 7.698 -17.774 4.025 1.00 57.69 334 GLU A O 1
ATOM 2724 N N . THR A 1 335 ? 9.639 -18.729 3.465 1.00 47.47 335 THR A N 1
ATOM 2725 C CA . THR A 1 335 ? 9.594 -19.796 4.497 1.00 47.47 335 THR A CA 1
ATOM 2726 C C . THR A 1 335 ? 9.526 -19.277 5.942 1.00 47.47 335 THR A C 1
ATOM 2728 O O . THR A 1 335 ? 9.391 -20.057 6.883 1.00 47.47 335 THR A O 1
ATOM 2731 N N . SER A 1 336 ? 9.621 -17.959 6.131 1.00 38.91 336 SER A N 1
ATOM 2732 C CA . SER A 1 336 ? 9.512 -17.269 7.418 1.00 38.91 336 SER A CA 1
ATOM 2733 C C . SER A 1 336 ? 8.329 -16.297 7.525 1.00 38.91 336 SER A C 1
ATOM 2735 O O . SER A 1 336 ? 8.108 -15.724 8.595 1.00 38.91 336 SER A O 1
ATOM 2737 N N . CYS A 1 337 ? 7.585 -16.102 6.434 1.00 40.00 337 CYS A N 1
ATOM 2738 C CA . CYS A 1 337 ? 6.382 -15.286 6.397 1.00 40.00 337 CYS A CA 1
ATOM 2739 C C . CYS A 1 337 ? 5.190 -16.230 6.330 1.00 40.00 337 CYS A C 1
ATOM 2741 O O . CYS A 1 337 ? 4.796 -16.651 5.244 1.00 40.00 337 CYS A O 1
ATOM 2743 N N . ASP A 1 338 ? 4.605 -16.554 7.482 1.00 40.56 338 ASP A N 1
ATOM 2744 C CA . ASP A 1 338 ? 3.266 -17.129 7.489 1.00 40.56 338 ASP A CA 1
ATOM 2745 C C . ASP A 1 338 ? 2.374 -16.128 6.743 1.00 40.56 338 ASP A C 1
ATOM 2747 O O . ASP A 1 338 ? 2.111 -15.022 7.218 1.00 40.56 338 ASP A O 1
ATOM 2751 N N . ASN A 1 339 ? 1.962 -16.447 5.519 1.00 41.22 339 ASN A N 1
ATOM 2752 C CA . ASN A 1 339 ? 0.942 -15.663 4.845 1.00 41.22 339 ASN A CA 1
ATOM 2753 C C . ASN A 1 339 ? -0.376 -15.970 5.567 1.00 41.22 339 ASN A C 1
ATOM 2755 O O . ASN A 1 339 ? -1.141 -16.833 5.144 1.00 41.22 339 ASN A O 1
ATOM 2759 N N . TYR A 1 340 ? -0.634 -15.262 6.668 1.00 44.41 340 TYR A N 1
ATOM 2760 C CA . TYR A 1 340 ? -1.718 -15.504 7.630 1.00 44.41 340 TYR A CA 1
ATOM 2761 C C . TYR A 1 340 ? -3.152 -15.394 7.055 1.00 44.41 340 TYR A C 1
ATOM 2763 O O . TYR A 1 340 ? -4.121 -15.654 7.766 1.00 44.41 340 TYR A O 1
ATOM 2771 N N . LEU A 1 341 ? -3.312 -15.012 5.782 1.00 40.50 341 LEU A N 1
ATOM 2772 C CA . LEU A 1 341 ? -4.586 -14.996 5.042 1.00 40.50 341 LEU A CA 1
ATOM 2773 C C . LEU A 1 341 ? -4.576 -15.875 3.777 1.00 40.50 341 LEU A C 1
ATOM 2775 O O . LEU A 1 341 ? -5.585 -15.940 3.067 1.00 40.50 341 LEU A O 1
ATOM 2779 N N . SER A 1 342 ? -3.458 -16.539 3.465 1.00 38.81 342 SER A N 1
ATOM 2780 C CA . SER A 1 342 ? -3.370 -17.422 2.293 1.00 38.81 342 SER A CA 1
ATOM 2781 C C . SER A 1 342 ? -4.220 -18.689 2.445 1.00 38.81 342 SER A C 1
ATOM 2783 O O . SER A 1 342 ? -4.782 -19.152 1.456 1.00 38.81 342 SER A O 1
ATOM 2785 N N . ASP A 1 343 ? -4.467 -19.137 3.679 1.00 36.00 343 ASP A N 1
ATOM 2786 C CA . ASP A 1 343 ? -5.234 -20.358 3.965 1.00 36.00 343 ASP A CA 1
ATOM 2787 C C . ASP A 1 343 ? -6.758 -20.223 3.792 1.00 36.00 343 ASP A C 1
ATOM 2789 O O . ASP A 1 343 ? -7.485 -21.208 3.909 1.00 36.00 343 ASP A O 1
ATOM 2793 N N . LYS A 1 344 ? -7.281 -19.025 3.490 1.00 35.66 344 LYS A N 1
ATOM 2794 C CA . LYS A 1 344 ? -8.726 -18.823 3.254 1.00 35.66 344 LYS A CA 1
ATOM 2795 C C . LYS A 1 344 ? -9.138 -18.770 1.785 1.00 35.66 344 LYS A C 1
ATOM 2797 O O . LYS A 1 344 ? -10.319 -18.577 1.511 1.00 35.66 344 LYS A O 1
ATOM 2802 N N . ILE A 1 345 ? -8.219 -18.976 0.841 1.00 36.12 345 ILE A N 1
ATOM 2803 C CA . ILE A 1 345 ? -8.579 -19.067 -0.578 1.00 36.12 345 ILE A CA 1
ATOM 2804 C C . ILE A 1 345 ? -7.974 -20.337 -1.180 1.00 36.12 345 ILE A C 1
ATOM 2806 O O . ILE A 1 345 ? -7.057 -20.290 -1.997 1.00 36.12 345 ILE A O 1
ATOM 2810 N N . GLU A 1 346 ? -8.559 -21.491 -0.844 1.00 26.50 346 GLU A N 1
ATOM 2811 C CA . GLU A 1 346 ? -8.724 -22.507 -1.882 1.00 26.50 346 GLU A CA 1
ATOM 2812 C C . GLU A 1 346 ? -9.570 -21.855 -2.978 1.00 26.50 346 GLU A C 1
ATOM 2814 O O . GLU A 1 346 ? -10.795 -21.759 -2.867 1.00 26.50 346 GLU A O 1
ATOM 2819 N N . ILE A 1 347 ? -8.919 -21.391 -4.048 1.00 33.97 347 ILE A N 1
ATOM 2820 C CA . ILE A 1 347 ? -9.602 -21.172 -5.317 1.00 33.97 347 ILE A CA 1
ATOM 2821 C C . ILE A 1 347 ? -10.026 -22.564 -5.769 1.00 33.97 347 ILE A C 1
ATOM 2823 O O . ILE A 1 347 ? -9.319 -23.257 -6.503 1.00 33.97 347 ILE A O 1
ATOM 2827 N N . LYS A 1 348 ? -11.198 -23.008 -5.313 1.00 25.83 348 LYS A N 1
ATOM 2828 C CA . LYS A 1 348 ? -11.938 -24.008 -6.059 1.00 25.83 348 LYS A CA 1
ATOM 2829 C C . LYS A 1 348 ? -12.253 -23.341 -7.383 1.00 25.83 348 LYS A C 1
ATOM 2831 O O . LYS A 1 348 ? -13.196 -22.567 -7.487 1.00 25.83 348 LYS A O 1
ATOM 2836 N N . ASN A 1 349 ? -11.438 -23.650 -8.390 1.00 28.20 349 ASN A N 1
ATOM 2837 C CA . ASN A 1 349 ? -11.774 -23.479 -9.794 1.00 28.20 349 ASN A CA 1
ATOM 2838 C C . ASN A 1 349 ? -12.988 -24.364 -10.098 1.00 28.20 349 ASN A C 1
ATOM 2840 O O . ASN A 1 349 ? -12.902 -25.379 -10.783 1.00 28.20 349 ASN A O 1
ATOM 2844 N N . THR A 1 350 ? -14.150 -23.989 -9.580 1.00 28.62 350 THR A N 1
ATOM 2845 C CA . THR A 1 350 ? -15.409 -24.333 -10.205 1.00 28.62 350 THR A CA 1
ATOM 2846 C C . THR A 1 350 ? -15.643 -23.270 -11.258 1.00 28.62 350 THR A C 1
ATOM 2848 O O . THR A 1 350 ? -16.414 -22.340 -11.051 1.00 28.62 350 THR A O 1
ATOM 2851 N N . ASN A 1 351 ? -14.972 -23.428 -12.405 1.00 32.62 351 ASN A N 1
ATOM 2852 C CA . ASN A 1 351 ? -15.523 -22.961 -13.671 1.00 32.62 351 ASN A CA 1
ATOM 2853 C C . ASN A 1 351 ? -16.837 -23.723 -13.879 1.00 32.62 351 ASN A C 1
ATOM 2855 O O . ASN A 1 351 ? -16.896 -24.779 -14.504 1.00 32.62 351 ASN A O 1
ATOM 2859 N N . GLN A 1 352 ? -17.885 -23.213 -13.255 1.00 35.03 352 GLN A N 1
ATOM 2860 C CA . GLN A 1 352 ? -19.253 -23.419 -13.664 1.00 35.03 352 GLN A CA 1
ATOM 2861 C C . GLN A 1 352 ? -19.775 -22.020 -13.928 1.00 35.03 352 GLN A C 1
ATOM 2863 O O . GLN A 1 352 ? -19.730 -21.183 -13.029 1.00 35.03 352 GLN A O 1
ATOM 2868 N N . ASP A 1 353 ? -20.234 -21.780 -15.153 1.00 37.72 353 ASP A N 1
ATOM 2869 C CA . ASP A 1 353 ? -20.947 -20.575 -15.566 1.00 37.72 353 ASP A CA 1
ATOM 2870 C C . ASP A 1 353 ? -22.184 -20.367 -14.676 1.00 37.72 353 ASP A C 1
ATOM 2872 O O . ASP A 1 353 ? -23.318 -20.685 -15.039 1.00 37.72 353 ASP A O 1
ATOM 2876 N N . LYS A 1 354 ? -21.991 -19.853 -13.459 1.00 44.00 354 LYS A N 1
ATOM 2877 C CA . LYS A 1 354 ? -23.081 -19.356 -12.633 1.00 44.00 354 LYS A CA 1
ATOM 2878 C C . LYS A 1 354 ? -23.451 -17.997 -13.202 1.00 44.00 354 LYS A C 1
ATOM 2880 O O . LYS A 1 354 ? -22.848 -16.981 -12.876 1.00 44.00 354 LYS A O 1
ATOM 2885 N N . GLN A 1 355 ? -24.461 -17.981 -14.068 1.00 51.78 355 GLN A N 1
ATOM 2886 C CA . GLN A 1 355 ? -25.185 -16.752 -14.379 1.00 51.78 355 GLN A CA 1
ATOM 2887 C C . GLN A 1 355 ? -25.763 -16.187 -13.076 1.00 51.78 355 GLN A C 1
ATOM 2889 O O . GLN A 1 355 ? -26.808 -16.638 -12.604 1.00 51.78 355 GLN A O 1
ATOM 2894 N N . PHE A 1 356 ? -25.083 -15.203 -12.492 1.00 61.75 356 PHE A N 1
ATOM 2895 C CA . PHE A 1 356 ? -25.609 -14.429 -11.375 1.00 61.75 356 PHE A CA 1
ATOM 2896 C C . PHE A 1 356 ? -26.903 -13.727 -11.805 1.00 61.75 356 PHE A C 1
ATOM 2898 O O . PHE A 1 356 ? -26.977 -13.160 -12.900 1.00 61.75 356 PHE A O 1
ATOM 2905 N N . ASN A 1 357 ? -27.930 -13.742 -10.949 1.00 68.31 357 ASN A N 1
ATOM 2906 C CA . ASN A 1 357 ? -29.212 -13.104 -11.272 1.00 68.31 357 ASN A CA 1
ATOM 2907 C C . ASN A 1 357 ? -29.073 -11.586 -11.467 1.00 68.31 357 ASN A C 1
ATOM 2909 O O . ASN A 1 357 ? -29.882 -11.008 -12.186 1.00 68.31 357 ASN A O 1
ATOM 2913 N N . ILE A 1 358 ? -28.021 -10.959 -10.922 1.00 75.75 358 ILE A N 1
ATOM 2914 C CA . ILE A 1 358 ? -27.732 -9.535 -11.120 1.00 75.75 358 ILE A CA 1
ATOM 2915 C C . ILE A 1 358 ? -27.647 -9.138 -12.604 1.00 75.75 358 ILE A C 1
ATOM 2917 O O . ILE A 1 358 ? -28.089 -8.056 -12.975 1.00 75.75 358 ILE A O 1
ATOM 2921 N N . LEU A 1 359 ? -27.163 -10.039 -13.468 1.00 76.44 359 LEU A N 1
ATOM 2922 C CA . LEU A 1 359 ? -27.037 -9.808 -14.913 1.00 76.44 359 LEU A CA 1
ATOM 2923 C C . LEU A 1 359 ? -28.371 -9.909 -15.670 1.00 76.44 359 LEU A C 1
ATOM 2925 O O . LEU A 1 359 ? -28.435 -9.556 -16.844 1.00 76.44 359 LEU A O 1
ATOM 2929 N N . LYS A 1 360 ? -29.432 -10.408 -15.022 1.00 77.25 360 LYS A N 1
ATOM 2930 C CA . LYS A 1 360 ? -30.760 -10.602 -15.629 1.00 77.25 360 LYS A CA 1
ATOM 2931 C C . LYS A 1 360 ? -31.673 -9.384 -15.468 1.00 77.25 360 LYS A C 1
ATOM 2933 O O . LYS A 1 360 ? -32.759 -9.360 -16.037 1.00 77.25 360 LYS A O 1
ATOM 2938 N N . HIS A 1 361 ? -31.252 -8.382 -14.697 1.00 80.94 361 HIS A N 1
ATOM 2939 C CA . HIS A 1 361 ? -32.030 -7.171 -14.444 1.00 80.94 361 HIS A CA 1
ATOM 2940 C C . HIS A 1 361 ? -31.877 -6.171 -15.594 1.00 80.94 361 HIS A C 1
ATOM 2942 O O . HIS A 1 361 ? -30.842 -5.520 -15.710 1.00 80.94 361 HIS A O 1
ATOM 2948 N N . GLY A 1 362 ? -32.915 -5.989 -16.418 1.00 80.44 362 GLY A N 1
ATOM 2949 C CA . GLY A 1 362 ? -32.887 -5.076 -17.576 1.00 80.44 362 GLY A CA 1
ATOM 2950 C C . GLY A 1 362 ? -32.786 -3.583 -17.226 1.00 80.44 362 GLY A C 1
ATOM 2951 O O . GLY A 1 362 ? -32.488 -2.744 -18.082 1.00 80.44 362 GLY A O 1
ATOM 2952 N N . TRP A 1 363 ? -32.955 -3.239 -15.947 1.00 86.81 363 TRP A N 1
ATOM 2953 C CA . TRP A 1 363 ? -32.727 -1.902 -15.399 1.00 86.81 363 TRP A CA 1
ATOM 2954 C C . TRP A 1 363 ? -31.264 -1.646 -14.981 1.00 86.81 363 TRP A C 1
ATOM 2956 O O . TRP A 1 363 ? -30.912 -0.499 -14.694 1.00 86.81 363 TRP A O 1
ATOM 2966 N N . LEU A 1 364 ? -30.395 -2.664 -14.999 1.00 89.50 364 LEU A N 1
ATOM 2967 C CA . LEU A 1 364 ? -28.944 -2.516 -14.872 1.00 89.50 364 LEU A CA 1
ATOM 2968 C C . LEU A 1 364 ? -28.297 -2.550 -16.257 1.00 89.50 364 LEU A C 1
ATOM 2970 O O . LEU A 1 364 ? -28.468 -3.494 -17.022 1.00 89.50 364 LEU A O 1
ATOM 2974 N N . LYS A 1 365 ? -27.502 -1.528 -16.577 1.00 90.00 365 LYS A N 1
ATOM 2975 C CA . LYS A 1 365 ? -26.694 -1.507 -17.800 1.00 90.00 365 LYS A CA 1
ATOM 2976 C C . LYS A 1 365 ? -25.222 -1.608 -17.442 1.00 90.00 365 LYS A C 1
ATOM 2978 O O . LYS A 1 365 ? -24.688 -0.690 -16.816 1.00 90.00 365 LYS A O 1
ATOM 2983 N N . THR A 1 366 ? -24.563 -2.671 -17.900 1.00 91.12 366 THR A N 1
ATOM 2984 C CA . THR A 1 366 ? -23.111 -2.835 -17.774 1.00 91.12 366 THR A CA 1
ATOM 2985 C C . THR A 1 366 ? -22.388 -1.666 -18.443 1.00 91.12 366 THR A C 1
ATOM 2987 O O . THR A 1 366 ? -22.581 -1.384 -19.627 1.00 91.12 366 THR A O 1
ATOM 2990 N N . VAL A 1 367 ? -21.579 -0.963 -17.655 1.00 89.12 367 VAL A N 1
ATOM 2991 C CA . VAL A 1 367 ? -20.712 0.148 -18.070 1.00 89.12 367 VAL A CA 1
ATOM 2992 C C . VAL A 1 367 ? -19.322 -0.384 -18.390 1.00 89.12 367 VAL A C 1
ATOM 2994 O O . VAL A 1 367 ? -18.737 -0.021 -19.407 1.00 89.12 367 VAL A O 1
ATOM 2997 N N . SER A 1 368 ? -18.806 -1.262 -17.532 1.00 87.81 368 SER A N 1
ATOM 2998 C CA . SER A 1 368 ? -17.548 -1.965 -17.746 1.00 87.81 368 SER A CA 1
ATOM 2999 C C . SER A 1 368 ? -17.582 -3.333 -17.080 1.00 87.81 368 SER A C 1
ATOM 3001 O O . SER A 1 368 ? -18.232 -3.528 -16.054 1.00 87.81 368 SER A O 1
ATOM 3003 N N . GLU A 1 369 ? -16.864 -4.280 -17.668 1.00 87.88 369 GLU A N 1
ATOM 3004 C CA . GLU A 1 369 ? -16.661 -5.605 -17.102 1.00 87.88 369 GLU A CA 1
ATOM 3005 C C . GLU A 1 369 ? -15.209 -6.028 -17.309 1.00 87.88 369 GLU A C 1
ATOM 3007 O O . GLU A 1 369 ? -14.641 -5.869 -18.391 1.00 87.88 369 GLU A O 1
ATOM 3012 N N . ASP A 1 370 ? -14.613 -6.583 -16.261 1.00 82.44 370 ASP A N 1
ATOM 3013 C CA . ASP A 1 370 ? -13.388 -7.350 -16.346 1.00 82.44 370 ASP A CA 1
ATOM 3014 C C . ASP A 1 370 ? -13.498 -8.663 -15.547 1.00 82.44 370 ASP A C 1
ATOM 3016 O O . ASP A 1 370 ? -14.554 -9.044 -15.033 1.00 82.44 370 ASP A O 1
ATOM 3020 N N . GLN A 1 371 ? -12.399 -9.412 -15.489 1.00 73.75 371 GLN A N 1
ATOM 3021 C CA . GLN A 1 371 ? -12.353 -10.714 -14.821 1.00 73.75 371 GLN A CA 1
ATOM 3022 C C . GLN A 1 371 ? -12.619 -10.667 -13.305 1.00 73.75 371 GLN A C 1
ATOM 3024 O O . GLN A 1 371 ? -12.928 -11.704 -12.737 1.00 73.75 371 GLN A O 1
ATOM 3029 N N . PHE A 1 372 ? -12.520 -9.502 -12.661 1.00 76.81 372 PHE A N 1
ATOM 3030 C CA . PHE A 1 372 ? -12.698 -9.330 -11.216 1.00 76.81 372 PHE A CA 1
ATOM 3031 C C . PHE A 1 372 ? -13.877 -8.425 -10.862 1.00 76.81 372 PHE A C 1
ATOM 3033 O O . PHE A 1 372 ? -14.350 -8.456 -9.733 1.00 76.81 372 PHE A O 1
ATOM 3040 N N . LYS A 1 373 ? -14.355 -7.599 -11.794 1.00 87.62 373 LYS A N 1
ATOM 3041 C CA . LYS A 1 373 ? -15.303 -6.531 -11.481 1.00 87.62 373 LYS A CA 1
ATOM 3042 C C . LYS A 1 373 ? -16.297 -6.291 -12.606 1.00 87.62 373 LYS A C 1
ATOM 3044 O O . LYS A 1 373 ? -15.928 -6.285 -13.777 1.00 87.62 373 LYS A O 1
ATOM 3049 N N . ILE A 1 374 ? -17.543 -6.009 -12.243 1.00 90.50 374 ILE A N 1
ATOM 3050 C CA . ILE A 1 374 ? -18.574 -5.495 -13.147 1.00 90.50 374 ILE A CA 1
ATOM 3051 C C . ILE A 1 374 ? -19.112 -4.182 -12.582 1.00 90.50 374 ILE A C 1
ATOM 3053 O O . ILE A 1 374 ? -19.468 -4.105 -11.409 1.00 90.50 374 ILE A O 1
ATOM 3057 N N . ILE A 1 375 ? -19.163 -3.140 -13.406 1.00 92.19 375 ILE A N 1
ATOM 3058 C CA . ILE A 1 375 ? -19.754 -1.845 -13.058 1.00 92.19 375 ILE A CA 1
ATOM 3059 C C . ILE A 1 375 ? -21.050 -1.688 -13.839 1.00 92.19 375 ILE A C 1
ATOM 3061 O O . ILE A 1 375 ? -21.061 -1.788 -15.066 1.00 92.19 375 ILE A O 1
ATOM 3065 N N . PHE A 1 376 ? -22.129 -1.390 -13.130 1.00 93.44 376 PHE A N 1
ATOM 3066 C CA . PHE A 1 376 ? -23.456 -1.168 -13.671 1.00 93.44 376 PHE A CA 1
ATOM 3067 C C . PHE A 1 376 ? -23.914 0.266 -13.423 1.00 93.44 376 PHE A C 1
ATOM 3069 O O . PHE A 1 376 ? -23.836 0.793 -12.315 1.00 93.44 376 PHE A O 1
ATOM 3076 N N . SER A 1 377 ? -24.492 0.859 -14.459 1.00 92.38 377 SER A N 1
ATOM 3077 C CA . SER A 1 377 ? -25.317 2.056 -14.336 1.00 92.38 377 SER A CA 1
ATOM 3078 C C . SER A 1 377 ? -26.766 1.643 -14.079 1.00 92.38 377 SER A C 1
ATOM 3080 O O . SER A 1 377 ? -27.265 0.694 -14.690 1.00 92.38 377 SER A O 1
ATOM 3082 N N . ILE A 1 378 ? -27.446 2.354 -13.178 1.00 92.12 378 ILE A N 1
ATOM 3083 C CA . ILE A 1 378 ? -28.830 2.063 -12.781 1.00 92.12 378 ILE A CA 1
ATOM 3084 C C . ILE A 1 378 ? -29.788 2.945 -13.589 1.00 92.12 378 ILE A C 1
ATOM 3086 O O . ILE A 1 378 ? -29.776 4.176 -13.487 1.00 92.12 378 ILE A O 1
ATOM 3090 N N . LYS A 1 379 ? -30.657 2.328 -14.393 1.00 87.31 379 LYS A N 1
ATOM 3091 C CA . LYS A 1 379 ? -31.628 3.037 -15.232 1.00 87.31 379 LYS A CA 1
ATOM 3092 C C . LYS A 1 379 ? -32.595 3.861 -14.375 1.00 87.31 379 LYS A C 1
ATOM 3094 O O . LYS A 1 379 ? -33.238 3.367 -13.453 1.00 87.31 379 LYS A O 1
ATOM 3099 N N . GLY A 1 380 ? -32.718 5.142 -14.717 1.00 84.31 380 GLY A N 1
ATOM 3100 C CA . GLY A 1 380 ? -33.605 6.079 -14.023 1.00 84.31 380 GLY A CA 1
ATOM 3101 C C . GLY A 1 380 ? -32.986 6.775 -12.807 1.00 84.31 380 GLY A C 1
ATOM 3102 O O . GLY A 1 380 ? -33.560 7.751 -12.323 1.00 84.31 380 GLY A O 1
ATOM 3103 N N . ILE A 1 381 ? -31.788 6.375 -12.370 1.00 90.31 381 ILE A N 1
ATOM 3104 C CA . ILE A 1 381 ? -31.012 7.109 -11.367 1.00 90.31 381 ILE A CA 1
ATOM 3105 C C . ILE A 1 381 ? -30.099 8.109 -12.075 1.00 90.31 381 ILE A C 1
ATOM 3107 O O . ILE A 1 381 ? -29.302 7.748 -12.937 1.00 90.31 381 ILE A O 1
ATOM 3111 N N . LYS A 1 382 ? -30.240 9.396 -11.738 1.00 88.94 382 LYS A N 1
ATOM 3112 C CA . LYS A 1 382 ? -29.431 10.478 -12.308 1.00 88.94 382 LYS A CA 1
ATOM 3113 C C . LYS A 1 382 ? -28.638 11.156 -11.193 1.00 88.94 382 LYS A C 1
ATOM 3115 O O . LYS A 1 382 ? -29.219 11.969 -10.466 1.00 88.94 382 LYS A O 1
ATOM 3120 N N . PRO A 1 383 ? -27.337 10.861 -11.039 1.00 89.19 383 PRO A N 1
ATOM 3121 C CA . PRO A 1 383 ? -26.525 11.519 -10.026 1.00 89.19 383 PRO A CA 1
ATOM 3122 C C . PRO A 1 383 ? -26.452 13.033 -10.269 1.00 89.19 383 PRO A C 1
ATOM 3124 O O . PRO A 1 383 ? -26.506 13.523 -11.404 1.00 89.19 383 PRO A O 1
ATOM 3127 N N . ILE A 1 384 ? -26.335 13.798 -9.187 1.00 86.81 384 ILE A N 1
ATOM 3128 C CA . ILE A 1 384 ? -25.964 15.215 -9.262 1.00 86.81 384 ILE A CA 1
ATOM 3129 C C . ILE A 1 384 ? -24.471 15.316 -9.601 1.00 86.81 384 ILE A C 1
ATOM 3131 O O . ILE A 1 384 ? -23.681 14.438 -9.263 1.00 86.81 384 ILE A O 1
ATOM 3135 N N . ALA A 1 385 ? -24.064 16.395 -10.275 1.00 80.44 385 ALA A N 1
ATOM 3136 C CA . ALA A 1 385 ? -22.676 16.596 -10.681 1.00 80.44 385 ALA A CA 1
ATOM 3137 C C . ALA A 1 385 ? -21.697 16.440 -9.498 1.00 80.44 385 ALA A C 1
ATOM 3139 O O . ALA A 1 385 ? -21.773 17.196 -8.524 1.00 80.44 385 ALA A O 1
ATOM 3140 N N . GLY A 1 386 ? -20.761 15.493 -9.622 1.00 75.19 386 GLY A N 1
ATOM 3141 C CA . GLY A 1 386 ? -19.797 15.118 -8.578 1.00 75.19 386 GLY A CA 1
ATOM 3142 C C . GLY A 1 386 ? -20.133 13.821 -7.825 1.00 75.19 386 GLY A C 1
ATOM 3143 O O . GLY A 1 386 ? -19.299 13.363 -7.055 1.00 75.19 386 GLY A O 1
ATOM 3144 N N . PHE A 1 387 ? -21.299 13.218 -8.072 1.00 86.62 387 PHE A N 1
ATOM 3145 C CA . PHE A 1 387 ? -21.681 11.882 -7.597 1.00 86.62 387 PHE A CA 1
ATOM 3146 C C . PHE A 1 387 ? -21.741 10.884 -8.771 1.00 86.62 387 PHE A C 1
ATOM 3148 O O . PHE A 1 387 ? -21.838 11.306 -9.925 1.00 86.62 387 PHE A O 1
ATOM 3155 N N . SER A 1 388 ? -21.665 9.578 -8.490 1.00 86.38 388 SER A N 1
ATOM 3156 C CA . SER A 1 388 ? -21.652 8.503 -9.507 1.00 86.38 388 SER A CA 1
ATOM 3157 C C . SER A 1 388 ? -22.912 7.629 -9.443 1.00 86.38 388 SER A C 1
ATOM 3159 O O . SER A 1 388 ? -23.608 7.500 -10.442 1.00 86.38 388 SER A O 1
ATOM 3161 N N . LEU A 1 389 ? -23.269 7.119 -8.263 1.00 92.06 389 LEU A N 1
ATOM 3162 C CA . LEU A 1 389 ? -24.388 6.192 -8.023 1.00 92.06 389 LEU A CA 1
ATOM 3163 C C . LEU A 1 389 ? -24.360 4.927 -8.901 1.00 92.06 389 LEU A C 1
ATOM 3165 O O . LEU A 1 389 ? -25.409 4.350 -9.186 1.00 92.06 389 LEU A O 1
ATOM 3169 N N . ASP A 1 390 ? -23.165 4.491 -9.308 1.00 93.94 390 ASP A N 1
ATOM 3170 C CA . ASP A 1 390 ? -22.972 3.230 -10.028 1.00 93.94 390 ASP A CA 1
ATOM 3171 C C . ASP A 1 390 ? -22.981 2.049 -9.051 1.00 93.94 390 ASP A C 1
ATOM 3173 O O . ASP A 1 390 ? -22.384 2.119 -7.973 1.00 93.94 390 ASP A O 1
ATOM 3177 N N . LEU A 1 391 ? -23.621 0.951 -9.450 1.00 94.56 391 LEU A N 1
ATOM 3178 C CA . LEU A 1 391 ? -23.577 -0.314 -8.723 1.00 94.56 391 LEU A CA 1
ATOM 3179 C C . LEU A 1 391 ? -22.368 -1.114 -9.201 1.00 94.56 391 LEU A C 1
ATOM 3181 O O . LEU A 1 391 ? -22.144 -1.274 -10.396 1.00 94.56 391 LEU A O 1
ATOM 3185 N N . ILE A 1 392 ? -21.578 -1.627 -8.278 1.00 93.19 392 ILE A N 1
ATOM 3186 C CA . ILE A 1 392 ? -20.313 -2.285 -8.557 1.00 93.19 392 ILE A CA 1
ATOM 3187 C C . ILE A 1 392 ? -20.343 -3.661 -7.917 1.00 93.19 392 ILE A C 1
ATOM 3189 O O . ILE A 1 392 ? -20.520 -3.783 -6.710 1.00 93.19 392 ILE A O 1
ATOM 3193 N N . TYR A 1 393 ? -20.133 -4.686 -8.729 1.00 91.94 393 TYR A N 1
ATOM 3194 C CA . TYR A 1 393 ? -19.953 -6.049 -8.268 1.00 91.94 393 TYR A CA 1
ATOM 3195 C C . TYR A 1 393 ? -18.486 -6.445 -8.418 1.00 91.94 393 TYR A C 1
ATOM 3197 O O . TYR A 1 393 ? -17.992 -6.612 -9.533 1.00 91.94 393 TYR A O 1
ATOM 3205 N N . GLU A 1 394 ? -17.789 -6.577 -7.296 1.00 87.19 394 GLU A N 1
ATOM 3206 C CA . GLU A 1 394 ? -16.473 -7.208 -7.219 1.00 87.19 394 GLU A CA 1
ATOM 3207 C C . GLU A 1 394 ? -16.725 -8.706 -7.072 1.00 87.19 394 GLU A C 1
ATOM 3209 O O . GLU A 1 394 ? -17.286 -9.152 -6.068 1.00 87.19 394 GLU A O 1
ATOM 3214 N N . LYS A 1 395 ? -16.435 -9.454 -8.145 1.00 79.69 395 LYS A N 1
ATOM 3215 C CA . LYS A 1 395 ? -16.875 -10.837 -8.342 1.00 79.69 395 LYS A CA 1
ATOM 3216 C C . LYS A 1 395 ? -16.488 -11.670 -7.124 1.00 79.69 395 LYS A C 1
ATOM 3218 O O . LYS A 1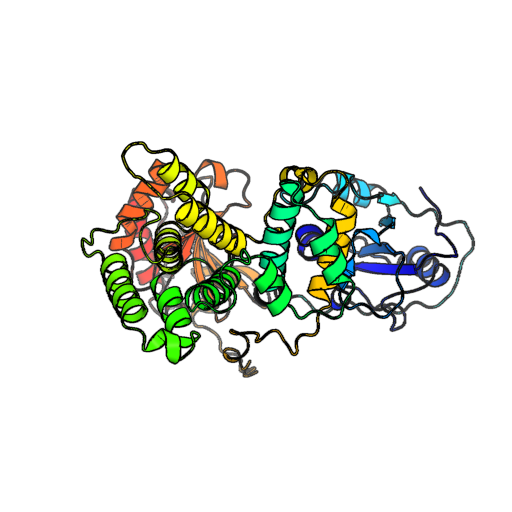 395 ? -15.321 -11.745 -6.772 1.00 79.69 395 LYS A O 1
ATOM 3223 N N . GLU A 1 396 ? -17.504 -12.260 -6.500 1.00 70.62 396 GLU A N 1
ATOM 3224 C CA . GLU A 1 396 ? -17.410 -13.098 -5.293 1.00 70.62 396 GLU A CA 1
ATOM 3225 C C . GLU A 1 396 ? -16.910 -12.407 -4.008 1.00 70.62 396 GLU A C 1
ATOM 3227 O O . GLU A 1 396 ? -16.912 -13.039 -2.956 1.00 70.62 396 GLU A O 1
ATOM 3232 N N . GLU A 1 397 ? -16.580 -11.113 -4.044 1.00 75.81 397 GLU A N 1
ATOM 3233 C CA . GLU A 1 397 ? -16.066 -10.375 -2.884 1.00 75.81 397 GLU A CA 1
ATOM 3234 C C . GLU A 1 397 ? -17.105 -9.411 -2.299 1.00 75.81 397 GLU A C 1
ATOM 3236 O O . GLU A 1 397 ? -17.494 -9.541 -1.136 1.00 75.81 397 GLU A O 1
ATOM 3241 N N . LYS A 1 398 ? -17.556 -8.416 -3.076 1.00 86.31 398 LYS A N 1
ATOM 3242 C CA . LYS A 1 398 ? -18.355 -7.291 -2.557 1.00 86.31 398 LYS A CA 1
ATOM 3243 C C . LYS A 1 398 ? -19.372 -6.775 -3.575 1.00 86.31 398 LYS A C 1
ATOM 3245 O O . LYS A 1 398 ? -19.146 -6.782 -4.785 1.00 86.31 398 LYS A O 1
ATOM 3250 N N . LEU A 1 399 ? -20.492 -6.266 -3.064 1.00 91.19 399 LEU A N 1
ATOM 3251 C CA . LEU A 1 399 ? -21.443 -5.448 -3.815 1.00 91.19 399 LEU A CA 1
ATOM 3252 C C . LEU A 1 399 ? -21.392 -4.026 -3.254 1.00 91.19 399 LEU A C 1
ATOM 3254 O O . LEU A 1 399 ? -21.511 -3.842 -2.048 1.00 91.19 399 LEU A O 1
ATOM 3258 N N . LEU A 1 400 ? -21.199 -3.026 -4.108 1.00 94.00 400 LEU A N 1
ATOM 3259 C CA . LEU A 1 400 ? -20.979 -1.638 -3.703 1.00 94.00 400 LEU A CA 1
ATOM 3260 C C . LEU A 1 400 ? -21.899 -0.704 -4.483 1.00 94.00 400 LEU A C 1
ATOM 3262 O O . LEU A 1 400 ? -22.072 -0.869 -5.686 1.00 94.00 400 LEU A O 1
ATOM 3266 N N . LEU A 1 401 ? -22.401 0.343 -3.842 1.00 95.06 401 LEU A N 1
ATOM 3267 C CA . LEU A 1 401 ? -22.945 1.519 -4.513 1.00 95.06 401 LEU A CA 1
ATOM 3268 C C . LEU A 1 401 ? -21.933 2.660 -4.394 1.00 95.06 401 LEU A C 1
ATOM 3270 O O . LEU A 1 401 ? -21.674 3.166 -3.303 1.00 95.06 401 LEU A O 1
ATOM 3274 N N . ARG A 1 402 ? -21.350 3.092 -5.512 1.00 93.12 402 ARG A N 1
ATOM 3275 C CA . ARG A 1 402 ? -20.370 4.181 -5.513 1.00 93.12 402 ARG A CA 1
ATOM 3276 C C . ARG A 1 402 ? -21.072 5.527 -5.417 1.00 93.12 402 ARG A C 1
ATOM 3278 O O . ARG A 1 402 ? -21.713 5.963 -6.364 1.00 93.12 402 ARG A O 1
ATOM 3285 N N . ILE A 1 403 ? -20.924 6.224 -4.297 1.00 91.75 403 ILE A N 1
ATOM 3286 C CA . ILE A 1 403 ? -21.565 7.524 -4.066 1.00 91.75 403 ILE A CA 1
ATOM 3287 C C . ILE A 1 403 ? -20.730 8.631 -4.704 1.00 91.75 403 ILE A C 1
ATOM 3289 O O . ILE A 1 403 ? -21.233 9.376 -5.546 1.00 91.75 403 ILE A O 1
ATOM 3293 N N . ILE A 1 404 ? -19.444 8.702 -4.359 1.00 87.50 404 ILE A N 1
ATOM 3294 C CA . ILE A 1 404 ? -18.485 9.651 -4.933 1.00 87.50 404 ILE A CA 1
ATOM 3295 C C . ILE A 1 404 ? -17.415 8.865 -5.668 1.00 87.50 404 ILE A C 1
ATOM 3297 O O . ILE A 1 404 ? -16.783 7.993 -5.082 1.00 87.50 404 ILE A O 1
ATOM 3301 N N . ASP A 1 405 ? -17.165 9.230 -6.922 1.00 82.12 405 ASP A N 1
ATOM 3302 C CA . ASP A 1 405 ? -15.995 8.752 -7.650 1.00 82.12 405 ASP A CA 1
ATOM 3303 C C . ASP A 1 405 ? -14.797 9.664 -7.362 1.00 82.12 405 ASP A C 1
ATOM 3305 O O . ASP A 1 405 ? -14.757 10.808 -7.838 1.00 82.12 405 ASP A O 1
ATOM 3309 N N . ARG A 1 406 ? -13.824 9.161 -6.588 1.00 73.88 406 ARG A N 1
ATOM 3310 C CA . ARG A 1 406 ? -12.584 9.889 -6.255 1.00 73.88 406 ARG A CA 1
ATOM 3311 C C . ARG A 1 406 ? -11.749 10.211 -7.492 1.00 73.88 406 ARG A C 1
ATOM 3313 O O . ARG A 1 406 ? -11.071 11.232 -7.498 1.00 73.88 406 ARG A O 1
ATOM 3320 N N . ASN A 1 407 ? -11.855 9.406 -8.550 1.00 71.44 407 ASN A N 1
ATOM 3321 C CA . ASN A 1 407 ? -11.123 9.615 -9.800 1.00 71.44 407 ASN A CA 1
ATOM 3322 C C . ASN A 1 407 ? -11.799 10.648 -10.716 1.00 71.44 407 ASN A C 1
ATOM 3324 O O . ASN A 1 407 ? -11.261 10.994 -11.767 1.00 71.44 407 ASN A O 1
ATOM 3328 N N . SER A 1 408 ? -12.982 11.151 -10.342 1.00 71.31 408 SER A N 1
ATOM 3329 C CA . SER A 1 408 ? -13.661 12.196 -11.104 1.00 71.31 408 SER A CA 1
ATOM 3330 C C . SER A 1 408 ? -13.157 13.595 -10.706 1.00 71.31 408 SER A C 1
ATOM 3332 O O . SER A 1 408 ? -13.039 13.884 -9.512 1.00 71.31 408 SER A O 1
ATOM 3334 N N . PRO A 1 409 ? -12.976 14.534 -11.660 1.00 62.03 409 PRO A N 1
ATOM 3335 C CA . PRO A 1 409 ? -12.478 15.890 -11.376 1.00 62.03 409 PRO A CA 1
ATOM 3336 C C . PRO A 1 409 ? -13.304 16.689 -10.354 1.00 62.03 409 PRO A C 1
ATOM 3338 O O . PRO A 1 409 ? -12.840 17.683 -9.807 1.00 62.03 409 PRO A O 1
ATOM 3341 N N . LYS A 1 410 ? -14.562 16.289 -10.117 1.00 66.19 410 LYS A N 1
ATOM 3342 C CA . LYS A 1 410 ? -15.502 16.970 -9.213 1.00 66.19 410 LYS A CA 1
ATOM 3343 C C . LYS A 1 410 ? -15.783 16.191 -7.925 1.00 66.19 410 LYS A C 1
ATOM 3345 O O . LYS A 1 410 ? -16.384 16.772 -7.025 1.00 66.19 410 LYS A O 1
ATOM 3350 N N . GLY A 1 411 ? -15.371 14.927 -7.821 1.00 64.25 411 GLY A N 1
ATOM 3351 C CA . GLY A 1 411 ? -15.781 14.021 -6.745 1.00 64.25 411 GLY A CA 1
ATOM 3352 C C . GLY A 1 411 ? -15.243 14.425 -5.377 1.00 64.25 411 GLY A C 1
ATOM 3353 O O . GLY A 1 411 ? -16.018 14.673 -4.455 1.00 64.25 411 GLY A O 1
ATOM 3354 N N . MET A 1 412 ? -13.925 14.603 -5.251 1.00 60.53 412 MET A N 1
ATOM 3355 C CA . MET A 1 412 ? -13.306 14.912 -3.952 1.00 60.53 412 MET A CA 1
ATOM 3356 C C . MET A 1 412 ? -13.733 16.267 -3.370 1.00 60.53 412 MET A C 1
ATOM 3358 O O . MET A 1 412 ? -13.818 16.417 -2.157 1.00 60.53 412 MET A O 1
ATOM 3362 N N . THR A 1 413 ? -14.129 17.233 -4.207 1.00 68.31 413 THR A N 1
ATOM 3363 C CA . THR A 1 413 ? -14.666 18.525 -3.730 1.00 68.31 413 THR A CA 1
ATOM 3364 C C . THR A 1 413 ? -16.032 18.415 -3.034 1.00 68.31 413 THR A C 1
ATOM 3366 O O . THR A 1 413 ? -16.468 19.365 -2.374 1.00 68.31 413 THR A O 1
ATOM 3369 N N . LYS A 1 414 ? -16.734 17.282 -3.197 1.00 70.56 414 LYS A N 1
ATOM 3370 C CA . LYS A 1 414 ? -18.044 17.011 -2.585 1.00 70.56 414 LYS A CA 1
ATOM 3371 C C . LYS A 1 414 ? -17.940 16.364 -1.213 1.00 70.56 414 LYS A C 1
ATOM 3373 O O . LYS A 1 414 ? -18.890 16.477 -0.440 1.00 70.56 414 LYS A O 1
ATOM 3378 N N . PHE A 1 415 ? -16.803 15.752 -0.890 1.00 68.25 415 PHE A N 1
ATOM 3379 C CA . PHE A 1 415 ? -16.561 15.177 0.424 1.00 68.25 415 PHE A CA 1
ATOM 3380 C C . PHE A 1 415 ? -16.198 16.290 1.419 1.00 68.25 415 PHE A C 1
ATOM 3382 O O . PHE A 1 415 ? -15.037 16.597 1.665 1.00 68.25 415 PHE A O 1
ATOM 3389 N N . LYS A 1 416 ? -17.228 16.974 1.927 1.00 70.62 416 LYS A N 1
ATOM 3390 C CA . LYS A 1 416 ? -17.127 18.048 2.929 1.00 70.62 416 LYS A CA 1
ATOM 3391 C C . LYS A 1 416 ? -17.687 17.571 4.268 1.00 70.62 416 LYS A C 1
ATOM 3393 O O . LYS A 1 416 ? -18.519 16.668 4.290 1.00 70.62 416 LYS A O 1
ATOM 3398 N N . GLY A 1 417 ? -17.313 18.237 5.365 1.00 67.19 417 GLY A N 1
ATOM 3399 C CA . GLY A 1 417 ? -17.692 17.844 6.732 1.00 67.19 417 GLY A CA 1
ATOM 3400 C C . GLY A 1 417 ? -19.187 17.558 6.940 1.00 67.19 417 GLY A C 1
ATOM 3401 O O . GLY A 1 417 ? -19.528 16.571 7.580 1.00 67.19 417 GLY A O 1
ATOM 3402 N N . GLN A 1 418 ? -20.088 18.332 6.322 1.00 74.69 418 GLN A N 1
ATOM 3403 C CA . GLN A 1 418 ? -21.533 18.086 6.438 1.00 74.69 418 GLN A CA 1
ATOM 3404 C C . GLN A 1 418 ? -21.977 16.761 5.802 1.00 74.69 418 GLN A C 1
ATOM 3406 O O . GLN A 1 418 ? -22.850 16.087 6.336 1.00 74.69 418 GLN A O 1
ATOM 3411 N N . LEU A 1 419 ? -21.384 16.373 4.668 1.00 79.06 419 LEU A N 1
ATOM 3412 C CA . LEU A 1 419 ? -21.716 15.107 4.019 1.00 79.06 419 LEU A CA 1
ATOM 3413 C C . LEU A 1 419 ? -21.263 13.928 4.889 1.00 79.06 419 LEU A C 1
ATOM 3415 O O . LEU A 1 419 ? -22.017 12.975 5.044 1.00 79.06 419 LEU A O 1
ATOM 3419 N N . ALA A 1 420 ? -20.075 14.025 5.495 1.00 75.25 420 ALA A N 1
ATOM 3420 C CA . ALA A 1 420 ? -19.561 13.013 6.416 1.00 75.25 420 ALA A CA 1
ATOM 3421 C C . ALA A 1 420 ? -20.461 12.845 7.655 1.00 75.25 420 ALA A C 1
ATOM 3423 O O . ALA A 1 420 ? -20.783 11.717 8.016 1.00 75.25 420 ALA A O 1
ATOM 3424 N N . LEU A 1 421 ? -20.929 13.947 8.255 1.00 75.25 421 LEU A N 1
ATOM 3425 C CA . LEU A 1 421 ? -21.863 13.901 9.390 1.00 75.25 421 LEU A CA 1
ATOM 3426 C C . LEU A 1 421 ? -23.196 13.247 9.005 1.00 75.25 421 LEU A C 1
ATOM 3428 O O . LEU A 1 421 ? -23.645 12.328 9.684 1.00 75.25 421 LEU A O 1
ATOM 3432 N N . ASN A 1 422 ? -23.786 13.652 7.876 1.00 79.81 422 ASN A N 1
ATOM 3433 C CA . ASN A 1 422 ? -25.055 13.084 7.415 1.00 79.81 422 ASN A CA 1
ATOM 3434 C C . ASN A 1 422 ? -24.940 11.578 7.120 1.00 79.81 422 ASN A C 1
ATOM 3436 O O . ASN A 1 422 ? -25.880 10.825 7.334 1.00 79.81 422 ASN A O 1
ATOM 3440 N N . ILE A 1 423 ? -23.790 11.130 6.619 1.00 86.50 423 ILE A N 1
ATOM 3441 C CA . ILE A 1 423 ? -23.522 9.716 6.346 1.00 86.50 423 ILE A CA 1
ATOM 3442 C C . ILE A 1 423 ? -23.469 8.892 7.639 1.00 86.50 423 ILE A C 1
ATOM 3444 O O . ILE A 1 423 ? -24.058 7.814 7.694 1.00 86.50 423 ILE A O 1
ATOM 3448 N N . ILE A 1 424 ? -22.811 9.410 8.681 1.00 79.00 424 ILE A N 1
ATOM 3449 C CA . ILE A 1 424 ? -22.764 8.764 10.000 1.00 79.00 424 ILE A CA 1
ATOM 3450 C C . ILE A 1 424 ? -24.178 8.632 10.576 1.00 79.00 424 ILE A C 1
ATOM 3452 O O . ILE A 1 424 ? -24.535 7.574 11.087 1.00 79.00 424 ILE A O 1
ATOM 3456 N N . GLU A 1 425 ? -25.006 9.672 10.453 1.00 80.81 425 GLU A N 1
ATOM 3457 C CA . GLU A 1 425 ? -26.393 9.634 10.932 1.00 80.81 425 GLU A CA 1
ATOM 3458 C C . GLU A 1 425 ? -27.248 8.591 10.203 1.00 80.81 425 GLU A C 1
ATOM 3460 O O . GLU A 1 425 ? -28.057 7.921 10.845 1.00 80.81 425 GLU A O 1
ATOM 3465 N N . LEU A 1 426 ? -27.049 8.426 8.891 1.00 88.06 426 LEU A N 1
ATOM 3466 C CA . LEU A 1 426 ? -27.788 7.461 8.069 1.00 88.06 426 LEU A CA 1
ATOM 3467 C C . LEU A 1 426 ? -27.330 6.013 8.259 1.00 88.06 426 LEU A C 1
ATOM 3469 O O . LEU A 1 426 ? -28.058 5.097 7.887 1.00 88.06 426 LEU A O 1
ATOM 3473 N N . GLN A 1 427 ? -26.147 5.777 8.836 1.00 85.00 427 GLN A N 1
ATOM 3474 C CA . GLN A 1 427 ? -25.578 4.433 8.982 1.00 85.00 427 GLN A CA 1
ATOM 3475 C C . GLN A 1 427 ? -26.488 3.475 9.766 1.00 85.00 427 GLN A C 1
ATOM 3477 O O . GLN A 1 427 ? -26.495 2.279 9.488 1.00 85.00 427 GLN A O 1
ATOM 3482 N N . LYS A 1 428 ? -27.267 3.993 10.723 1.00 82.00 428 LYS A N 1
ATOM 3483 C CA . LYS A 1 428 ? -28.213 3.212 11.538 1.00 82.00 428 LYS A CA 1
ATOM 3484 C C . LYS A 1 428 ? -29.467 2.764 10.776 1.00 82.00 428 LYS A C 1
ATOM 3486 O O . LYS A 1 428 ? -30.130 1.832 11.210 1.00 82.00 428 LYS A O 1
ATOM 3491 N N . ASP A 1 429 ? -29.805 3.467 9.695 1.00 85.56 429 ASP A N 1
ATOM 3492 C CA . ASP A 1 429 ? -31.018 3.235 8.908 1.00 85.56 429 ASP A CA 1
ATOM 3493 C C . ASP A 1 429 ? -30.730 2.327 7.700 1.00 85.56 429 ASP A C 1
ATOM 3495 O O . ASP A 1 429 ? -31.646 1.935 6.981 1.00 85.56 429 ASP A O 1
ATOM 3499 N N . LEU A 1 430 ? -29.453 2.000 7.464 1.00 88.44 430 LEU A N 1
ATOM 3500 C CA . LEU A 1 430 ? -29.023 1.123 6.386 1.00 88.44 430 LEU A CA 1
ATOM 3501 C C . LEU A 1 430 ? -29.381 -0.353 6.654 1.00 88.44 430 LEU A C 1
ATOM 3503 O O . LEU A 1 430 ? -29.422 -0.780 7.806 1.00 88.44 430 LEU A O 1
ATOM 3507 N N . PRO A 1 431 ? -29.563 -1.162 5.594 1.00 85.81 431 PRO A N 1
ATOM 3508 C CA . PRO A 1 431 ? -29.780 -2.601 5.723 1.00 85.81 431 PRO A CA 1
ATOM 3509 C C . PRO A 1 431 ? -28.613 -3.313 6.413 1.00 85.81 431 PRO A C 1
ATOM 3511 O O . PRO A 1 431 ? -27.456 -2.915 6.247 1.00 85.81 431 PRO A O 1
ATOM 3514 N N . ASP A 1 432 ? -28.897 -4.426 7.090 1.00 77.75 432 ASP A N 1
ATOM 3515 C CA . ASP A 1 432 ? -27.884 -5.251 7.754 1.00 77.75 432 ASP A CA 1
ATOM 3516 C C . ASP A 1 432 ? -26.702 -5.570 6.829 1.00 77.75 432 ASP A C 1
ATOM 3518 O O . ASP A 1 432 ? -26.880 -5.936 5.668 1.00 77.75 432 ASP A O 1
ATOM 3522 N N . ASN A 1 433 ? -25.481 -5.465 7.361 1.00 78.56 433 ASN A N 1
ATOM 3523 C CA . ASN A 1 433 ? -24.207 -5.612 6.639 1.00 78.56 433 ASN A CA 1
ATOM 3524 C C . ASN A 1 433 ? -23.886 -4.511 5.614 1.00 78.56 433 ASN A C 1
ATOM 3526 O O . ASN A 1 433 ? -22.839 -4.583 4.964 1.00 78.56 433 ASN A O 1
ATOM 3530 N N . SER A 1 434 ? -24.723 -3.479 5.496 1.00 85.75 434 SER A N 1
ATOM 3531 C CA . SER A 1 434 ? -24.424 -2.308 4.673 1.00 85.75 434 SER A CA 1
ATOM 3532 C C . SER A 1 434 ? -23.684 -1.251 5.476 1.00 85.75 434 SER A C 1
ATOM 3534 O O . SER A 1 434 ? -23.981 -1.010 6.647 1.00 85.75 434 SER A O 1
ATOM 3536 N N . ARG A 1 435 ? -22.719 -0.578 4.854 1.00 88.38 435 ARG A N 1
ATOM 3537 C CA . ARG A 1 435 ? -21.983 0.504 5.516 1.00 88.38 435 ARG A CA 1
ATOM 3538 C C . ARG A 1 435 ? -21.314 1.437 4.539 1.00 88.38 435 ARG A C 1
ATOM 3540 O O . ARG A 1 435 ? -20.903 1.022 3.458 1.00 88.38 435 ARG A O 1
ATOM 3547 N N . PHE A 1 436 ? -21.175 2.686 4.942 1.00 88.19 436 PHE A N 1
ATOM 3548 C CA . PHE A 1 436 ? -20.382 3.632 4.180 1.00 88.19 436 PHE A CA 1
ATOM 3549 C C . PHE A 1 436 ? -18.894 3.377 4.401 1.00 88.19 436 PHE A C 1
ATOM 3551 O O . PHE A 1 436 ? -18.442 3.190 5.528 1.00 88.19 436 PHE A O 1
ATOM 3558 N N . GLU A 1 437 ? -18.131 3.398 3.318 1.00 85.81 437 GLU A N 1
ATOM 3559 C CA . GLU A 1 437 ? -16.682 3.260 3.339 1.00 85.81 437 GLU A CA 1
ATOM 3560 C C . GLU A 1 437 ? -16.045 4.284 2.409 1.00 85.81 437 GLU A C 1
ATOM 3562 O O . GLU A 1 437 ? -16.585 4.626 1.356 1.00 85.81 437 GLU A O 1
ATOM 3567 N N . VAL A 1 438 ? -14.863 4.756 2.789 1.00 82.12 438 VAL A N 1
ATOM 3568 C CA . VAL A 1 438 ? -13.989 5.503 1.889 1.00 82.12 438 VAL A CA 1
ATOM 3569 C C . VAL A 1 438 ? -12.881 4.555 1.454 1.00 82.12 438 VAL A C 1
ATOM 3571 O O . VAL A 1 438 ? -12.120 4.079 2.290 1.00 82.12 438 VAL A O 1
ATOM 3574 N N . ASN A 1 439 ? -12.807 4.271 0.157 1.00 77.62 439 ASN A N 1
ATOM 3575 C CA . ASN A 1 439 ? -11.789 3.410 -0.439 1.00 77.62 439 ASN A CA 1
ATOM 3576 C C . ASN A 1 439 ? -11.123 4.094 -1.650 1.00 77.62 439 ASN A C 1
ATOM 3578 O O . ASN A 1 439 ? -11.317 5.287 -1.911 1.00 77.62 439 ASN A O 1
ATOM 3582 N N . ASP A 1 440 ? -10.320 3.346 -2.405 1.00 72.00 440 ASP A N 1
ATOM 3583 C CA . ASP A 1 440 ? -9.630 3.833 -3.607 1.00 72.00 440 ASP A CA 1
ATOM 3584 C C . ASP A 1 440 ? -10.587 4.248 -4.747 1.00 72.00 440 ASP A C 1
ATOM 3586 O O . ASP A 1 440 ? -10.199 4.983 -5.657 1.00 72.00 440 ASP A O 1
ATOM 3590 N N . GLN A 1 441 ? -11.854 3.832 -4.686 1.00 74.19 441 GLN A N 1
ATOM 3591 C CA . GLN A 1 441 ? -12.911 4.214 -5.627 1.00 74.19 441 GLN A CA 1
ATOM 3592 C C . GLN A 1 441 ? -13.626 5.509 -5.207 1.00 74.19 441 GLN A C 1
ATOM 3594 O O . GLN A 1 441 ? -14.334 6.110 -6.019 1.00 74.19 441 GLN A O 1
ATOM 3599 N N . GLY A 1 442 ? -13.398 5.973 -3.975 1.00 83.50 442 GLY A N 1
ATOM 3600 C CA . GLY A 1 442 ? -13.995 7.155 -3.367 1.00 83.50 442 GLY A CA 1
ATOM 3601 C C . GLY A 1 442 ? -14.906 6.800 -2.203 1.00 83.50 442 GLY A C 1
ATOM 3602 O O . GLY A 1 442 ? -14.586 5.919 -1.414 1.00 83.50 442 GLY A O 1
ATOM 3603 N N . LEU A 1 443 ? -16.023 7.512 -2.062 1.00 89.06 443 LEU A N 1
ATOM 3604 C CA . LEU A 1 443 ? -17.027 7.172 -1.055 1.00 89.06 443 LEU A CA 1
ATOM 3605 C C . LEU A 1 443 ? -17.971 6.131 -1.650 1.00 89.06 443 LEU A C 1
ATOM 3607 O O . LEU A 1 443 ? -18.661 6.411 -2.635 1.00 89.06 443 LEU A O 1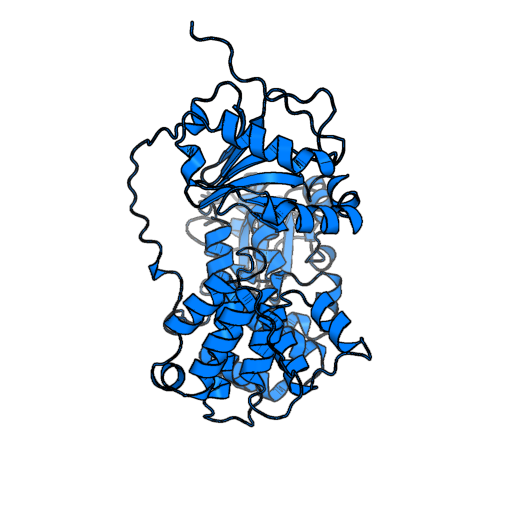
ATOM 3611 N N . VAL A 1 444 ? -18.040 4.965 -1.026 1.00 92.38 444 VAL A N 1
ATOM 3612 C CA . VAL A 1 444 ? -18.915 3.863 -1.412 1.00 92.38 444 VAL A CA 1
ATOM 3613 C C . VAL A 1 444 ? -19.840 3.489 -0.262 1.00 92.38 444 VAL A C 1
ATOM 3615 O O . VAL A 1 444 ? -19.565 3.754 0.904 1.00 92.38 444 VAL A O 1
ATOM 3618 N N . LEU A 1 445 ? -20.954 2.863 -0.604 1.00 93.69 445 LEU A N 1
ATOM 3619 C CA . LEU A 1 445 ? -21.808 2.140 0.319 1.00 93.69 445 LEU A CA 1
ATOM 3620 C C . LEU A 1 445 ? -21.652 0.653 0.004 1.00 93.69 445 LEU A C 1
ATOM 3622 O O . LEU A 1 445 ? -22.054 0.209 -1.069 1.00 93.69 445 LEU A O 1
ATOM 3626 N N . ILE A 1 446 ? -21.049 -0.101 0.919 1.00 92.81 446 ILE A N 1
ATOM 3627 C CA . ILE A 1 446 ? -21.067 -1.563 0.885 1.00 92.81 446 ILE A CA 1
ATOM 3628 C C . ILE A 1 446 ? -22.517 -2.013 1.029 1.00 92.81 446 ILE A C 1
ATOM 3630 O O . ILE A 1 446 ? -23.226 -1.521 1.906 1.00 92.81 446 ILE A O 1
ATOM 3634 N N . LEU A 1 447 ? -22.931 -2.949 0.185 1.00 91.81 447 LEU A N 1
ATOM 3635 C CA . LEU A 1 447 ? -24.236 -3.591 0.203 1.00 91.81 447 LEU A CA 1
ATOM 3636 C C . LEU A 1 447 ? -24.077 -5.095 0.479 1.00 91.81 447 LEU A C 1
ATOM 3638 O O . LEU A 1 447 ? -22.998 -5.657 0.255 1.00 91.81 447 LEU A O 1
ATOM 3642 N N . PRO A 1 448 ? -25.139 -5.782 0.926 1.00 89.25 448 PRO A N 1
ATOM 3643 C CA . PRO A 1 448 ? -25.092 -7.214 1.171 1.00 89.25 448 PRO A CA 1
ATOM 3644 C C . PRO A 1 448 ? -24.785 -7.980 -0.117 1.00 89.25 448 PRO A C 1
ATOM 3646 O O . PRO A 1 448 ? -25.512 -7.889 -1.106 1.00 89.25 448 PRO A O 1
ATOM 3649 N N . LEU A 1 449 ? -23.718 -8.785 -0.097 1.00 83.88 449 LEU A N 1
ATOM 3650 C CA . LEU A 1 449 ? -23.288 -9.564 -1.263 1.00 83.88 449 LEU A CA 1
ATOM 3651 C C . LEU A 1 449 ? -24.381 -10.525 -1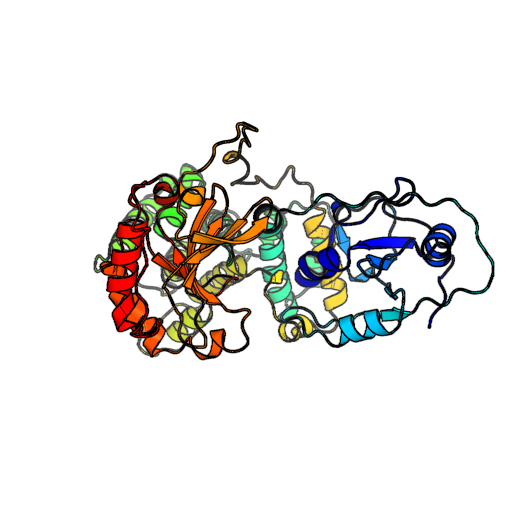.755 1.00 83.88 449 LEU A C 1
ATOM 3653 O O . LEU A 1 449 ? -24.479 -10.780 -2.949 1.00 83.88 449 LEU A O 1
ATOM 3657 N N . LEU A 1 450 ? -25.228 -11.033 -0.854 1.00 83.38 450 LEU A N 1
ATOM 3658 C CA . LEU A 1 450 ? -26.313 -11.963 -1.187 1.00 83.38 450 LEU A CA 1
ATOM 3659 C C . LEU A 1 450 ? -27.325 -11.373 -2.182 1.00 83.38 450 LEU A C 1
ATOM 3661 O O . LEU A 1 450 ? -27.883 -12.121 -2.989 1.00 83.38 450 LEU A O 1
ATOM 3665 N N . TRP A 1 451 ? -27.480 -10.045 -2.209 1.00 87.81 451 TRP A N 1
ATOM 3666 C CA . TRP A 1 451 ? -28.423 -9.358 -3.090 1.00 87.81 451 TRP A CA 1
ATOM 3667 C C . TRP A 1 451 ? -28.143 -9.571 -4.583 1.00 87.81 451 TRP A C 1
ATOM 3669 O O . TRP A 1 451 ? -29.050 -9.444 -5.404 1.00 87.81 451 TRP A O 1
ATOM 3679 N N . ILE A 1 452 ? -26.920 -9.959 -4.968 1.00 85.25 452 ILE A N 1
ATOM 3680 C CA . ILE A 1 452 ? -26.585 -10.273 -6.370 1.00 85.25 452 ILE A CA 1
ATOM 3681 C C . ILE A 1 452 ? -27.412 -11.438 -6.936 1.00 85.25 452 ILE A C 1
ATOM 3683 O O . ILE A 1 452 ? -27.533 -11.587 -8.154 1.00 85.25 452 ILE A O 1
ATOM 3687 N N . ASN A 1 453 ? -27.956 -12.289 -6.064 1.00 81.31 453 ASN A N 1
ATOM 3688 C CA . ASN A 1 453 ? -28.747 -13.454 -6.444 1.00 81.31 453 ASN A CA 1
ATOM 3689 C C . ASN A 1 453 ? -30.253 -13.236 -6.253 1.00 81.31 453 ASN A C 1
ATOM 3691 O O . ASN A 1 453 ? -31.048 -14.098 -6.634 1.00 81.31 453 ASN A O 1
ATOM 3695 N N . GLU A 1 454 ? -30.652 -12.090 -5.709 1.00 82.69 454 GLU A N 1
ATOM 3696 C CA . GLU A 1 454 ? -32.029 -11.807 -5.338 1.00 82.69 454 GLU A CA 1
ATOM 3697 C C . GLU A 1 454 ? -32.837 -11.222 -6.502 1.00 82.69 454 GLU A C 1
ATOM 3699 O O . GLU A 1 454 ? -32.395 -10.349 -7.256 1.00 82.69 454 GLU A O 1
ATOM 3704 N N . ILE A 1 455 ? -34.069 -11.712 -6.643 1.00 78.50 455 ILE A N 1
ATOM 3705 C CA . ILE A 1 455 ? -35.018 -11.250 -7.667 1.00 78.50 455 ILE A CA 1
ATOM 3706 C C . ILE A 1 455 ? -35.534 -9.844 -7.319 1.00 78.50 455 ILE A C 1
ATOM 3708 O O . ILE A 1 455 ? -35.828 -9.048 -8.204 1.00 78.50 455 ILE A O 1
ATOM 3712 N N . ASN A 1 456 ? -35.603 -9.514 -6.031 1.00 82.38 456 ASN A N 1
ATOM 3713 C CA . ASN A 1 456 ? -36.104 -8.253 -5.486 1.00 82.38 456 ASN A CA 1
ATOM 3714 C C . ASN A 1 456 ? -35.004 -7.204 -5.231 1.00 82.38 456 ASN A C 1
ATOM 3716 O O . ASN A 1 456 ? -35.264 -6.230 -4.524 1.00 82.38 456 ASN A O 1
ATOM 3720 N N . LEU A 1 457 ? -33.813 -7.350 -5.830 1.00 86.69 457 LEU A N 1
ATOM 3721 C CA . LEU A 1 457 ? -32.711 -6.378 -5.725 1.00 86.69 457 LEU A CA 1
ATOM 3722 C C . LEU A 1 457 ? -33.164 -4.929 -6.002 1.00 86.69 457 LEU A C 1
ATOM 3724 O O . LEU A 1 457 ? -32.687 -3.998 -5.355 1.00 86.69 457 LEU A O 1
ATOM 3728 N N . SER A 1 458 ? -34.110 -4.718 -6.926 1.00 87.00 458 SER A N 1
ATOM 3729 C CA . SER A 1 458 ? -34.644 -3.383 -7.225 1.00 87.00 458 SER A CA 1
ATOM 3730 C C . SER A 1 458 ? -35.360 -2.741 -6.030 1.00 87.00 458 SER A C 1
ATOM 3732 O O . SER A 1 458 ? -35.220 -1.538 -5.812 1.00 87.00 458 SER A O 1
ATOM 3734 N N . ASN A 1 459 ? -36.084 -3.521 -5.220 1.00 86.62 459 ASN A N 1
ATOM 3735 C CA . ASN A 1 459 ? -36.757 -3.028 -4.016 1.00 86.62 459 ASN A CA 1
ATOM 3736 C C . ASN A 1 459 ? -35.740 -2.653 -2.938 1.00 86.62 459 ASN A C 1
ATOM 3738 O O . ASN A 1 459 ? -35.828 -1.564 -2.380 1.00 86.62 459 ASN A O 1
ATOM 3742 N N . HIS A 1 460 ? -34.724 -3.490 -2.736 1.00 90.31 460 HIS A N 1
ATOM 3743 C CA . HIS A 1 460 ? -33.631 -3.197 -1.813 1.00 90.31 460 HIS A CA 1
ATOM 3744 C C . HIS A 1 460 ? -32.869 -1.925 -2.195 1.00 90.31 460 HIS A C 1
ATOM 3746 O O . HIS A 1 460 ? -32.609 -1.068 -1.352 1.00 90.31 460 HIS A O 1
ATOM 3752 N N . LEU A 1 461 ? -32.575 -1.732 -3.483 1.00 91.31 461 LEU A N 1
ATOM 3753 C CA . LEU A 1 461 ? -31.942 -0.495 -3.937 1.00 91.31 461 LEU A CA 1
ATOM 3754 C C . LEU A 1 461 ? -32.864 0.721 -3.808 1.00 91.31 461 LEU A C 1
ATOM 3756 O O . LEU A 1 461 ? -32.369 1.804 -3.507 1.00 91.31 461 LEU A O 1
ATOM 3760 N N . LYS A 1 462 ? -34.183 0.584 -4.000 1.00 89.38 462 LYS A N 1
ATOM 3761 C CA . LYS A 1 462 ? -35.133 1.683 -3.746 1.00 89.38 462 LYS A CA 1
ATOM 3762 C C . LYS A 1 462 ? -35.128 2.103 -2.281 1.00 89.38 462 LYS A C 1
ATOM 3764 O O . LYS A 1 462 ? -35.046 3.298 -2.021 1.00 89.38 462 LYS A O 1
ATOM 3769 N N . GLU A 1 463 ? -35.160 1.147 -1.356 1.00 90.00 463 GLU A N 1
ATOM 3770 C CA . GLU A 1 463 ? -35.051 1.412 0.083 1.00 90.00 463 GLU A CA 1
ATOM 3771 C C . GLU A 1 463 ? -33.743 2.142 0.402 1.00 90.00 463 GLU A C 1
ATOM 3773 O O . GLU A 1 463 ? -33.758 3.192 1.044 1.00 90.00 463 GLU A O 1
ATOM 3778 N N . VAL A 1 464 ? -32.620 1.663 -0.144 1.00 93.31 464 VAL A N 1
ATOM 3779 C CA . VAL A 1 464 ? -31.318 2.332 -0.012 1.00 93.31 464 VAL A CA 1
ATOM 3780 C C . VAL A 1 464 ? -31.373 3.760 -0.558 1.00 93.31 464 VAL A C 1
ATOM 3782 O O . VAL A 1 464 ? -30.975 4.695 0.129 1.00 93.31 464 VAL A O 1
ATOM 3785 N N . PHE A 1 465 ? -31.900 3.986 -1.763 1.00 92.00 465 PHE A N 1
ATOM 3786 C CA . PHE A 1 465 ? -32.010 5.339 -2.316 1.00 92.00 465 PHE A CA 1
ATOM 3787 C C . PHE A 1 465 ? -32.948 6.243 -1.511 1.00 92.00 465 PHE A C 1
ATOM 3789 O O . PHE A 1 465 ? -32.700 7.448 -1.444 1.00 92.00 465 PHE A O 1
ATOM 3796 N N . ASP A 1 466 ? -33.987 5.687 -0.890 1.00 88.75 466 ASP A N 1
ATOM 3797 C CA . ASP A 1 466 ? -34.885 6.414 -0.000 1.00 88.75 466 ASP A CA 1
ATOM 3798 C C . ASP A 1 466 ? -34.173 6.860 1.280 1.00 88.75 466 ASP A C 1
ATOM 3800 O O . ASP A 1 466 ? -34.295 8.030 1.652 1.00 88.75 466 ASP A O 1
ATOM 3804 N N . ILE A 1 467 ? -33.358 5.988 1.881 1.00 90.75 467 ILE A N 1
ATOM 3805 C CA . ILE A 1 467 ? -32.486 6.319 3.020 1.00 90.75 467 ILE A CA 1
ATOM 3806 C C . ILE A 1 467 ? -31.476 7.403 2.627 1.00 90.75 467 ILE A C 1
ATOM 3808 O O . ILE A 1 467 ? -31.228 8.329 3.392 1.00 90.75 467 ILE A O 1
ATOM 3812 N N . LEU A 1 468 ? -30.927 7.350 1.410 1.00 90.94 468 LEU A N 1
ATOM 3813 C CA . LEU A 1 468 ? -29.918 8.303 0.932 1.00 90.94 468 LEU A CA 1
ATOM 3814 C C . LEU A 1 468 ? -30.489 9.661 0.477 1.00 90.94 468 LEU A C 1
ATOM 3816 O O . LEU A 1 468 ? -29.713 10.579 0.189 1.00 90.94 468 LEU A O 1
ATOM 3820 N N . LYS A 1 469 ? -31.819 9.843 0.422 1.00 88.81 469 LYS A N 1
ATOM 3821 C CA . LYS A 1 469 ? -32.463 11.116 0.026 1.00 88.81 469 LYS A CA 1
ATOM 3822 C C . LYS A 1 469 ? -31.919 12.354 0.758 1.00 88.81 469 LYS A C 1
ATOM 3824 O O . LYS A 1 469 ? -31.698 13.359 0.072 1.00 88.81 469 LYS A O 1
ATOM 3829 N N . PRO A 1 470 ? -31.663 12.333 2.084 1.00 86.62 470 PRO A N 1
ATOM 3830 C CA . PRO A 1 470 ? -31.135 13.486 2.816 1.00 86.62 470 PRO A CA 1
ATOM 3831 C C . PRO A 1 470 ? -29.751 13.942 2.338 1.00 86.62 470 PRO A C 1
ATOM 3833 O O . PRO A 1 470 ? -29.401 15.107 2.509 1.00 86.62 470 PRO A O 1
ATOM 3836 N N . LEU A 1 471 ? -28.977 13.063 1.689 1.00 85.94 471 LEU A N 1
ATOM 3837 C CA . LEU A 1 471 ? -27.665 13.414 1.142 1.00 85.94 471 LEU A CA 1
ATOM 3838 C C . LEU A 1 471 ? -27.753 14.260 -0.138 1.00 85.94 471 LEU A C 1
ATOM 3840 O O . LEU A 1 471 ? -26.743 14.814 -0.568 1.00 85.94 471 LEU A O 1
ATOM 3844 N N . ALA A 1 472 ? -28.935 14.355 -0.761 1.00 86.50 472 ALA A N 1
ATOM 3845 C CA . ALA A 1 472 ? -29.161 15.094 -2.006 1.00 86.50 472 ALA A CA 1
ATOM 3846 C C . ALA A 1 472 ? -28.140 14.742 -3.114 1.00 86.50 472 ALA A C 1
ATOM 3848 O O . ALA A 1 472 ? -27.608 15.617 -3.797 1.00 86.50 472 ALA A O 1
ATOM 3849 N N . ILE A 1 473 ? -27.866 13.444 -3.284 1.00 88.00 473 ILE A N 1
ATOM 3850 C CA . ILE A 1 473 ? -26.860 12.902 -4.222 1.00 88.00 473 ILE A CA 1
ATOM 3851 C C . ILE A 1 473 ? -27.418 12.610 -5.622 1.00 88.00 473 ILE A C 1
ATOM 3853 O O . ILE A 1 473 ? -26.660 12.477 -6.584 1.00 88.00 473 ILE A O 1
ATOM 3857 N N . ALA A 1 474 ? -28.744 12.551 -5.757 1.00 88.62 474 ALA A N 1
ATOM 3858 C CA . ALA A 1 474 ? -29.453 12.277 -7.002 1.00 88.62 474 ALA A CA 1
ATOM 3859 C C . ALA A 1 474 ? -30.407 13.427 -7.366 1.00 88.62 474 ALA A C 1
ATOM 3861 O O . ALA A 1 474 ? -30.929 14.130 -6.500 1.00 88.62 474 ALA A O 1
ATOM 3862 N N . GLN A 1 475 ? -30.663 13.624 -8.661 1.00 86.50 475 GLN A N 1
ATOM 3863 C CA . GLN A 1 475 ? -31.637 14.613 -9.133 1.00 86.50 475 GLN A CA 1
ATOM 3864 C C . GLN A 1 475 ? -33.042 14.255 -8.630 1.00 86.50 475 GLN A C 1
ATOM 3866 O O . GLN A 1 475 ? -33.376 13.076 -8.561 1.00 86.50 475 GLN A O 1
ATOM 3871 N N . LYS A 1 476 ? -33.909 15.248 -8.377 1.00 80.06 476 LYS A N 1
ATOM 3872 C CA . LYS A 1 476 ? -35.314 15.020 -7.957 1.00 80.06 476 LYS A CA 1
ATOM 3873 C C . LYS A 1 476 ? -36.129 14.172 -8.947 1.00 80.06 476 LYS A C 1
ATOM 3875 O O . LYS A 1 476 ? -37.136 13.583 -8.573 1.00 80.06 476 LYS A O 1
ATOM 3880 N N . SER A 1 477 ? -35.709 14.142 -10.211 1.00 79.56 477 SER A N 1
ATOM 3881 C CA . SER A 1 477 ? -36.289 13.315 -11.272 1.00 79.56 477 SER A CA 1
ATOM 3882 C C . SER A 1 477 ? -35.819 11.856 -11.239 1.00 79.56 477 SER A C 1
ATOM 3884 O O . SER A 1 477 ? -36.329 11.055 -12.019 1.00 79.56 477 SER A O 1
ATOM 3886 N N . SER A 1 478 ? -34.865 11.511 -10.368 1.00 80.75 478 SER A N 1
ATOM 3887 C CA . SER A 1 478 ? -34.344 10.152 -10.235 1.00 80.75 478 SER A CA 1
ATOM 3888 C C . SER A 1 478 ? -35.404 9.248 -9.636 1.00 80.75 478 SER A C 1
ATOM 3890 O O . SER A 1 478 ? -35.895 9.489 -8.534 1.00 80.75 478 SER A O 1
ATOM 3892 N N . LYS A 1 479 ? -35.747 8.203 -10.375 1.00 79.38 479 LYS A N 1
ATOM 3893 C CA . LYS A 1 479 ? -36.636 7.131 -9.941 1.00 79.38 479 LYS A CA 1
ATOM 3894 C C . LYS A 1 479 ? -36.103 5.862 -10.566 1.00 79.38 479 LYS A C 1
ATOM 3896 O O . LYS A 1 479 ? -35.917 5.839 -11.779 1.00 79.38 479 LYS A O 1
ATOM 3901 N N . LEU A 1 480 ? -35.839 4.845 -9.752 1.00 77.38 480 LEU A N 1
ATOM 3902 C CA . LEU A 1 480 ? -35.419 3.548 -10.267 1.00 77.38 480 LEU A CA 1
ATOM 3903 C C . LEU A 1 480 ? -36.551 3.017 -11.153 1.00 77.38 480 LEU A C 1
ATOM 3905 O O . LEU A 1 480 ? -37.687 2.868 -10.695 1.00 77.38 480 LEU A O 1
ATOM 3909 N N . ILE A 1 481 ? -36.263 2.868 -12.446 1.00 66.69 481 ILE A N 1
ATOM 3910 C CA . ILE A 1 481 ? -37.234 2.372 -13.420 1.00 66.69 481 ILE A CA 1
ATOM 3911 C C . ILE A 1 481 ? -37.049 0.866 -13.445 1.00 66.69 481 ILE A C 1
ATOM 3913 O O . ILE A 1 481 ? -36.214 0.366 -14.196 1.00 66.69 481 ILE A O 1
ATOM 3917 N N . ASP A 1 482 ? -37.806 0.166 -12.607 1.00 63.16 482 ASP A N 1
ATOM 3918 C CA . ASP A 1 482 ? -37.988 -1.273 -12.771 1.00 63.16 482 ASP A CA 1
ATOM 3919 C C . ASP A 1 482 ? -38.560 -1.518 -14.166 1.00 63.16 482 ASP A C 1
ATOM 3921 O O . ASP A 1 482 ? -39.334 -0.700 -14.682 1.00 63.16 482 ASP A O 1
ATOM 3925 N N . ASP A 1 483 ? -38.216 -2.647 -14.774 1.00 50.00 483 ASP A N 1
ATOM 3926 C CA . ASP A 1 483 ? -38.930 -3.082 -15.963 1.00 50.00 483 ASP A CA 1
ATOM 3927 C C . ASP A 1 483 ? -40.397 -3.328 -15.586 1.00 50.00 483 ASP A C 1
ATOM 3929 O O . ASP A 1 483 ? -40.783 -4.369 -15.057 1.00 50.00 483 ASP A O 1
ATOM 3933 N N . VAL A 1 484 ? -41.253 -2.354 -15.900 1.00 44.22 484 VAL A N 1
ATOM 3934 C CA . VAL A 1 484 ? -42.592 -2.684 -16.367 1.00 44.22 484 VAL A CA 1
ATOM 3935 C C . VAL A 1 484 ? -42.357 -3.384 -17.692 1.00 44.22 484 VAL A C 1
ATOM 3937 O O . VAL A 1 484 ? -42.090 -2.709 -18.681 1.00 44.22 484 VAL A O 1
ATOM 3940 N N . LEU A 1 485 ? -42.340 -4.716 -17.650 1.00 34.88 485 LEU A N 1
ATOM 3941 C CA . LEU A 1 485 ? -42.937 -5.639 -18.614 1.00 34.88 485 LEU A CA 1
ATOM 3942 C C . LEU A 1 485 ? -42.634 -7.075 -18.147 1.00 34.88 485 LEU A C 1
ATOM 3944 O O . LEU A 1 485 ? -41.624 -7.678 -18.497 1.00 34.88 485 LEU A O 1
ATOM 3948 N N . ILE A 1 486 ? -43.579 -7.649 -17.394 1.00 38.50 486 ILE A N 1
ATOM 3949 C CA . ILE A 1 486 ? -44.063 -8.970 -17.796 1.00 38.50 486 ILE A CA 1
ATOM 3950 C C . ILE A 1 486 ? -44.655 -8.746 -19.190 1.00 38.50 486 ILE A C 1
ATOM 3952 O O . ILE A 1 486 ? -45.714 -8.127 -19.317 1.00 38.50 486 ILE A O 1
ATOM 3956 N N . SER A 1 487 ? -43.942 -9.187 -20.217 1.00 30.83 487 SER A N 1
ATOM 3957 C CA . SER A 1 487 ? -44.516 -9.545 -21.513 1.00 30.83 487 SER A CA 1
ATOM 3958 C C . SER A 1 487 ? -43.688 -10.653 -22.124 1.00 30.83 487 SER A C 1
ATOM 3960 O O . SER A 1 487 ? -42.495 -10.374 -22.389 1.00 30.83 487 SER A O 1
#

Radius of gyration: 25.57 Å; Cα contacts (8 Å, |Δi|>4): 702; chains: 1; bounding box: 72×44×72 Å

Sequence (487 aa):
MEPLLNSSSYILVPKKNFVRYALPYEVLPTFMCCEVNQKKVFDKEIAKSLFSQESVANENLILEVNTEDNDEYISFSNIKKVYFSNQENLDLFLERSYENYDVNSLDCYILALGGNDINTKVDIIYPSKINKSLFTRKMALRDSVIGLIYEKLKNNTNLQYFFGLLKSPIKLNEIINLLFDSDLNKSIEKEIQIDFFKICSEYNLTEGWNPINIVSDFENKISENIKTSSEFQAWVLTVKKIINGDNVNIVFDDNGNITLRAMTLVLLNPEIFQLESIKNNSNFVIGDNVYKLALKFLKARLGYSYLSADDRMLVGENRELLQDIISYVYNLDETSCDNYLSDKIEIKNTNQDKQFNILKHGWLKTVSEDQFKIIFSIKGIKPIAGFSLDLIYEKEEKLLLRIIDRNSPKGMTKFKGQLALNIIELQKDLPDNSRFEVNDQGLVLILPLLWINEINLSNHLKEVFDILKPLAIAQKSSKLIDDVLIS

Nearest PDB structures (foldseek):
  8uy6-assembly1_A  TM=1.824E-01  e=5.465E+00  Escherichia coli
  6ob6-assembly2_B  TM=2.371E-01  e=7.001E+00  Homo sapiens